Protein AF-0000000084743727 (afdb_homodimer)

Structure (mmCIF, N/CA/C/O backbone):
data_AF-0000000084743727-model_v1
#
loop_
_entity.id
_entity.type
_entity.pdbx_description
1 polymer 'Peroxisomal biogenesis factor 11'
#
loop_
_atom_site.group_PDB
_atom_site.id
_atom_site.type_symbol
_atom_site.label_atom_id
_atom_site.label_alt_id
_atom_site.label_comp_id
_atom_site.label_asym_id
_atom_site.label_entity_id
_atom_site.label_seq_id
_atom_site.pdbx_PDB_ins_code
_atom_site.Cartn_x
_atom_site.Cartn_y
_atom_site.Cartn_z
_atom_site.occupancy
_atom_site.B_iso_or_equiv
_atom_site.auth_seq_id
_atom_site.auth_comp_id
_atom_site.auth_asym_id
_atom_site.auth_atom_id
_atom_site.pdbx_PDB_model_num
ATOM 1 N N . MET A 1 1 ? 1.565 17.578 -23.922 1 36.12 1 MET A N 1
ATOM 2 C CA . MET A 1 1 ? 1.865 18.016 -22.562 1 36.12 1 MET A CA 1
ATOM 3 C C . MET A 1 1 ? 2.854 17.062 -21.891 1 36.12 1 MET A C 1
ATOM 5 O O . MET A 1 1 ? 2.584 15.867 -21.766 1 36.12 1 MET A O 1
ATOM 9 N N . VAL A 1 2 ? 4.098 17.234 -22.062 1 47.84 2 VAL A N 1
ATOM 10 C CA . VAL A 1 2 ? 5.281 16.438 -21.734 1 47.84 2 VAL A CA 1
ATOM 11 C C . VAL A 1 2 ? 5.293 16.125 -20.234 1 47.84 2 VAL A C 1
ATOM 13 O O . VAL A 1 2 ? 5.152 17.016 -19.406 1 47.84 2 VAL A O 1
ATOM 16 N N . LEU A 1 3 ? 4.781 14.945 -19.859 1 62.72 3 LEU A N 1
ATOM 17 C CA . LEU A 1 3 ? 4.879 14.492 -18.469 1 62.72 3 LEU A CA 1
ATOM 18 C C . LEU A 1 3 ? 6.215 14.898 -17.859 1 62.72 3 LEU A C 1
ATOM 20 O O . LEU A 1 3 ? 7.273 14.469 -18.328 1 62.72 3 LEU A O 1
ATOM 24 N N . THR A 1 4 ? 6.289 16.125 -17.266 1 79.19 4 THR A N 1
ATOM 25 C CA . THR A 1 4 ? 7.496 16.625 -16.609 1 79.19 4 THR A CA 1
ATOM 26 C C . THR A 1 4 ? 7.914 15.68 -15.477 1 79.19 4 THR A C 1
ATOM 28 O O . THR A 1 4 ? 7.09 14.93 -14.953 1 79.19 4 THR A O 1
ATOM 31 N N . HIS A 1 5 ? 9.133 15.492 -15.297 1 86.75 5 HIS A N 1
ATOM 32 C CA . HIS A 1 5 ? 9.727 14.688 -14.234 1 86.75 5 HIS A CA 1
ATOM 33 C C . HIS A 1 5 ? 9.062 14.984 -12.891 1 86.75 5 HIS A C 1
ATOM 35 O O . HIS A 1 5 ? 8.875 14.07 -12.078 1 86.75 5 HIS A O 1
ATOM 41 N N . GLU A 1 6 ? 8.555 16.109 -12.734 1 89.81 6 GLU A N 1
ATOM 42 C CA . GLU A 1 6 ? 7.949 16.5 -11.469 1 89.81 6 GLU A CA 1
ATOM 43 C C . GLU A 1 6 ? 6.582 15.852 -11.281 1 89.81 6 GLU A C 1
ATOM 45 O O . GLU A 1 6 ? 6.242 15.414 -10.18 1 89.81 6 GLU A O 1
ATOM 50 N N . LYS A 1 7 ? 5.824 15.812 -12.297 1 92.75 7 LYS A N 1
ATOM 51 C CA . LYS A 1 7 ? 4.5 15.195 -12.227 1 92.75 7 LYS A CA 1
ATOM 52 C C . LYS A 1 7 ? 4.602 13.695 -11.977 1 92.75 7 LYS A C 1
ATOM 54 O O . LYS A 1 7 ? 3.799 13.133 -11.234 1 92.75 7 LYS A O 1
ATOM 59 N N . VAL A 1 8 ? 5.633 13.07 -12.578 1 94.44 8 VAL A N 1
ATOM 60 C CA . VAL A 1 8 ? 5.844 11.641 -12.391 1 94.44 8 VAL A CA 1
ATOM 61 C C . VAL A 1 8 ? 6.301 11.367 -10.953 1 94.44 8 VAL A C 1
ATOM 63 O O . VAL A 1 8 ? 5.887 10.383 -10.344 1 94.44 8 VAL A O 1
ATOM 66 N N . ASP A 1 9 ? 7.066 12.305 -10.453 1 95.12 9 ASP A N 1
ATOM 67 C CA . ASP A 1 9 ? 7.508 12.172 -9.07 1 95.12 9 ASP A CA 1
ATOM 68 C C . ASP A 1 9 ? 6.324 12.266 -8.109 1 95.12 9 ASP A C 1
ATOM 70 O O . ASP A 1 9 ? 6.234 11.492 -7.148 1 95.12 9 ASP A O 1
ATOM 74 N N . ALA A 1 10 ? 5.453 13.219 -8.352 1 95.81 10 ALA A N 1
ATOM 75 C CA . ALA A 1 10 ? 4.266 13.383 -7.516 1 95.81 10 ALA A CA 1
ATOM 76 C C . ALA A 1 10 ? 3.377 12.148 -7.57 1 95.81 10 ALA A C 1
ATOM 78 O O . ALA A 1 10 ? 2.846 11.711 -6.547 1 95.81 10 ALA A O 1
ATOM 79 N N . PHE A 1 11 ? 3.232 11.617 -8.766 1 96.69 11 PHE A N 1
ATOM 80 C CA . PHE A 1 11 ? 2.426 10.422 -8.977 1 96.69 11 PHE A CA 1
ATOM 81 C C . PHE A 1 11 ? 3.012 9.234 -8.227 1 96.69 11 PHE A C 1
ATOM 83 O O . PHE A 1 11 ? 2.285 8.5 -7.551 1 96.69 11 PHE A O 1
ATOM 90 N N . ASN A 1 12 ? 4.312 9.062 -8.258 1 96.06 12 ASN A N 1
ATOM 91 C CA . ASN A 1 12 ? 4.984 7.957 -7.59 1 96.06 12 ASN A CA 1
ATOM 92 C C . ASN A 1 12 ? 4.945 8.117 -6.07 1 96.06 12 ASN A C 1
ATOM 94 O O . ASN A 1 12 ? 4.84 7.133 -5.34 1 96.06 12 ASN A O 1
ATOM 98 N N . ARG A 1 13 ? 5.02 9.336 -5.633 1 96.69 13 ARG A N 1
ATOM 99 C CA . ARG A 1 13 ? 4.895 9.609 -4.203 1 96.69 13 ARG A CA 1
ATOM 100 C C . ARG A 1 13 ? 3.52 9.188 -3.686 1 96.69 13 ARG A C 1
ATOM 102 O O . ARG A 1 13 ? 3.406 8.617 -2.602 1 96.69 13 ARG A O 1
ATOM 109 N N . TYR A 1 14 ? 2.549 9.523 -4.492 1 97.5 14 TYR A N 1
ATOM 110 C CA . TYR A 1 14 ? 1.18 9.156 -4.145 1 97.5 14 TYR A CA 1
ATOM 111 C C . TYR A 1 14 ? 1.018 7.645 -4.074 1 97.5 14 TYR A C 1
ATOM 113 O O . TYR A 1 14 ? 0.51 7.113 -3.084 1 97.5 14 TYR A O 1
ATOM 121 N N . LEU A 1 15 ? 1.547 6.922 -5.008 1 96.44 15 LEU A N 1
ATOM 122 C CA . LEU A 1 15 ? 1.394 5.473 -5.098 1 96.44 15 LEU A CA 1
ATOM 123 C C . LEU A 1 15 ? 2.295 4.766 -4.09 1 96.44 15 LEU A C 1
ATOM 125 O O . LEU A 1 15 ? 2.107 3.58 -3.809 1 96.44 15 LEU A O 1
ATOM 129 N N . GLY A 1 16 ? 3.252 5.512 -3.559 1 96.56 16 GLY A N 1
ATOM 130 C CA . GLY A 1 16 ? 4.168 4.949 -2.58 1 96.56 16 GLY A CA 1
ATOM 131 C C . GLY A 1 16 ? 3.553 4.809 -1.2 1 96.56 16 GLY A C 1
ATOM 132 O O . GLY A 1 16 ? 4.117 4.148 -0.327 1 96.56 16 GLY A O 1
ATOM 133 N N . THR A 1 17 ? 2.383 5.352 -1.071 1 97 17 THR A N 1
ATOM 134 C CA . THR A 1 17 ? 1.687 5.254 0.207 1 97 17 THR A CA 1
ATOM 135 C C . THR A 1 17 ? 0.587 4.195 0.145 1 97 17 THR A C 1
ATOM 137 O O . THR A 1 17 ? -0.051 4.016 -0.894 1 97 17 THR A O 1
ATOM 140 N N . THR A 1 18 ? 0.33 3.537 1.236 1 96.75 18 THR A N 1
ATOM 141 C CA . THR A 1 18 ? -0.74 2.551 1.319 1 96.75 18 THR A CA 1
ATOM 142 C C . THR A 1 18 ? -2.1 3.205 1.089 1 96.75 18 THR A C 1
ATOM 144 O O . THR A 1 18 ? -2.928 2.68 0.343 1 96.75 18 THR A O 1
ATOM 147 N N . VAL A 1 19 ? -2.266 4.391 1.677 1 96.56 19 VAL A N 1
ATOM 148 C CA . VAL A 1 19 ? -3.537 5.098 1.562 1 96.56 19 VAL A CA 1
ATOM 149 C C . VAL A 1 19 ? -3.797 5.461 0.102 1 96.56 19 VAL A C 1
ATOM 151 O O . VAL A 1 19 ? -4.898 5.246 -0.41 1 96.56 19 VAL A O 1
ATOM 154 N N . GLY A 1 20 ? -2.805 5.969 -0.548 1 96.94 20 GLY A N 1
ATOM 155 C CA . GLY A 1 20 ? -2.977 6.363 -1.938 1 96.94 20 GLY A CA 1
ATOM 156 C C . GLY A 1 20 ? -3.383 5.211 -2.838 1 96.94 20 GLY A C 1
ATOM 157 O O . GLY A 1 20 ? -4.352 5.32 -3.596 1 96.94 20 GLY A O 1
ATOM 158 N N . ARG A 1 21 ? -2.713 4.125 -2.713 1 96.56 21 ARG A N 1
ATOM 159 C CA . ARG A 1 21 ? -3.004 2.971 -3.555 1 96.56 21 ARG A CA 1
ATOM 160 C C . ARG A 1 21 ? -4.352 2.355 -3.197 1 96.56 21 ARG A C 1
ATOM 162 O O . ARG A 1 21 ? -5.113 1.96 -4.082 1 96.56 21 ARG A O 1
ATOM 169 N N . GLU A 1 22 ? -4.582 2.271 -1.954 1 97.38 22 GLU A N 1
ATOM 170 C CA . GLU A 1 22 ? -5.836 1.676 -1.498 1 97.38 22 GLU A CA 1
ATOM 171 C C . GLU A 1 22 ? -7.039 2.469 -2 1 97.38 22 GLU A C 1
ATOM 173 O O . GLU A 1 22 ? -8.039 1.889 -2.418 1 97.38 22 GLU A O 1
ATOM 178 N N . LYS A 1 23 ? -6.957 3.797 -2.014 1 98 23 LYS A N 1
ATOM 179 C CA . LYS A 1 23 ? -8.086 4.613 -2.451 1 98 23 LYS A CA 1
ATOM 180 C C . LYS A 1 23 ? -8.266 4.535 -3.965 1 98 23 LYS A C 1
ATOM 182 O O . LYS A 1 23 ? -9.391 4.613 -4.465 1 98 23 LYS A O 1
ATOM 187 N N . LEU A 1 24 ? -7.184 4.352 -4.633 1 97.56 24 LEU A N 1
ATOM 188 C CA . LEU A 1 24 ? -7.293 4.133 -6.07 1 97.56 24 LEU A CA 1
ATOM 189 C C . LEU A 1 24 ? -8 2.812 -6.367 1 97.56 24 LEU A C 1
ATOM 191 O O . LEU A 1 24 ? -8.883 2.758 -7.223 1 97.56 24 LEU A O 1
ATOM 195 N N . CYS A 1 25 ? -7.59 1.809 -5.648 1 97.88 25 CYS A N 1
ATOM 196 C CA . CYS A 1 25 ? -8.25 0.518 -5.797 1 97.88 25 CYS A CA 1
ATOM 197 C C . CYS A 1 25 ? -9.727 0.619 -5.438 1 97.88 25 CYS A C 1
ATOM 199 O O . CYS A 1 25 ? -10.578 0.011 -6.094 1 97.88 25 CYS A O 1
ATOM 201 N N . ARG A 1 26 ? -9.953 1.421 -4.43 1 98.56 26 ARG A N 1
ATOM 202 C CA . ARG A 1 26 ? -11.336 1.615 -3.996 1 98.56 26 ARG A CA 1
ATOM 203 C C . ARG A 1 26 ? -12.172 2.273 -5.09 1 98.56 26 ARG A C 1
ATOM 205 O O . ARG A 1 26 ? -13.312 1.886 -5.324 1 98.56 26 ARG A O 1
ATOM 212 N N . LEU A 1 27 ? -11.641 3.203 -5.715 1 98.62 27 LEU A N 1
ATOM 213 C CA . LEU A 1 27 ? -12.352 3.875 -6.797 1 98.62 27 LEU A CA 1
ATOM 214 C C . LEU A 1 27 ? -12.727 2.887 -7.898 1 98.62 27 LEU A C 1
ATOM 216 O O . LEU A 1 27 ? -13.867 2.863 -8.359 1 98.62 27 LEU A O 1
ATOM 220 N N . VAL A 1 28 ? -11.766 2.07 -8.289 1 98.44 28 VAL A N 1
ATOM 221 C CA . VAL A 1 28 ? -12.008 1.105 -9.359 1 98.44 28 VAL A CA 1
ATOM 222 C C . VAL A 1 28 ? -13.023 0.064 -8.898 1 98.44 28 VAL A C 1
ATOM 224 O O . VAL A 1 28 ? -13.891 -0.355 -9.672 1 98.44 28 VAL A O 1
ATOM 227 N N . GLN A 1 29 ? -12.93 -0.348 -7.699 1 98.5 29 GLN A N 1
ATOM 228 C CA . GLN A 1 29 ? -13.867 -1.321 -7.145 1 98.5 29 GLN A CA 1
ATOM 229 C C . GLN A 1 29 ? -15.305 -0.818 -7.238 1 98.5 29 GLN A C 1
ATOM 231 O O . GLN A 1 29 ? -16.188 -1.535 -7.711 1 98.5 29 GLN A O 1
ATOM 236 N N . TYR A 1 30 ? -15.516 0.386 -6.797 1 98.69 30 TYR A N 1
ATOM 237 C CA . TYR A 1 30 ? -16.875 0.903 -6.734 1 98.69 30 TYR A CA 1
ATOM 238 C C . TYR A 1 30 ? -17.375 1.296 -8.125 1 98.69 30 TYR A C 1
ATOM 240 O O . TYR A 1 30 ? -18.578 1.243 -8.398 1 98.69 30 TYR A O 1
ATOM 248 N N . PHE A 1 31 ? -16.453 1.699 -8.953 1 98.75 31 PHE A N 1
ATOM 249 C CA . PHE A 1 31 ? -16.844 1.85 -10.352 1 98.75 31 PHE A CA 1
ATOM 250 C C . PHE A 1 31 ? -17.328 0.522 -10.922 1 98.75 31 PHE A C 1
ATOM 252 O O . PHE A 1 31 ? -18.344 0.471 -11.609 1 98.75 31 PHE A O 1
ATOM 259 N N . ALA A 1 32 ? -16.547 -0.52 -10.68 1 98.56 32 ALA A N 1
ATOM 260 C CA . ALA A 1 32 ? -16.938 -1.846 -11.156 1 98.56 32 ALA A CA 1
ATOM 261 C C . ALA A 1 32 ? -18.297 -2.246 -10.609 1 98.56 32 ALA A C 1
ATOM 263 O O . ALA A 1 32 ? -19.109 -2.854 -11.32 1 98.56 32 ALA A O 1
ATOM 264 N N . ARG A 1 33 ? -18.5 -1.911 -9.398 1 98.31 33 ARG A N 1
ATOM 265 C CA . ARG A 1 33 ? -19.781 -2.207 -8.773 1 98.31 33 ARG A CA 1
ATOM 266 C C . ARG A 1 33 ? -20.906 -1.472 -9.477 1 98.31 33 ARG A C 1
ATOM 268 O O . ARG A 1 33 ? -21.938 -2.074 -9.82 1 98.31 33 ARG A O 1
ATOM 275 N N . PHE A 1 34 ? -20.75 -0.206 -9.68 1 98.62 34 PHE A N 1
ATOM 276 C CA . PHE A 1 34 ? -21.75 0.598 -10.383 1 98.62 34 PHE A CA 1
ATOM 277 C C . PHE A 1 34 ? -21.969 0.083 -11.797 1 98.62 34 PHE A C 1
ATOM 279 O O . PHE A 1 34 ? -23.109 -0.067 -12.25 1 98.62 34 PHE A O 1
ATOM 286 N N . TYR A 1 35 ? -20.859 -0.173 -12.477 1 98.5 35 TYR A N 1
ATOM 287 C CA . TYR A 1 35 ? -20.938 -0.542 -13.883 1 98.5 35 TYR A CA 1
ATOM 288 C C . TYR A 1 35 ? -21.578 -1.913 -14.047 1 98.5 35 TYR A C 1
ATOM 290 O O . TYR A 1 35 ? -22.312 -2.146 -15.016 1 98.5 35 TYR A O 1
ATOM 298 N N . ALA A 1 36 ? -21.312 -2.836 -13.172 1 98.12 36 ALA A N 1
ATOM 299 C CA . ALA A 1 36 ? -21.984 -4.129 -13.195 1 98.12 36 ALA A CA 1
ATOM 300 C C . ALA A 1 36 ? -23.5 -3.959 -13.086 1 98.12 36 ALA A C 1
ATOM 302 O O . ALA A 1 36 ? -24.266 -4.617 -13.797 1 98.12 36 ALA A O 1
ATOM 303 N N . TYR A 1 37 ? -23.891 -3.07 -12.211 1 97.75 37 TYR A N 1
ATOM 304 C CA . TYR A 1 37 ? -25.312 -2.764 -12.047 1 97.75 37 TYR A CA 1
ATOM 305 C C . TYR A 1 37 ? -25.891 -2.17 -13.328 1 97.75 37 TYR A C 1
ATOM 307 O O . TYR A 1 37 ? -26.969 -2.564 -13.766 1 97.75 37 TYR A O 1
ATOM 315 N N . TYR A 1 38 ? -25.172 -1.248 -13.875 1 97.69 38 TYR A N 1
ATOM 316 C CA . TYR A 1 38 ? -25.594 -0.591 -15.102 1 97.69 38 TYR A CA 1
ATOM 317 C C . TYR A 1 38 ? -25.75 -1.602 -16.234 1 97.69 38 TYR A C 1
ATOM 319 O O . TYR A 1 38 ? -26.75 -1.572 -16.969 1 97.69 38 TYR A O 1
ATOM 327 N N . LEU A 1 39 ? -24.812 -2.488 -16.391 1 97.81 39 LEU A N 1
ATOM 328 C CA . LEU A 1 39 ? -24.859 -3.51 -17.438 1 97.81 39 LEU A CA 1
ATOM 329 C C . LEU A 1 39 ? -26.031 -4.465 -17.219 1 97.81 39 LEU A C 1
ATOM 331 O O . LEU A 1 39 ? -26.703 -4.848 -18.172 1 97.81 39 LEU A O 1
ATOM 335 N N . PHE A 1 40 ? -26.188 -4.809 -15.992 1 96.44 40 PHE A N 1
ATOM 336 C CA . PHE A 1 40 ? -27.297 -5.684 -15.664 1 96.44 40 PHE A CA 1
ATOM 337 C C . PHE A 1 40 ? -28.625 -5.031 -16.031 1 96.44 40 PHE A C 1
ATOM 339 O O . PHE A 1 40 ? -29.484 -5.656 -16.656 1 96.44 40 PHE A O 1
ATOM 346 N N . ARG A 1 41 ? -28.75 -3.791 -15.742 1 96.75 41 ARG A N 1
ATOM 347 C CA . ARG A 1 41 ? -30 -3.061 -15.977 1 96.75 41 ARG A CA 1
ATOM 348 C C . ARG A 1 41 ? -30.234 -2.846 -17.469 1 96.75 41 ARG A C 1
ATOM 350 O O . ARG A 1 41 ? -31.391 -2.756 -17.906 1 96.75 41 ARG A O 1
ATOM 357 N N . THR A 1 42 ? -29.234 -2.75 -18.156 1 97.31 42 THR A N 1
ATOM 358 C CA . THR A 1 42 ? -29.359 -2.465 -19.578 1 97.31 42 THR A CA 1
ATOM 359 C C . THR A 1 42 ? -29.453 -3.758 -20.391 1 97.31 42 THR A C 1
ATOM 361 O O . THR A 1 42 ? -29.453 -3.729 -21.609 1 97.31 42 THR A O 1
ATOM 364 N N . GLY A 1 43 ? -29.328 -4.926 -19.781 1 96.69 43 GLY A N 1
ATOM 365 C CA . GLY A 1 43 ? -29.578 -6.203 -20.438 1 96.69 43 GLY A CA 1
ATOM 366 C C . GLY A 1 43 ? -28.328 -6.812 -21.047 1 96.69 43 GLY A C 1
ATOM 367 O O . GLY A 1 43 ? -28.422 -7.539 -22.047 1 96.69 43 GLY A O 1
ATOM 368 N N . ALA A 1 44 ? -27.25 -6.488 -20.5 1 97.12 44 ALA A N 1
ATOM 369 C CA . ALA A 1 44 ? -26.016 -7.102 -20.984 1 97.12 44 ALA A CA 1
ATOM 370 C C . ALA A 1 44 ? -25.969 -8.594 -20.656 1 97.12 44 ALA A C 1
ATOM 372 O O . ALA A 1 44 ? -26.75 -9.07 -19.844 1 97.12 44 ALA A O 1
ATOM 373 N N . SER A 1 45 ? -25.125 -9.273 -21.375 1 97.38 45 SER A N 1
ATOM 374 C CA . SER A 1 45 ? -25.016 -10.711 -21.141 1 97.38 45 SER A CA 1
ATOM 375 C C . SER A 1 45 ? -24.531 -11.016 -19.734 1 97.38 45 SER A C 1
ATOM 377 O O . SER A 1 45 ? -23.844 -10.195 -19.125 1 97.38 45 SER A O 1
ATOM 379 N N . LYS A 1 46 ? -24.859 -12.148 -19.203 1 96.62 46 LYS A N 1
ATOM 380 C CA . LYS A 1 46 ? -24.453 -12.586 -17.875 1 96.62 46 LYS A CA 1
ATOM 381 C C . LYS A 1 46 ? -22.938 -12.617 -17.734 1 96.62 46 LYS A C 1
ATOM 383 O O . LYS A 1 46 ? -22.406 -12.25 -16.688 1 96.62 46 LYS A O 1
ATOM 388 N N . ASP A 1 47 ? -22.312 -13.047 -18.75 1 95.56 47 ASP A N 1
ATOM 389 C CA . ASP A 1 47 ? -20.859 -13.141 -18.734 1 95.56 47 ASP A CA 1
ATOM 390 C C . ASP A 1 47 ? -20.219 -11.766 -18.609 1 95.56 47 ASP A C 1
ATOM 392 O O . ASP A 1 47 ? -19.25 -11.594 -17.859 1 95.56 47 ASP A O 1
ATOM 396 N N . THR A 1 48 ? -20.766 -10.852 -19.312 1 96.25 48 THR A N 1
ATOM 397 C CA . THR A 1 48 ? -20.25 -9.484 -19.266 1 96.25 48 THR A CA 1
ATOM 398 C C . THR A 1 48 ? -20.453 -8.875 -17.875 1 96.25 48 THR A C 1
ATOM 400 O O . THR A 1 48 ? -19.562 -8.203 -17.344 1 96.25 48 THR A O 1
ATOM 403 N N . VAL A 1 49 ? -21.562 -9.102 -17.328 1 97.81 49 VAL A N 1
ATOM 404 C CA . VAL A 1 49 ? -21.859 -8.586 -15.992 1 97.81 49 VAL A CA 1
ATOM 405 C C . VAL A 1 49 ? -20.938 -9.266 -14.969 1 97.81 49 VAL A C 1
ATOM 407 O O . VAL A 1 49 ? -20.375 -8.594 -14.094 1 97.81 49 VAL A O 1
ATOM 410 N N . GLN A 1 50 ? -20.75 -10.562 -15.125 1 97.5 50 GLN A N 1
ATOM 411 C CA . GLN A 1 50 ? -19.969 -11.336 -14.164 1 97.5 50 GLN A CA 1
ATOM 412 C C . GLN A 1 50 ? -18.5 -10.875 -14.141 1 97.5 50 GLN A C 1
ATOM 414 O O . GLN A 1 50 ? -17.859 -10.883 -13.094 1 97.5 50 GLN A O 1
ATOM 419 N N . ARG A 1 51 ? -18.031 -10.461 -15.281 1 96.75 51 ARG A N 1
ATOM 420 C CA . ARG A 1 51 ? -16.672 -9.945 -15.391 1 96.75 51 ARG A CA 1
ATOM 421 C C . ARG A 1 51 ? -16.453 -8.781 -14.43 1 96.75 51 ARG A C 1
ATOM 423 O O . ARG A 1 51 ? -15.445 -8.742 -13.711 1 96.75 51 ARG A O 1
ATOM 430 N N . TRP A 1 52 ? -17.375 -7.918 -14.414 1 98.12 52 TRP A N 1
ATOM 431 C CA . TRP A 1 52 ? -17.25 -6.723 -13.586 1 98.12 52 TRP A CA 1
ATOM 432 C C . TRP A 1 52 ? -17.562 -7.039 -12.125 1 98.12 52 TRP A C 1
ATOM 434 O O . TRP A 1 52 ? -17 -6.422 -11.219 1 98.12 52 TRP A O 1
ATOM 444 N N . VAL A 1 53 ? -18.422 -8.016 -11.891 1 98 53 VAL A N 1
ATOM 445 C CA . VAL A 1 53 ? -18.672 -8.492 -10.531 1 98 53 VAL A CA 1
ATOM 446 C C . VAL A 1 53 ? -17.406 -9.125 -9.961 1 98 53 VAL A C 1
ATOM 448 O O . VAL A 1 53 ? -17.062 -8.883 -8.797 1 98 53 VAL A O 1
ATOM 451 N N . ASP A 1 54 ? -16.719 -9.859 -10.773 1 97.56 54 ASP A N 1
ATOM 452 C CA . ASP A 1 54 ? -15.469 -10.477 -10.344 1 97.56 54 ASP A CA 1
ATOM 453 C C . ASP A 1 54 ? -14.414 -9.422 -10.016 1 97.56 54 ASP A C 1
ATOM 455 O O . ASP A 1 54 ? -13.711 -9.531 -9.008 1 97.56 54 ASP A O 1
ATOM 459 N N . LEU A 1 55 ? -14.352 -8.461 -10.891 1 97.62 55 LEU A N 1
ATOM 460 C CA . LEU A 1 55 ? -13.398 -7.379 -10.633 1 97.62 55 LEU A CA 1
ATOM 461 C C . LEU A 1 55 ? -13.695 -6.699 -9.305 1 97.62 55 LEU A C 1
ATOM 463 O O . LEU A 1 55 ? -12.789 -6.5 -8.492 1 97.62 55 LEU A O 1
ATOM 467 N N . LYS A 1 56 ? -14.938 -6.367 -9.094 1 97.69 56 LYS A N 1
ATOM 468 C CA . LYS A 1 56 ? -15.352 -5.742 -7.84 1 97.69 56 LYS A CA 1
ATOM 469 C C . LYS A 1 56 ? -14.984 -6.609 -6.641 1 97.69 56 LYS A C 1
ATOM 471 O O . LYS A 1 56 ? -14.445 -6.113 -5.648 1 97.69 56 LYS A O 1
ATOM 476 N N . THR A 1 57 ? -15.234 -7.848 -6.738 1 96.88 57 THR A N 1
ATOM 477 C CA . THR A 1 57 ? -15.039 -8.773 -5.633 1 96.88 57 THR A CA 1
ATOM 478 C C . THR A 1 57 ? -13.555 -8.93 -5.316 1 96.88 57 THR A C 1
ATOM 480 O O . THR A 1 57 ? -13.148 -8.852 -4.156 1 96.88 57 THR A O 1
ATOM 483 N N . HIS A 1 58 ? -12.781 -9.094 -6.332 1 96.62 58 HIS A N 1
ATOM 484 C CA . HIS A 1 58 ? -11.352 -9.305 -6.121 1 96.62 58 HIS A CA 1
ATOM 485 C C . HIS A 1 58 ? -10.68 -8.031 -5.633 1 96.62 58 HIS A C 1
ATOM 487 O O . HIS A 1 58 ? -9.727 -8.086 -4.844 1 96.62 58 HIS A O 1
ATOM 493 N N . LEU A 1 59 ? -11.148 -6.934 -6.117 1 97.31 59 LEU A N 1
ATOM 494 C CA . LEU A 1 59 ? -10.641 -5.668 -5.605 1 97.31 59 LEU A CA 1
ATOM 495 C C . LEU A 1 59 ? -11.016 -5.484 -4.137 1 97.31 59 LEU A C 1
ATOM 497 O O . LEU A 1 59 ? -10.211 -5.004 -3.34 1 97.31 59 LEU A O 1
ATOM 501 N N . GLY A 1 60 ? -12.242 -5.848 -3.799 1 97 60 GLY A N 1
ATOM 502 C CA . GLY A 1 60 ? -12.664 -5.793 -2.408 1 97 60 GLY A CA 1
ATOM 503 C C . GLY A 1 60 ? -11.789 -6.633 -1.49 1 97 60 GLY A C 1
ATOM 504 O O . GLY A 1 60 ? -11.383 -6.172 -0.422 1 97 60 GLY A O 1
ATOM 505 N N . ASN A 1 61 ? -11.516 -7.785 -1.921 1 96 61 ASN A N 1
ATOM 506 C CA . ASN A 1 61 ? -10.633 -8.656 -1.152 1 96 61 ASN A CA 1
ATOM 507 C C . ASN A 1 61 ? -9.195 -8.141 -1.137 1 96 61 ASN A C 1
ATOM 509 O O . ASN A 1 61 ? -8.531 -8.18 -0.104 1 96 61 ASN A O 1
ATOM 513 N N . GLY A 1 62 ? -8.773 -7.688 -2.295 1 96.12 62 GLY A N 1
ATOM 514 C CA . GLY A 1 62 ? -7.445 -7.105 -2.377 1 96.12 62 GLY A CA 1
ATOM 515 C C . GLY A 1 62 ? -7.238 -5.945 -1.425 1 96.12 62 GLY A C 1
ATOM 516 O O . GLY A 1 62 ? -6.184 -5.824 -0.799 1 96.12 62 GLY A O 1
ATOM 517 N N . ARG A 1 63 ? -8.219 -5.16 -1.332 1 96.75 63 ARG A N 1
ATOM 518 C CA . ARG A 1 63 ? -8.125 -3.994 -0.459 1 96.75 63 ARG A CA 1
ATOM 519 C C . ARG A 1 63 ? -8.016 -4.414 1.003 1 96.75 63 ARG A C 1
ATOM 521 O O . ARG A 1 63 ? -7.434 -3.695 1.817 1 96.75 63 ARG A O 1
ATOM 528 N N . LYS A 1 64 ? -8.562 -5.48 1.325 1 96.38 64 LYS A N 1
ATOM 529 C CA . LYS A 1 64 ? -8.477 -5.941 2.709 1 96.38 64 LYS A CA 1
ATOM 530 C C . LYS A 1 64 ? -7.039 -6.277 3.092 1 96.38 64 LYS A C 1
ATOM 532 O O . LYS A 1 64 ? -6.664 -6.176 4.262 1 96.38 64 LYS A O 1
ATOM 537 N N . PHE A 1 65 ? -6.23 -6.629 2.105 1 95.25 65 PHE A N 1
ATOM 538 C CA . PHE A 1 65 ? -4.816 -6.855 2.377 1 95.25 65 PHE A CA 1
ATOM 539 C C . PHE A 1 65 ? -4.117 -5.547 2.719 1 95.25 65 PHE A C 1
ATOM 541 O O . PHE A 1 65 ? -3.221 -5.52 3.564 1 95.25 65 PHE A O 1
ATOM 548 N N . PHE A 1 66 ? -4.609 -4.473 2.121 1 93.75 66 PHE A N 1
ATOM 549 C CA . PHE A 1 66 ? -4.066 -3.146 2.393 1 93.75 66 PHE A CA 1
ATOM 550 C C . PHE A 1 66 ? -4.387 -2.713 3.818 1 93.75 66 PHE A C 1
ATOM 552 O O . PHE A 1 66 ? -3.74 -1.812 4.359 1 93.75 66 PHE A O 1
ATOM 559 N N . ARG A 1 67 ? -5.32 -3.395 4.355 1 95.19 67 ARG A N 1
ATOM 560 C CA . ARG A 1 67 ? -5.879 -2.854 5.594 1 95.19 67 ARG A CA 1
ATOM 561 C C . ARG A 1 67 ? -5.578 -3.768 6.773 1 95.19 67 ARG A C 1
ATOM 563 O O . ARG A 1 67 ? -5.941 -3.461 7.91 1 95.19 67 ARG A O 1
ATOM 570 N N . LEU A 1 68 ? -4.852 -4.809 6.449 1 95.06 68 LEU A N 1
ATOM 571 C CA . LEU A 1 68 ? -4.461 -5.684 7.551 1 95.06 68 LEU A CA 1
ATOM 572 C C . LEU A 1 68 ? -3.58 -4.941 8.547 1 95.06 68 LEU A C 1
ATOM 574 O O . LEU A 1 68 ? -2.705 -4.168 8.156 1 95.06 68 LEU A O 1
ATOM 578 N N . LEU A 1 69 ? -3.797 -5.059 9.805 1 94.94 69 LEU A N 1
ATOM 579 C CA . LEU A 1 69 ? -3.031 -4.516 10.922 1 94.94 69 LEU A CA 1
ATOM 580 C C . LEU A 1 69 ? -3.291 -3.023 11.086 1 94.94 69 LEU A C 1
ATOM 582 O O . LEU A 1 69 ? -2.68 -2.369 11.93 1 94.94 69 LEU A O 1
ATOM 586 N N . LYS A 1 70 ? -4.219 -2.465 10.32 1 95.94 70 LYS A N 1
ATOM 587 C CA . LYS A 1 70 ? -4.609 -1.064 10.461 1 95.94 70 LYS A CA 1
ATOM 588 C C . LYS A 1 70 ? -5.199 -0.796 11.844 1 95.94 70 LYS A C 1
ATOM 590 O O . LYS A 1 70 ? -5.199 0.343 12.312 1 95.94 70 LYS A O 1
ATOM 595 N N . PRO A 1 71 ? -5.84 -1.816 12.469 1 97.06 71 PRO A N 1
ATOM 596 C CA . PRO A 1 71 ? -6.387 -1.574 13.805 1 97.06 71 PRO A CA 1
ATOM 597 C C . PRO A 1 71 ? -5.359 -0.99 14.766 1 97.06 71 PRO A C 1
ATOM 599 O O . PRO A 1 71 ? -5.715 -0.228 15.672 1 97.06 71 PRO A O 1
ATOM 602 N N . VAL A 1 72 ? -4.113 -1.287 14.562 1 96.25 72 VAL A N 1
ATOM 603 C CA . VAL A 1 72 ? -3.061 -0.788 15.438 1 96.25 72 VAL A CA 1
ATOM 604 C C . VAL A 1 72 ? -3.018 0.738 15.375 1 96.25 72 VAL A C 1
ATOM 606 O O . VAL A 1 72 ? -2.857 1.402 16.406 1 96.25 72 VAL A O 1
ATOM 609 N N . GLU A 1 73 ? -3.182 1.244 14.25 1 96.06 73 GLU A N 1
ATOM 610 C CA . GLU A 1 73 ? -3.189 2.693 14.07 1 96.06 73 GLU A CA 1
ATOM 611 C C . GLU A 1 73 ? -4.379 3.33 14.789 1 96.06 73 GLU A C 1
ATOM 613 O O . GLU A 1 73 ? -4.23 4.348 15.469 1 96.06 73 GLU A O 1
ATOM 618 N N . PHE A 1 74 ? -5.48 2.742 14.688 1 97.06 74 PHE A N 1
ATOM 619 C CA . PHE A 1 74 ? -6.684 3.299 15.289 1 97.06 74 PHE A CA 1
ATOM 620 C C . PHE A 1 74 ? -6.637 3.174 16.812 1 97.06 74 PHE A C 1
ATOM 622 O O . PHE A 1 74 ? -7.125 4.047 17.531 1 97.06 74 PHE A O 1
ATOM 629 N N . ALA A 1 75 ? -6.086 2.059 17.234 1 96.88 75 ALA A N 1
ATOM 630 C CA . ALA A 1 75 ? -5.895 1.918 18.672 1 96.88 75 ALA A CA 1
ATOM 631 C C . ALA A 1 75 ? -4.992 3.021 19.219 1 96.88 75 ALA A C 1
ATOM 633 O O . ALA A 1 75 ? -5.289 3.623 20.25 1 96.88 75 ALA A O 1
ATOM 634 N N . GLN A 1 76 ? -3.971 3.338 18.516 1 96.44 76 GLN A N 1
ATOM 635 C CA . GLN A 1 76 ? -3.031 4.363 18.953 1 96.44 76 GLN A CA 1
ATOM 636 C C . GLN A 1 76 ? -3.695 5.738 18.984 1 96.44 76 GLN A C 1
ATOM 638 O O . GLN A 1 76 ? -3.578 6.465 19.969 1 96.44 76 GLN A O 1
ATOM 643 N N . VAL A 1 77 ? -4.359 6.055 17.938 1 96 77 VAL A N 1
ATOM 644 C CA . VAL A 1 77 ? -5.02 7.355 17.859 1 96 77 VAL A CA 1
ATOM 645 C C . VAL A 1 77 ? -6.121 7.438 18.922 1 96 77 VAL A C 1
ATOM 647 O O . VAL A 1 77 ? -6.352 8.5 19.5 1 96 77 VAL A O 1
ATOM 650 N N . GLY A 1 78 ? -6.793 6.293 19.141 1 96.44 78 GLY A N 1
ATOM 651 C CA . GLY A 1 78 ? -7.797 6.254 20.188 1 96.44 78 GLY A CA 1
ATOM 652 C C . GLY A 1 78 ? -7.234 6.566 21.562 1 96.44 78 GLY A C 1
ATOM 653 O O . GLY A 1 78 ? -7.812 7.359 22.312 1 96.44 78 GLY A O 1
ATOM 654 N N . VAL A 1 79 ? -6.145 5.98 21.859 1 95.94 79 VAL A N 1
ATOM 655 C CA . VAL A 1 79 ? -5.492 6.211 23.141 1 95.94 79 VAL A CA 1
ATOM 656 C C . VAL A 1 79 ? -5.062 7.672 23.25 1 95.94 79 VAL A C 1
ATOM 658 O O . VAL A 1 79 ? -5.258 8.312 24.297 1 95.94 79 VAL A O 1
ATOM 661 N N . LYS A 1 80 ? -4.523 8.211 22.219 1 95.25 80 LYS A N 1
ATOM 662 C CA . LYS A 1 80 ? -4.109 9.609 22.219 1 95.25 80 LYS A CA 1
ATOM 663 C C . LYS A 1 80 ? -5.305 10.539 22.391 1 95.25 80 LYS A C 1
ATOM 665 O O . LYS A 1 80 ? -5.184 11.602 23 1 95.25 80 LYS A O 1
ATOM 670 N N . SER A 1 81 ? -6.414 10.117 21.891 1 96 81 SER A N 1
ATOM 671 C CA . SER A 1 81 ? -7.617 10.938 21.938 1 96 81 SER A CA 1
ATOM 672 C C . SER A 1 81 ? -8.156 11.047 23.359 1 96 81 SER A C 1
ATOM 674 O O . SER A 1 81 ? -8.914 11.961 23.672 1 96 81 SER A O 1
ATOM 676 N N . LEU A 1 82 ? -7.793 10.117 24.203 1 96.44 82 LEU A N 1
ATOM 677 C CA . LEU A 1 82 ? -8.258 10.117 25.594 1 96.44 82 LEU A CA 1
ATOM 678 C C . LEU A 1 82 ? -7.719 11.336 26.344 1 96.44 82 LEU A C 1
ATOM 680 O O . LEU A 1 82 ? -8.258 11.719 27.391 1 96.44 82 LEU A O 1
ATOM 684 N N . SER A 1 83 ? -6.699 12.023 25.828 1 96.06 83 SER A N 1
ATOM 685 C CA . SER A 1 83 ? -6.062 13.148 26.5 1 96.06 83 SER A CA 1
ATOM 686 C C . SER A 1 83 ? -6.625 14.477 26.016 1 96.06 83 SER A C 1
ATOM 688 O O . SER A 1 83 ? -6.195 15.539 26.469 1 96.06 83 SER A O 1
ATOM 690 N N . MET A 1 84 ? -7.609 14.359 25.156 1 96.06 84 MET A N 1
ATOM 691 C CA . MET A 1 84 ? -8.195 15.594 24.641 1 96.06 84 MET A CA 1
ATOM 692 C C . MET A 1 84 ? -8.945 16.344 25.734 1 96.06 84 MET A C 1
ATOM 694 O O . MET A 1 84 ? -9.641 15.719 26.547 1 96.06 84 MET A O 1
ATOM 698 N N . LYS A 1 85 ? -8.859 17.625 25.766 1 96.19 85 LYS A N 1
ATOM 699 C CA . LYS A 1 85 ? -9.453 18.453 26.797 1 96.19 85 LYS A CA 1
ATOM 700 C C . LYS A 1 85 ? -10.961 18.578 26.609 1 96.19 85 LYS A C 1
ATOM 702 O O . LYS A 1 85 ? -11.727 18.438 27.562 1 96.19 85 LYS A O 1
ATOM 707 N N . ASP A 1 86 ? -11.375 18.797 25.344 1 96.94 86 ASP A N 1
ATOM 708 C CA . ASP A 1 86 ? -12.805 18.922 25.062 1 96.94 86 ASP A CA 1
ATOM 709 C C . ASP A 1 86 ? -13.508 17.578 25.188 1 96.94 86 ASP A C 1
ATOM 711 O O . ASP A 1 86 ? -13.18 16.641 24.469 1 96.94 86 ASP A O 1
ATOM 715 N N . GLN A 1 87 ? -14.492 17.531 25.969 1 97.19 87 GLN A N 1
ATOM 716 C CA . GLN A 1 87 ? -15.141 16.266 26.297 1 97.19 87 GLN A CA 1
ATOM 717 C C . GLN A 1 87 ? -15.891 15.703 25.109 1 97.19 87 GLN A C 1
ATOM 719 O O . GLN A 1 87 ? -15.844 14.5 24.844 1 97.19 87 GLN A O 1
ATOM 724 N N . VAL A 1 88 ? -16.594 16.516 24.453 1 97.19 88 VAL A N 1
ATOM 725 C CA . VAL A 1 88 ? -17.391 16.062 23.328 1 97.19 88 VAL A CA 1
ATOM 726 C C . VAL A 1 88 ? -16.469 15.523 22.234 1 97.19 88 VAL A C 1
ATOM 728 O O . VAL A 1 88 ? -16.703 14.438 21.703 1 97.19 88 VAL A O 1
ATOM 731 N N . LEU A 1 89 ? -15.414 16.234 21.969 1 97.25 89 LEU A N 1
ATOM 732 C CA . LEU A 1 89 ? -14.453 15.789 20.969 1 97.25 89 LEU A CA 1
ATOM 733 C C . LEU A 1 89 ? -13.727 14.531 21.406 1 97.25 89 LEU A C 1
ATOM 735 O O . LEU A 1 89 ? -13.438 13.648 20.594 1 97.25 89 LEU A O 1
ATOM 739 N N . ARG A 1 90 ? -13.461 14.461 22.672 1 98 90 ARG A N 1
ATOM 740 C CA . ARG A 1 90 ? -12.797 13.289 23.219 1 98 90 ARG A CA 1
ATOM 741 C C . ARG A 1 90 ? -13.648 12.039 23.031 1 98 90 ARG A C 1
ATOM 743 O O . ARG A 1 90 ? -13.172 11.031 22.5 1 98 90 ARG A O 1
ATOM 750 N N . TYR A 1 91 ? -14.898 12.125 23.391 1 98.12 91 TYR A N 1
ATOM 751 C CA . TYR A 1 91 ? -15.766 10.961 23.328 1 98.12 91 TYR A CA 1
ATOM 752 C C . TYR A 1 91 ? -16.031 10.555 21.891 1 98.12 91 TYR A C 1
ATOM 754 O O . TYR A 1 91 ? -16.047 9.367 21.562 1 98.12 91 TYR A O 1
ATOM 762 N N . THR A 1 92 ? -16.234 11.508 21.062 1 98.19 92 THR A N 1
ATOM 763 C CA . THR A 1 92 ? -16.516 11.188 19.656 1 98.19 92 THR A CA 1
ATOM 764 C C . THR A 1 92 ? -15.273 10.633 18.969 1 98.19 92 THR A C 1
ATOM 766 O O . THR A 1 92 ? -15.375 9.727 18.141 1 98.19 92 THR A O 1
ATOM 769 N N . ALA A 1 93 ? -14.148 11.156 19.391 1 98.06 93 ALA A N 1
ATOM 770 C CA . ALA A 1 93 ? -12.906 10.648 18.812 1 98.06 93 ALA A CA 1
ATOM 771 C C . ALA A 1 93 ? -12.656 9.203 19.234 1 98.06 93 ALA A C 1
ATOM 773 O O . ALA A 1 93 ? -12.312 8.352 18.406 1 98.06 93 ALA A O 1
ATOM 774 N N . VAL A 1 94 ? -12.836 8.953 20.469 1 98.44 94 VAL A N 1
ATOM 775 C CA . VAL A 1 94 ? -12.625 7.605 20.984 1 98.44 94 VAL A CA 1
ATOM 776 C C . VAL A 1 94 ? -13.617 6.645 20.344 1 98.44 94 VAL A C 1
ATOM 778 O O . VAL A 1 94 ? -13.25 5.543 19.922 1 98.44 94 VAL A O 1
ATOM 781 N N . ALA A 1 95 ? -14.789 7.059 20.234 1 98.5 95 ALA A N 1
ATOM 782 C CA . ALA A 1 95 ? -15.812 6.223 19.609 1 98.5 95 ALA A CA 1
ATOM 783 C C . ALA A 1 95 ? -15.492 5.938 18.156 1 98.5 95 ALA A C 1
ATOM 785 O O . ALA A 1 95 ? -15.656 4.812 17.672 1 98.5 95 ALA A O 1
ATOM 786 N N . LYS A 1 96 ? -15.086 6.922 17.469 1 98.62 96 LYS A N 1
ATOM 787 C CA . LYS A 1 96 ? -14.727 6.758 16.062 1 98.62 96 LYS A CA 1
ATOM 788 C C . LYS A 1 96 ? -13.578 5.766 15.898 1 98.62 96 LYS A C 1
ATOM 790 O O . LYS A 1 96 ? -13.664 4.836 15.094 1 98.62 96 LYS A O 1
ATOM 795 N N . GLN A 1 97 ? -12.57 5.926 16.719 1 98.62 97 GLN A N 1
ATOM 796 C CA . GLN A 1 97 ? -11.391 5.074 16.594 1 98.62 97 GLN A CA 1
ATOM 797 C C . GLN A 1 97 ? -11.703 3.643 17.031 1 98.62 97 GLN A C 1
ATOM 799 O O . GLN A 1 97 ? -11.219 2.688 16.422 1 98.62 97 GLN A O 1
ATOM 804 N N . ALA A 1 98 ? -12.508 3.537 18.031 1 98.44 98 ALA A N 1
ATOM 805 C CA . ALA A 1 98 ? -12.922 2.203 18.453 1 98.44 98 ALA A CA 1
ATOM 806 C C . ALA A 1 98 ? -13.742 1.509 17.375 1 98.44 98 ALA A C 1
ATOM 808 O O . ALA A 1 98 ? -13.547 0.323 17.094 1 98.44 98 ALA A O 1
ATOM 809 N N . GLY A 1 99 ? -14.641 2.256 16.844 1 98.62 99 GLY A N 1
ATOM 810 C CA . GLY A 1 99 ? -15.422 1.712 15.75 1 98.62 99 GLY A CA 1
ATOM 811 C C . GLY A 1 99 ? -14.57 1.242 14.586 1 98.62 99 GLY A C 1
ATOM 812 O O . GLY A 1 99 ? -14.766 0.141 14.07 1 98.62 99 GLY A O 1
ATOM 813 N N . MET A 1 100 ? -13.641 2.039 14.297 1 98.44 100 MET A N 1
ATOM 814 C CA . MET A 1 100 ? -12.766 1.681 13.188 1 98.44 100 MET A CA 1
ATOM 815 C C . MET A 1 100 ? -11.875 0.498 13.555 1 98.44 100 MET A C 1
ATOM 817 O O . MET A 1 100 ? -11.594 -0.361 12.719 1 98.44 100 MET A O 1
ATOM 821 N N . PHE A 1 101 ? -11.438 0.471 14.773 1 98.5 101 PHE A N 1
ATOM 822 C CA . PHE A 1 101 ? -10.617 -0.633 15.258 1 98.5 101 PHE A CA 1
ATOM 823 C C . PHE A 1 101 ? -11.344 -1.963 15.078 1 98.5 101 PHE A C 1
ATOM 825 O O . PHE A 1 101 ? -10.797 -2.895 14.477 1 98.5 101 PHE A O 1
ATOM 832 N N . PHE A 1 102 ? -12.508 -2.021 15.422 1 98.5 102 PHE A N 1
ATOM 833 C CA . PHE A 1 102 ? -13.266 -3.268 15.367 1 98.5 102 PHE A CA 1
ATOM 834 C C . PHE A 1 102 ? -13.719 -3.562 13.945 1 98.5 102 PHE A C 1
ATOM 836 O O . PHE A 1 102 ? -13.828 -4.723 13.547 1 98.5 102 PHE A O 1
ATOM 843 N N . TYR A 1 103 ? -14.023 -2.551 13.266 1 98.25 103 TYR A N 1
ATOM 844 C CA . TYR A 1 103 ? -14.359 -2.732 11.859 1 98.25 103 TYR A CA 1
ATOM 845 C C . TYR A 1 103 ? -13.25 -3.461 11.117 1 98.25 103 TYR A C 1
ATOM 847 O O . TYR A 1 103 ? -13.484 -4.504 10.5 1 98.25 103 TYR A O 1
ATOM 855 N N . TYR A 1 104 ? -12.031 -2.955 11.258 1 97.81 104 TYR A N 1
ATOM 856 C CA . TYR A 1 104 ? -10.914 -3.533 10.516 1 97.81 104 TYR A CA 1
ATOM 857 C C . TYR A 1 104 ? -10.531 -4.898 11.086 1 97.81 104 TYR A C 1
ATOM 859 O O . TYR A 1 104 ? -10.102 -5.781 10.344 1 97.81 104 TYR A O 1
ATOM 867 N N . LEU A 1 105 ? -10.711 -5.113 12.312 1 97.25 105 LEU A N 1
ATOM 868 C CA . LEU A 1 105 ? -10.461 -6.418 12.906 1 97.25 105 LEU A CA 1
ATOM 869 C C . LEU A 1 105 ? -11.414 -7.465 12.344 1 97.25 105 LEU A C 1
ATOM 871 O O . LEU A 1 105 ? -10.992 -8.562 11.977 1 97.25 105 LEU A O 1
ATOM 875 N N . SER A 1 106 ? -12.633 -7.062 12.266 1 97.12 106 SER A N 1
ATOM 876 C CA . SER A 1 106 ? -13.641 -7.98 11.742 1 97.12 106 SER A CA 1
ATOM 877 C C . SER A 1 106 ? -13.414 -8.258 10.258 1 97.12 106 SER A C 1
ATOM 879 O O . SER A 1 106 ? -13.68 -9.359 9.781 1 97.12 106 SER A O 1
ATOM 881 N N . GLU A 1 107 ? -12.945 -7.242 9.602 1 95.75 107 GLU A N 1
ATOM 882 C CA . GLU A 1 107 ? -12.68 -7.402 8.172 1 95.75 107 GLU A CA 1
ATOM 883 C C . GLU A 1 107 ? -11.609 -8.461 7.93 1 95.75 107 GLU A C 1
ATOM 885 O O . GLU A 1 107 ? -11.609 -9.125 6.891 1 95.75 107 GLU A O 1
ATOM 890 N N . ALA A 1 108 ? -10.719 -8.633 8.852 1 95.44 108 ALA A N 1
ATOM 891 C CA . ALA A 1 108 ? -9.695 -9.672 8.727 1 95.44 108 ALA A CA 1
ATOM 892 C C . ALA A 1 108 ? -10.328 -11.062 8.703 1 95.44 108 ALA A C 1
ATOM 894 O O . ALA A 1 108 ? -9.891 -11.938 7.949 1 95.44 108 ALA A O 1
ATOM 895 N N . PHE A 1 109 ? -11.398 -11.227 9.422 1 95.88 109 PHE A N 1
ATOM 896 C CA . PHE A 1 109 ? -12.094 -12.508 9.453 1 95.88 109 PHE A CA 1
ATOM 897 C C . PHE A 1 109 ? -12.914 -12.703 8.18 1 95.88 109 PHE A C 1
ATOM 899 O O . PHE A 1 109 ? -13.016 -13.828 7.672 1 95.88 109 PHE A O 1
ATOM 906 N N . VAL A 1 110 ? -13.445 -11.625 7.77 1 96.62 110 VAL A N 1
ATOM 907 C CA . VAL A 1 110 ? -14.188 -11.695 6.52 1 96.62 110 VAL A CA 1
ATOM 908 C C . VAL A 1 110 ? -13.258 -12.102 5.379 1 96.62 110 VAL A C 1
ATOM 910 O O . VAL A 1 110 ? -13.602 -12.938 4.551 1 96.62 110 VAL A O 1
ATOM 913 N N . LEU A 1 111 ? -12.086 -11.531 5.41 1 96.56 111 LEU A N 1
ATOM 914 C CA . LEU A 1 111 ? -11.086 -11.867 4.398 1 96.56 111 LEU A CA 1
ATOM 915 C C . LEU A 1 111 ? -10.688 -13.336 4.5 1 96.56 111 LEU A C 1
ATOM 917 O O . LEU A 1 111 ? -10.602 -14.031 3.482 1 96.56 111 LEU A O 1
ATOM 921 N N . SER A 1 112 ? -10.445 -13.781 5.699 1 96.38 112 SER A N 1
ATOM 922 C CA . SER A 1 112 ? -10.055 -15.172 5.895 1 96.38 112 SER A CA 1
ATOM 923 C C . SER A 1 112 ? -11.086 -16.125 5.316 1 96.38 112 SER A C 1
ATOM 925 O O . SER A 1 112 ? -10.734 -17.156 4.742 1 96.38 112 SER A O 1
ATOM 927 N N . ASN A 1 113 ? -12.344 -15.789 5.457 1 96.5 113 ASN A N 1
ATOM 928 C CA . ASN A 1 113 ? -13.422 -16.594 4.887 1 96.5 113 ASN A CA 1
ATOM 929 C C . ASN A 1 113 ? -13.414 -16.531 3.361 1 96.5 113 ASN A C 1
ATOM 931 O O . ASN A 1 113 ? -13.547 -17.562 2.693 1 96.5 113 ASN A O 1
ATOM 935 N N . ALA A 1 114 ? -13.211 -15.367 2.867 1 95.31 114 ALA A N 1
ATOM 936 C CA . ALA A 1 114 ? -13.281 -15.141 1.426 1 95.31 114 ALA A CA 1
ATOM 937 C C . ALA A 1 114 ? -12.172 -15.883 0.695 1 95.31 114 ALA A C 1
ATOM 939 O O . ALA A 1 114 ? -12.352 -16.312 -0.449 1 95.31 114 ALA A O 1
ATOM 940 N N . ILE A 1 115 ? -11.062 -16.125 1.368 1 95.5 115 ILE A N 1
ATOM 941 C CA . ILE A 1 115 ? -9.938 -16.75 0.687 1 95.5 115 ILE A CA 1
ATOM 942 C C . ILE A 1 115 ? -9.836 -18.219 1.103 1 95.5 115 ILE A C 1
ATOM 944 O O . ILE A 1 115 ? -8.828 -18.875 0.838 1 95.5 115 ILE A O 1
ATOM 948 N N . ASN A 1 116 ? -10.781 -18.719 1.913 1 95.25 116 ASN A N 1
ATOM 949 C CA . ASN A 1 116 ? -10.922 -20.125 2.307 1 95.25 116 ASN A CA 1
ATOM 950 C C . ASN A 1 116 ? -9.797 -20.562 3.242 1 95.25 116 ASN A C 1
ATOM 952 O O . ASN A 1 116 ? -9.328 -21.688 3.172 1 95.25 116 ASN A O 1
ATOM 956 N N . PHE A 1 117 ? -9.289 -19.688 3.98 1 95.12 117 PHE A N 1
ATOM 957 C CA . PHE A 1 117 ? -8.242 -20.016 4.938 1 95.12 117 PHE A CA 1
ATOM 958 C C . PHE A 1 117 ? -8.836 -20.438 6.27 1 95.12 117 PHE A C 1
ATOM 960 O O . PHE A 1 117 ? -8.5 -21.5 6.797 1 95.12 117 PHE A O 1
ATOM 967 N N . TYR A 1 118 ? -9.68 -19.625 6.785 1 92.12 118 TYR A N 1
ATOM 968 C CA . TYR A 1 118 ? -10.492 -19.922 7.965 1 92.12 118 TYR A CA 1
ATOM 969 C C . TYR A 1 118 ? -11.945 -19.5 7.742 1 92.12 118 TYR A C 1
ATOM 971 O O . TYR A 1 118 ? -12.227 -18.328 7.477 1 92.12 118 TYR A O 1
ATOM 979 N N . LYS A 1 119 ? -12.82 -20.469 7.906 1 92.94 119 LYS A N 1
ATOM 980 C CA . LYS A 1 119 ? -14.234 -20.234 7.648 1 92.94 119 LYS A CA 1
ATOM 981 C C . LYS A 1 119 ? -15.047 -20.297 8.938 1 92.94 119 LYS A C 1
ATOM 983 O O . LYS A 1 119 ? -15.484 -21.359 9.359 1 92.94 119 LYS A O 1
ATOM 988 N N . PRO A 1 120 ? -15.258 -19.141 9.438 1 91.75 120 PRO A N 1
ATOM 989 C CA . PRO A 1 120 ? -16.094 -19.156 10.641 1 91.75 120 PRO A CA 1
ATOM 990 C C . PRO A 1 120 ? -17.531 -19.562 10.352 1 91.75 120 PRO A C 1
ATOM 992 O O . PRO A 1 120 ? -18.062 -19.281 9.273 1 91.75 120 PRO A O 1
ATOM 995 N N . SER A 1 121 ? -18.203 -20.203 11.297 1 92.62 121 SER A N 1
ATOM 996 C CA . SER A 1 121 ? -19.562 -20.672 11.133 1 92.62 121 SER A CA 1
ATOM 997 C C . SER A 1 121 ? -20.547 -19.516 11.086 1 92.62 121 SER A C 1
ATOM 999 O O . SER A 1 121 ? -21.609 -19.609 10.461 1 92.62 121 SER A O 1
ATOM 1001 N N . ASN A 1 122 ? -20.172 -18.391 11.633 1 95.56 122 ASN A N 1
ATOM 1002 C CA . ASN A 1 122 ? -21.094 -17.25 11.711 1 95.56 122 ASN A CA 1
ATOM 1003 C C . ASN A 1 122 ? -20.578 -16.078 10.883 1 95.56 122 ASN A C 1
ATOM 1005 O O . ASN A 1 122 ? -20.531 -14.945 11.367 1 95.56 122 ASN A O 1
ATOM 1009 N N . ILE A 1 123 ? -20.219 -16.312 9.648 1 95.56 123 ILE A N 1
ATOM 1010 C CA . ILE A 1 123 ? -19.625 -15.297 8.797 1 95.56 123 ILE A CA 1
ATOM 1011 C C . ILE A 1 123 ? -20.625 -14.172 8.57 1 95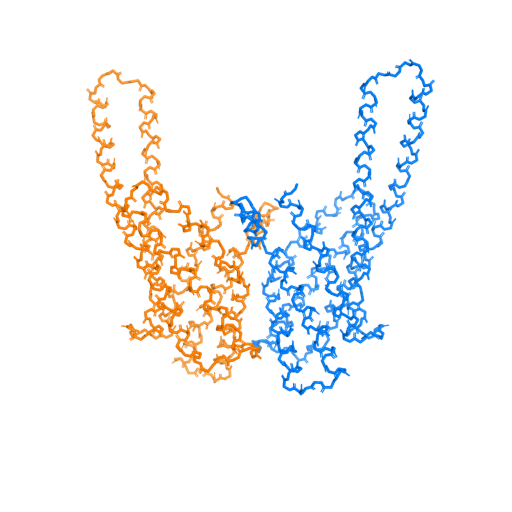.56 123 ILE A C 1
ATOM 1013 O O . ILE A 1 123 ? -20.25 -13 8.484 1 95.56 123 ILE A O 1
ATOM 1017 N N . LYS A 1 124 ? -21.891 -14.414 8.5 1 95.69 124 LYS A N 1
ATOM 1018 C CA . LYS A 1 124 ? -22.922 -13.398 8.305 1 95.69 124 LYS A CA 1
ATOM 1019 C C . LYS A 1 124 ? -22.953 -12.422 9.477 1 95.69 124 LYS A C 1
ATOM 1021 O O . LYS A 1 124 ? -23.016 -11.203 9.273 1 95.69 124 LYS A O 1
ATOM 1026 N N . LYS A 1 125 ? -22.891 -12.945 10.664 1 97.25 125 LYS A N 1
ATOM 1027 C CA . LYS A 1 125 ? -22.906 -12.109 11.859 1 97.25 125 LYS A CA 1
ATOM 1028 C C . LYS A 1 125 ? -21.641 -11.25 11.945 1 97.25 125 LYS A C 1
ATOM 1030 O O . LYS A 1 125 ? -21.703 -10.094 12.375 1 97.25 125 LYS A O 1
ATOM 1035 N N . ILE A 1 126 ? -20.594 -11.859 11.562 1 97.38 126 ILE A N 1
ATOM 1036 C CA . ILE A 1 126 ? -19.312 -11.141 11.594 1 97.38 126 ILE A CA 1
ATOM 1037 C C . ILE A 1 126 ? -19.359 -9.984 10.602 1 97.38 126 ILE A C 1
ATOM 1039 O O . ILE A 1 126 ? -18.922 -8.875 10.914 1 97.38 126 ILE A O 1
ATOM 1043 N N . THR A 1 127 ? -19.859 -10.227 9.461 1 96.75 127 THR A N 1
ATOM 1044 C CA . THR A 1 127 ? -19.953 -9.203 8.438 1 96.75 127 THR A CA 1
ATOM 1045 C C . THR A 1 127 ? -20.891 -8.078 8.891 1 96.75 127 THR A C 1
ATOM 1047 O O . THR A 1 127 ? -20.578 -6.898 8.695 1 96.75 127 THR A O 1
ATOM 1050 N N . GLU A 1 128 ? -21.984 -8.406 9.508 1 97.88 128 GLU A N 1
ATOM 1051 C CA . GLU A 1 128 ? -22.922 -7.414 10.023 1 97.88 128 GLU A CA 1
ATOM 1052 C C . GLU A 1 128 ? -22.266 -6.57 11.117 1 97.88 128 GLU A C 1
ATOM 1054 O O . GLU A 1 128 ? -22.453 -5.352 11.156 1 97.88 128 GLU A O 1
ATOM 1059 N N . PHE A 1 129 ? -21.609 -7.297 11.969 1 98 129 PHE A N 1
ATOM 1060 C CA . PHE A 1 129 ? -20.906 -6.602 13.039 1 98 129 PHE A CA 1
ATOM 1061 C C . PHE A 1 129 ? -19.906 -5.598 12.461 1 98 129 PHE A C 1
ATOM 1063 O O . PHE A 1 129 ? -19.812 -4.465 12.945 1 98 129 PHE A O 1
ATOM 1070 N N . SER A 1 130 ? -19.234 -6.008 11.445 1 97.88 130 SER A N 1
ATOM 1071 C CA . SER A 1 130 ? -18.281 -5.129 10.773 1 97.88 130 SER A CA 1
ATOM 1072 C C . SER A 1 130 ? -18.953 -3.859 10.273 1 97.88 130 SER A C 1
ATOM 1074 O O . SER A 1 130 ? -18.484 -2.752 10.531 1 97.88 130 SER A O 1
ATOM 1076 N N . GLN A 1 131 ? -20.062 -3.98 9.672 1 98.12 131 GLN A N 1
ATOM 1077 C CA . GLN A 1 131 ? -20.781 -2.844 9.102 1 98.12 131 GLN A CA 1
ATOM 1078 C C . GLN A 1 131 ? -21.312 -1.928 10.203 1 98.12 131 GLN A C 1
ATOM 1080 O O . GLN A 1 131 ? -21.312 -0.705 10.047 1 98.12 131 GLN A O 1
ATOM 1085 N N . LYS A 1 132 ? -21.734 -2.516 11.242 1 98.69 132 LYS A N 1
ATOM 1086 C CA . LYS A 1 132 ? -22.219 -1.721 12.367 1 98.69 132 LYS A CA 1
ATOM 1087 C C . LYS A 1 132 ? -21.094 -0.893 12.984 1 98.69 132 LYS A C 1
ATOM 1089 O O . LYS A 1 132 ? -21.297 0.261 13.367 1 98.69 132 LYS A O 1
ATOM 1094 N N . CYS A 1 133 ? -20 -1.506 13.102 1 98.75 133 CYS A N 1
ATOM 1095 C CA . CYS A 1 133 ? -18.859 -0.794 13.648 1 98.75 133 CYS A CA 1
ATOM 1096 C C . CYS A 1 133 ? -18.453 0.36 12.734 1 98.75 133 CYS A C 1
ATOM 1098 O O . CYS A 1 133 ? -18.141 1.455 13.219 1 98.75 133 CYS A O 1
ATOM 1100 N N . TRP A 1 134 ? -18.453 0.075 11.484 1 98.56 134 TRP A N 1
ATOM 1101 C CA . TRP A 1 134 ? -18.156 1.136 10.531 1 98.56 134 TRP A CA 1
ATOM 1102 C C . TRP A 1 134 ? -19.156 2.273 10.641 1 98.56 134 TRP A C 1
ATOM 1104 O O . TRP A 1 134 ? -18.781 3.445 10.695 1 98.56 134 TRP A O 1
ATOM 1114 N N . LEU A 1 135 ? -20.391 1.937 10.719 1 98.62 135 LEU A N 1
ATOM 1115 C CA . LEU A 1 135 ? -21.453 2.938 10.836 1 98.62 135 LEU A CA 1
ATOM 1116 C C . LEU A 1 135 ? -21.297 3.754 12.109 1 98.62 135 LEU A C 1
ATOM 1118 O O . LEU A 1 135 ? -21.453 4.977 12.102 1 98.62 135 LEU A O 1
ATOM 1122 N N . THR A 1 136 ? -20.984 3.086 13.156 1 98.62 136 THR A N 1
ATOM 1123 C CA . THR A 1 136 ? -20.781 3.771 14.43 1 98.62 136 THR A CA 1
ATOM 1124 C C . THR A 1 136 ? -19.656 4.793 14.312 1 98.62 136 THR A C 1
ATOM 1126 O O . THR A 1 136 ? -19.766 5.914 14.805 1 98.62 136 THR A O 1
ATOM 1129 N N . ALA A 1 137 ? -18.609 4.418 13.688 1 98.75 137 ALA A N 1
ATOM 1130 C CA . ALA A 1 137 ? -17.484 5.324 13.492 1 98.75 137 ALA A CA 1
ATOM 1131 C C . ALA A 1 137 ? -17.891 6.539 12.664 1 98.75 137 ALA A C 1
ATOM 1133 O O . ALA A 1 137 ? -17.531 7.672 12.992 1 98.75 137 ALA A O 1
ATOM 1134 N N . LEU A 1 138 ? -18.656 6.281 11.656 1 98.69 138 LEU A N 1
ATOM 1135 C CA . LEU A 1 138 ? -19.094 7.363 10.781 1 98.69 138 LEU A CA 1
ATOM 1136 C C . LEU A 1 138 ? -20.016 8.32 11.523 1 98.69 138 LEU A C 1
ATOM 1138 O O . LEU A 1 138 ? -19.906 9.539 11.375 1 98.69 138 LEU A O 1
ATOM 1142 N N . VAL A 1 139 ? -20.859 7.77 12.281 1 98.62 139 VAL A N 1
ATOM 1143 C CA . VAL A 1 139 ? -21.797 8.594 13.055 1 98.62 139 VAL A CA 1
ATOM 1144 C C . VAL A 1 139 ? -21.016 9.43 14.07 1 98.62 139 VAL A C 1
ATOM 1146 O O . VAL A 1 139 ? -21.281 10.625 14.227 1 98.62 139 VAL A O 1
ATOM 1149 N N . ALA A 1 140 ? -20.125 8.828 14.734 1 98.69 140 ALA A N 1
ATOM 1150 C CA . ALA A 1 140 ? -19.297 9.562 15.68 1 98.69 140 ALA A CA 1
ATOM 1151 C C . ALA A 1 140 ? -18.531 10.695 14.984 1 98.69 140 ALA A C 1
ATOM 1153 O O . ALA A 1 140 ? -18.422 11.797 15.516 1 98.69 140 ALA A O 1
ATOM 1154 N N . SER A 1 141 ? -18.078 10.414 13.836 1 98.44 141 SER A N 1
ATOM 1155 C CA . SER A 1 141 ? -17.359 11.414 13.055 1 98.44 141 SER A CA 1
ATOM 1156 C C . SER A 1 141 ? -18.266 12.57 12.672 1 98.44 141 SER A C 1
ATOM 1158 O O . SER A 1 141 ? -17.875 13.734 12.742 1 98.44 141 SER A O 1
ATOM 1160 N N . LEU A 1 142 ? -19.422 12.25 12.305 1 98.5 142 LEU A N 1
ATOM 1161 C CA . LEU A 1 142 ? -20.391 13.281 11.922 1 98.5 142 LEU A CA 1
ATOM 1162 C C . LEU A 1 142 ? -20.766 14.141 13.117 1 98.5 142 LEU A C 1
ATOM 1164 O O . LEU A 1 142 ? -20.859 15.367 13 1 98.5 142 LEU A O 1
ATOM 1168 N N . LEU A 1 143 ? -20.922 13.523 14.211 1 98.5 143 LEU A N 1
ATOM 1169 C CA . LEU A 1 143 ? -21.25 14.266 15.43 1 98.5 143 LEU A CA 1
ATOM 1170 C C . LEU A 1 143 ? -20.125 15.203 15.812 1 98.5 143 LEU A C 1
ATOM 1172 O O . LEU A 1 143 ? -20.359 16.359 16.188 1 98.5 143 LEU A O 1
ATOM 1176 N N . SER A 1 144 ? -18.938 14.711 15.758 1 97.94 144 SER A N 1
ATOM 1177 C CA . SER A 1 144 ? -17.766 15.547 16.031 1 97.94 144 SER A CA 1
ATOM 1178 C C . SER A 1 144 ? -17.688 16.719 15.07 1 97.94 144 SER A C 1
ATOM 1180 O O . SER A 1 144 ? -17.375 17.844 15.477 1 97.94 144 SER A O 1
ATOM 1182 N N . GLY A 1 145 ? -18 16.406 13.836 1 97.75 145 GLY A N 1
ATOM 1183 C CA . GLY A 1 145 ? -17.969 17.469 12.828 1 97.75 145 GLY A CA 1
ATOM 1184 C C . GLY A 1 145 ? -19 18.547 13.078 1 97.75 145 GLY A C 1
ATOM 1185 O O . GLY A 1 145 ? -18.719 19.734 12.914 1 97.75 145 GLY A O 1
ATOM 1186 N N . LEU A 1 146 ? -20.156 18.141 13.461 1 98 146 LEU A N 1
ATOM 1187 C CA . LEU A 1 146 ? -21.203 19.094 13.781 1 98 146 LEU A CA 1
ATOM 1188 C C . LEU A 1 146 ? -20.812 19.969 14.969 1 98 146 LEU A C 1
ATOM 1190 O O . LEU A 1 146 ? -21 21.188 14.938 1 98 146 LEU A O 1
ATOM 1194 N N . TYR A 1 147 ? -20.25 19.312 15.922 1 98 147 TYR A N 1
ATOM 1195 C CA . TYR A 1 147 ? -19.797 20.031 17.109 1 98 147 TYR A CA 1
ATOM 1196 C C . TYR A 1 147 ? -18.688 21.016 16.75 1 98 147 TYR A C 1
ATOM 1198 O O . TYR A 1 147 ? -18.75 22.188 17.141 1 98 147 TYR A O 1
ATOM 1206 N N . LYS A 1 148 ? -17.75 20.594 16.016 1 96.94 148 LYS A N 1
ATOM 1207 C CA . LYS A 1 148 ? -16.656 21.438 15.586 1 96.94 148 LYS A CA 1
ATOM 1208 C C . LYS A 1 148 ? -17.156 22.594 14.719 1 96.94 148 LYS A C 1
ATOM 1210 O O . LYS A 1 148 ? -16.641 23.703 14.805 1 96.94 148 LYS A O 1
ATOM 1215 N N . SER A 1 149 ? -18.109 22.297 13.898 1 97.25 149 SER A N 1
ATOM 1216 C CA . SER A 1 149 ? -18.672 23.328 13.047 1 97.25 149 SER A CA 1
ATOM 1217 C C . SER A 1 149 ? -19.281 24.469 13.867 1 97.25 149 SER A C 1
ATOM 1219 O O . SER A 1 149 ? -19.094 25.641 13.547 1 97.25 149 SER A O 1
ATOM 1221 N N . LYS A 1 150 ? -19.906 24.125 14.898 1 97.06 150 LYS A N 1
ATOM 1222 C CA . LYS A 1 150 ? -20.469 25.141 15.781 1 97.06 150 LYS A CA 1
ATOM 1223 C C . LYS A 1 150 ? -19.391 25.969 16.453 1 97.06 150 LYS A C 1
ATOM 1225 O O . LYS A 1 150 ? -19.516 27.203 16.562 1 97.06 150 LYS A O 1
ATOM 1230 N N . GLN A 1 151 ? -18.375 25.297 16.859 1 96.38 151 GLN A N 1
ATOM 1231 C CA . GLN A 1 151 ? -17.25 25.984 17.484 1 96.38 151 GLN A CA 1
ATOM 1232 C C . GLN A 1 151 ? -16.594 26.953 16.5 1 96.38 151 GLN A C 1
ATOM 1234 O O . GLN A 1 151 ? -16.188 28.047 16.875 1 96.38 151 GLN A O 1
ATOM 1239 N N . LEU A 1 152 ? -16.531 26.516 15.281 1 96.88 152 LEU A N 1
ATOM 1240 C CA . LEU A 1 152 ? -15.875 27.328 14.258 1 96.88 152 LEU A CA 1
ATOM 1241 C C . LEU A 1 152 ? -16.719 28.547 13.906 1 96.88 152 LEU A C 1
ATOM 1243 O O . LEU A 1 152 ? -16.172 29.625 13.633 1 96.88 152 LEU A O 1
ATOM 1247 N N . VAL A 1 153 ? -17.969 28.406 13.93 1 96.19 153 VAL A N 1
ATOM 1248 C CA . VAL A 1 153 ? -18.875 29.531 13.68 1 96.19 153 VAL A CA 1
ATOM 1249 C C . VAL A 1 153 ? -18.734 30.562 14.797 1 96.19 153 VAL A C 1
ATOM 1251 O O . VAL A 1 153 ? -18.703 31.766 14.547 1 96.19 153 VAL A O 1
ATOM 1254 N N . ALA A 1 154 ? -18.656 30.078 15.992 1 95.56 154 ALA A N 1
ATOM 1255 C CA . ALA A 1 154 ? -18.469 30.969 17.141 1 95.56 154 ALA A CA 1
ATOM 1256 C C . ALA A 1 154 ? -17.141 31.719 17.031 1 95.56 154 ALA A C 1
ATOM 1258 O O . ALA A 1 154 ? -17.062 32.906 17.328 1 95.56 154 ALA A O 1
ATOM 1259 N N . ARG A 1 155 ? -16.172 30.969 16.688 1 95.56 155 ARG A N 1
ATOM 1260 C CA . ARG A 1 155 ? -14.859 31.594 16.516 1 95.56 155 ARG A CA 1
ATOM 1261 C C . ARG A 1 155 ? -14.883 32.625 15.398 1 95.56 155 ARG A C 1
ATOM 1263 O O . ARG A 1 155 ? -14.195 33.656 15.484 1 95.56 155 ARG A O 1
ATOM 1270 N N . GLU A 1 156 ? -15.594 32.344 14.3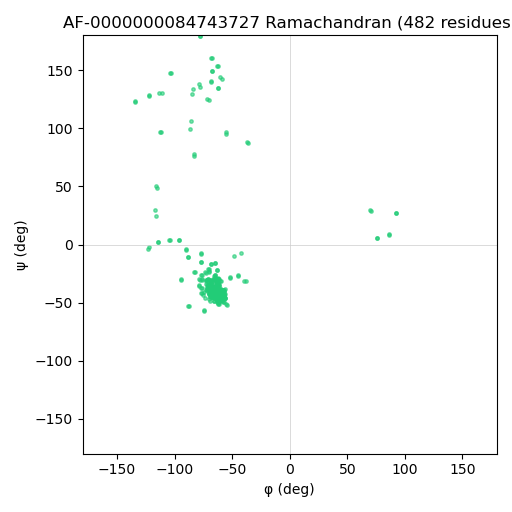59 1 95.62 156 GLU A N 1
ATOM 1271 C CA . GLU A 1 156 ? -15.742 33.281 13.25 1 95.62 156 GLU A CA 1
ATOM 1272 C C . GLU A 1 156 ? -16.375 34.594 13.711 1 95.62 156 GLU A C 1
ATOM 1274 O O . GLU A 1 156 ? -15.914 35.688 13.328 1 95.62 156 GLU A O 1
ATOM 1279 N N . LYS A 1 157 ? -17.344 34.562 14.531 1 95.69 157 LYS A N 1
ATOM 1280 C CA . LYS A 1 157 ? -18.016 35.719 15.062 1 95.69 157 LYS A CA 1
ATOM 1281 C C . LYS A 1 157 ? -17.078 36.531 15.953 1 95.69 157 LYS A C 1
ATOM 1283 O O . LYS A 1 157 ? -17.094 37.781 15.93 1 95.69 157 LYS A O 1
ATOM 1288 N N . MET A 1 158 ? -16.359 35.812 16.688 1 94.88 158 MET A N 1
ATOM 1289 C CA . MET A 1 158 ? -15.398 36.5 17.578 1 94.88 158 MET A CA 1
ATOM 1290 C C . MET A 1 158 ? -14.352 37.25 16.766 1 94.88 158 MET A C 1
ATOM 1292 O O . MET A 1 158 ? -13.984 38.375 17.125 1 94.88 158 MET A O 1
ATOM 1296 N N . LEU A 1 159 ? -13.891 36.625 15.719 1 94.12 159 LEU A N 1
ATOM 1297 C CA . LEU A 1 159 ? -12.883 37.281 14.883 1 94.12 159 LEU A CA 1
ATOM 1298 C C . LEU A 1 159 ? -13.461 38.469 14.148 1 94.12 159 LEU A C 1
ATOM 1300 O O . LEU A 1 159 ? -12.766 39.469 13.922 1 94.12 159 LEU A O 1
ATOM 1304 N N . GLU A 1 160 ? -14.68 38.406 13.773 1 93.12 160 GLU A N 1
ATOM 1305 C CA . GLU A 1 160 ? -15.359 39.5 13.117 1 93.12 160 GLU A CA 1
ATOM 1306 C C . GLU A 1 160 ? -15.477 40.719 14.055 1 93.12 160 GLU A C 1
ATOM 1308 O O . GLU A 1 160 ? -15.305 41.844 13.641 1 93.12 160 GLU A O 1
ATOM 1313 N N . LYS A 1 161 ? -15.781 40.438 15.25 1 92.38 161 LYS A N 1
ATOM 1314 C CA . LYS A 1 161 ? -15.859 41.469 16.25 1 92.38 161 LYS A CA 1
ATOM 1315 C C . LYS A 1 161 ? -14.5 42.125 16.469 1 92.38 161 LYS A C 1
ATOM 1317 O O . LYS A 1 161 ? -14.406 43.375 16.578 1 92.38 161 LYS A O 1
ATOM 1322 N N . THR A 1 162 ? -13.586 41.25 16.5 1 90 162 THR A N 1
ATOM 1323 C CA . THR A 1 162 ? -12.227 41.75 16.656 1 90 162 THR A CA 1
ATOM 1324 C C . THR A 1 162 ? -11.828 42.625 15.477 1 90 162 THR A C 1
ATOM 1326 O O . THR A 1 162 ? -11.195 43.688 15.656 1 90 162 THR A O 1
ATOM 1329 N N . ARG A 1 163 ? -12.172 42.219 14.312 1 89.69 163 ARG A N 1
ATOM 1330 C CA . ARG A 1 163 ? -11.875 43 13.102 1 89.69 163 ARG A CA 1
ATOM 1331 C C . ARG A 1 163 ? -12.547 44.344 13.148 1 89.69 163 ARG A C 1
ATOM 1333 O O . ARG A 1 163 ? -11.922 45.375 12.82 1 89.69 163 ARG A O 1
ATOM 1340 N N . LYS A 1 164 ? -13.75 44.438 13.617 1 88.88 164 LYS A N 1
ATOM 1341 C CA . LYS A 1 164 ? -14.5 45.688 13.719 1 88.88 164 LYS A CA 1
ATOM 1342 C C . LYS A 1 164 ? -13.867 46.625 14.75 1 88.88 164 LYS A C 1
ATOM 1344 O O . LYS A 1 164 ? -13.805 47.844 14.539 1 88.88 164 LYS A O 1
ATOM 1349 N N . MET A 1 165 ? -13.422 46.031 15.75 1 87.75 165 MET A N 1
ATOM 1350 C CA . MET A 1 165 ? -12.789 46.812 16.797 1 87.75 165 MET A CA 1
ATOM 1351 C C . MET A 1 165 ? -11.477 47.406 16.297 1 87.75 165 MET A C 1
ATOM 1353 O O . MET A 1 165 ? -11.164 48.562 16.625 1 87.75 165 MET A O 1
ATOM 1357 N N . ILE A 1 166 ? -10.773 46.594 15.516 1 84.12 166 ILE A N 1
ATOM 1358 C CA . ILE A 1 166 ? -9.484 47.031 15 1 84.12 166 ILE A CA 1
ATOM 1359 C C . ILE A 1 166 ? -9.711 48.125 13.961 1 84.12 166 ILE A C 1
ATOM 1361 O O . ILE A 1 166 ? -9.016 49.156 13.969 1 84.12 166 ILE A O 1
ATOM 1365 N N . VAL A 1 167 ? -10.594 47.969 13.062 1 81.5 167 VAL A N 1
ATOM 1366 C CA . VAL A 1 167 ? -10.883 48.938 12.008 1 81.5 167 VAL A CA 1
ATOM 1367 C C . VAL A 1 167 ? -11.367 50.25 12.617 1 81.5 167 VAL A C 1
ATOM 1369 O O . VAL A 1 167 ? -11.023 51.312 12.133 1 81.5 167 VAL A O 1
ATOM 1372 N N . ASN A 1 168 ? -12.07 50.062 13.688 1 82.81 168 ASN A N 1
ATOM 1373 C CA . ASN A 1 168 ? -12.641 51.25 14.32 1 82.81 168 ASN A CA 1
ATOM 1374 C C . ASN A 1 168 ? -11.633 51.938 15.227 1 82.81 168 ASN A C 1
ATOM 1376 O O . ASN A 1 168 ? -11.828 53.094 15.625 1 82.81 168 ASN A O 1
ATOM 1380 N N . SER A 1 169 ? -10.68 51 15.609 1 76.31 169 SER A N 1
ATOM 1381 C CA . SER A 1 169 ? -9.688 51.594 16.5 1 76.31 169 SER A CA 1
ATOM 1382 C C . SER A 1 169 ? -8.562 52.25 15.711 1 76.31 169 SER A C 1
ATOM 1384 O O . SER A 1 169 ? -8.227 51.812 14.617 1 76.31 169 SER A O 1
ATOM 1386 N N . GLU A 1 170 ? -8.383 53.656 15.398 1 63.91 170 GLU A N 1
ATOM 1387 C CA . GLU A 1 170 ? -7.402 54.469 14.703 1 63.91 170 GLU A CA 1
ATOM 1388 C C . GLU A 1 170 ? -5.977 54.062 15.031 1 63.91 170 GLU A C 1
ATOM 1390 O O . GLU A 1 170 ? -5.02 54.531 14.43 1 63.91 170 GLU A O 1
ATOM 1395 N N . LYS A 1 171 ? -5.648 53.188 15.953 1 62.47 171 LYS A N 1
ATOM 1396 C CA . LYS A 1 171 ? -4.277 52.938 16.391 1 62.47 171 LYS A CA 1
ATOM 1397 C C . LYS A 1 171 ? -3.859 51.5 16.078 1 62.47 171 LYS A C 1
ATOM 1399 O O . LYS A 1 171 ? -2.898 51 16.672 1 62.47 171 LYS A O 1
ATOM 1404 N N . ASP A 1 172 ? -4.363 50.938 15.109 1 64.19 172 ASP A N 1
ATOM 1405 C CA . ASP A 1 172 ? -4.074 49.531 15.008 1 64.19 172 ASP A CA 1
ATOM 1406 C C . ASP A 1 172 ? -2.74 49.281 14.297 1 64.19 172 ASP A C 1
ATOM 1408 O O . ASP A 1 172 ? -2.432 49.938 13.305 1 64.19 172 ASP A O 1
ATOM 1412 N N . SER A 1 173 ? -1.943 48.438 15.008 1 77.25 173 SER A N 1
ATOM 1413 C CA . SER A 1 173 ? -0.61 48.125 14.508 1 77.25 173 SER A CA 1
ATOM 1414 C C . SER A 1 173 ? -0.675 47.094 13.367 1 77.25 173 SER A C 1
ATOM 1416 O O . SER A 1 173 ? -1.623 46.312 13.281 1 77.25 173 SER A O 1
ATOM 1418 N N . GLU A 1 174 ? 0.014 47.281 12.375 1 82.69 174 GLU A N 1
ATOM 1419 C CA . GLU A 1 174 ? 0.234 46.375 11.258 1 82.69 174 GLU A CA 1
ATOM 1420 C C . GLU A 1 174 ? 0.343 44.938 11.734 1 82.69 174 GLU A C 1
ATOM 1422 O O . GLU A 1 174 ? -0.159 44.031 11.078 1 82.69 174 GLU A O 1
ATOM 1427 N N . ALA A 1 175 ? 0.833 44.75 12.898 1 85.75 175 ALA A N 1
ATOM 1428 C CA . ALA A 1 175 ? 1.022 43.406 13.461 1 85.75 175 ALA A CA 1
ATOM 1429 C C . ALA A 1 175 ? -0.315 42.781 13.836 1 85.75 175 ALA A C 1
ATOM 1431 O O . ALA A 1 175 ? -0.53 41.562 13.617 1 85.75 175 ALA A O 1
ATOM 1432 N N . GLN A 1 176 ? -1.163 43.594 14.352 1 86 176 GLN A N 1
ATOM 1433 C CA . GLN A 1 176 ? -2.469 43.094 14.766 1 86 176 GLN A CA 1
ATOM 1434 C C . GLN A 1 176 ? -3.311 42.688 13.555 1 86 176 GLN A C 1
ATOM 1436 O O . GLN A 1 176 ? -4.023 41.688 13.594 1 86 176 GLN A O 1
ATOM 1441 N N . ILE A 1 177 ? -3.129 43.375 12.531 1 87.12 177 ILE A N 1
ATOM 1442 C CA . ILE A 1 177 ? -3.871 43.094 11.305 1 87.12 177 ILE A CA 1
ATOM 1443 C C . ILE A 1 177 ? -3.355 41.812 10.656 1 87.12 177 ILE A C 1
ATOM 1445 O O . ILE A 1 177 ? -4.141 41 10.18 1 87.12 177 ILE A O 1
ATOM 1449 N N . LEU A 1 178 ? -2.102 41.625 10.688 1 90.81 178 LEU A N 1
ATOM 1450 C CA . LEU A 1 178 ? -1.493 40.438 10.125 1 90.81 178 LEU A CA 1
ATOM 1451 C C . LEU A 1 178 ? -1.901 39.188 10.914 1 90.81 178 LEU A C 1
ATOM 1453 O O . LEU A 1 178 ? -2.162 38.156 10.336 1 90.81 178 LEU A O 1
ATOM 1457 N N . GLU A 1 179 ? -1.934 39.375 12.156 1 91.31 179 GLU A N 1
ATOM 1458 C CA . GLU A 1 179 ? -2.35 38.25 13.016 1 91.31 179 GLU A CA 1
ATOM 1459 C C . GLU A 1 179 ? -3.811 37.906 12.766 1 91.31 179 GLU A C 1
ATOM 1461 O O . GLU A 1 179 ? -4.16 36.719 12.742 1 91.31 179 GLU A O 1
ATOM 1466 N N . LEU A 1 180 ? -4.57 38.906 12.633 1 91.69 180 LEU A N 1
ATOM 1467 C CA . LEU A 1 180 ? -5.988 38.688 12.367 1 91.69 180 LEU A CA 1
ATOM 1468 C C . LEU A 1 180 ? -6.184 37.969 11.031 1 91.69 180 LEU A C 1
ATOM 1470 O O . LEU A 1 180 ? -6.984 37.062 10.938 1 91.69 180 LEU A O 1
ATOM 1474 N N . LYS A 1 181 ? -5.441 38.344 10.094 1 92.38 181 LYS A N 1
ATOM 1475 C CA . LYS A 1 181 ? -5.527 37.719 8.773 1 92.38 181 LYS A CA 1
ATOM 1476 C C . LYS A 1 181 ? -5.102 36.25 8.836 1 92.38 181 LYS A C 1
ATOM 1478 O O . LYS A 1 181 ? -5.703 35.406 8.18 1 92.38 181 LYS A O 1
ATOM 1483 N N . ALA A 1 182 ? -4.125 36 9.586 1 95.06 182 ALA A N 1
ATOM 1484 C CA . ALA A 1 182 ? -3.648 34.625 9.758 1 95.06 182 ALA A CA 1
ATOM 1485 C C . ALA A 1 182 ? -4.707 33.75 10.43 1 95.06 182 ALA A C 1
ATOM 1487 O O . ALA A 1 182 ? -4.918 32.625 10.039 1 95.06 182 ALA A O 1
ATOM 1488 N N . GLN A 1 183 ? -5.297 34.344 11.359 1 95.25 183 GLN A N 1
ATOM 1489 C CA . GLN A 1 183 ? -6.34 33.625 12.062 1 95.25 183 GLN A CA 1
ATOM 1490 C C . GLN A 1 183 ? -7.535 33.344 11.156 1 95.25 183 GLN A C 1
ATOM 1492 O O . GLN A 1 183 ? -8.141 32.281 11.219 1 95.25 183 GLN A O 1
ATOM 1497 N N . GLU A 1 184 ? -7.809 34.25 10.391 1 95 184 GLU A N 1
ATOM 1498 C CA . GLU A 1 184 ? -8.922 34.094 9.469 1 95 184 GLU A CA 1
ATOM 1499 C C . GLU A 1 184 ? -8.625 33.031 8.414 1 95 184 GLU A C 1
ATOM 1501 O O . GLU A 1 184 ? -9.516 32.281 8.023 1 95 184 GLU A O 1
ATOM 1506 N N . LYS A 1 185 ? -7.457 33.062 7.992 1 96.06 185 LYS A N 1
ATOM 1507 C CA . LYS A 1 185 ? -7.043 32.031 7.031 1 96.06 185 LYS A CA 1
ATOM 1508 C C . LYS A 1 185 ? -7.129 30.641 7.641 1 96.06 185 LYS A C 1
ATOM 1510 O O . LYS A 1 185 ? -7.625 29.719 7.004 1 96.06 185 LYS A O 1
ATOM 1515 N N . THR A 1 186 ? -6.668 30.531 8.781 1 96.25 186 THR A N 1
ATOM 1516 C CA . THR A 1 186 ? -6.727 29.25 9.484 1 96.25 186 THR A CA 1
ATOM 1517 C C . THR A 1 186 ? -8.18 28.812 9.695 1 96.25 186 THR A C 1
ATOM 1519 O O . THR A 1 186 ? -8.508 27.641 9.523 1 96.25 186 THR A O 1
ATOM 1522 N N . LEU A 1 187 ? -8.922 29.75 10.078 1 96.56 187 LEU A N 1
ATOM 1523 C CA . LEU A 1 187 ? -10.336 29.469 10.297 1 96.56 187 LEU A CA 1
ATOM 1524 C C . LEU A 1 187 ? -10.992 28.969 9.008 1 96.56 187 LEU A C 1
ATOM 1526 O O . LEU A 1 187 ? -11.781 28.031 9.031 1 96.56 187 LEU A O 1
ATOM 1530 N N . ALA A 1 188 ? -10.727 29.609 7.957 1 96.12 188 ALA A N 1
ATOM 1531 C CA . ALA A 1 188 ? -11.289 29.219 6.668 1 96.12 188 ALA A CA 1
ATOM 1532 C C . ALA A 1 188 ? -10.883 27.797 6.293 1 96.12 188 ALA A C 1
ATOM 1534 O O . ALA A 1 188 ? -11.703 27.031 5.805 1 96.12 188 ALA A O 1
ATOM 1535 N N . LYS A 1 189 ? -9.688 27.516 6.52 1 96.19 189 LYS A N 1
ATOM 1536 C CA . LYS A 1 189 ? -9.188 26.172 6.242 1 96.19 189 LYS A CA 1
ATOM 1537 C C . LYS A 1 189 ? -9.875 25.141 7.133 1 96.19 189 LYS A C 1
ATOM 1539 O O . LYS A 1 189 ? -10.266 24.062 6.66 1 96.19 189 LYS A O 1
ATOM 1544 N N . ASP A 1 190 ? -10.008 25.453 8.305 1 96.31 190 ASP A N 1
ATOM 1545 C CA . ASP A 1 190 ? -10.656 24.547 9.25 1 96.31 190 ASP A CA 1
ATOM 1546 C C . ASP A 1 190 ? -12.109 24.297 8.859 1 96.31 190 ASP A C 1
ATOM 1548 O O . ASP A 1 190 ? -12.594 23.156 8.93 1 96.31 190 ASP A O 1
ATOM 1552 N N . LYS A 1 191 ? -12.758 25.328 8.531 1 97.19 191 LYS A N 1
ATOM 1553 C CA . LYS A 1 191 ? -14.148 25.203 8.109 1 97.19 191 LYS A CA 1
ATOM 1554 C C . LYS A 1 191 ? -14.266 24.328 6.871 1 97.19 191 LYS A C 1
ATOM 1556 O O . LYS A 1 191 ? -15.141 23.453 6.805 1 97.19 191 LYS A O 1
ATOM 1561 N N . TYR A 1 192 ? -13.398 24.578 5.984 1 96.94 192 TYR A N 1
ATOM 1562 C CA . TYR A 1 192 ? -13.406 23.781 4.754 1 96.94 192 TYR A CA 1
ATOM 1563 C C . TYR A 1 192 ? -13.148 22.312 5.047 1 96.94 192 TYR A C 1
ATOM 1565 O O . TYR A 1 192 ? -13.891 21.438 4.586 1 96.94 192 TYR A O 1
ATOM 1573 N N . ASN A 1 193 ? -12.164 22.016 5.797 1 96.5 193 ASN A N 1
ATOM 1574 C CA . ASN A 1 193 ? -11.797 20.641 6.117 1 96.5 193 ASN A CA 1
ATOM 1575 C C . ASN A 1 193 ? -12.922 19.922 6.867 1 96.5 193 ASN A C 1
ATOM 1577 O O . ASN A 1 193 ? -13.188 18.75 6.613 1 96.5 193 ASN A O 1
ATOM 1581 N N . THR A 1 194 ? -13.453 20.609 7.77 1 97.38 194 THR A N 1
ATOM 1582 C CA . THR A 1 194 ? -14.531 20.016 8.555 1 97.38 194 THR A CA 1
ATOM 1583 C C . THR A 1 194 ? -15.727 19.688 7.664 1 97.38 194 THR A C 1
ATOM 1585 O O . THR A 1 194 ? -16.281 18.578 7.738 1 97.38 194 THR A O 1
ATOM 1588 N N . ARG A 1 195 ? -16.125 20.625 6.84 1 97.5 195 ARG A N 1
ATOM 1589 C CA . ARG A 1 195 ? -17.234 20.391 5.922 1 97.5 195 ARG A CA 1
ATOM 1590 C C . ARG A 1 195 ? -16.922 19.266 4.953 1 97.5 195 ARG A C 1
ATOM 1592 O O . ARG A 1 195 ? -17.781 18.422 4.684 1 97.5 195 ARG A O 1
ATOM 1599 N N . TYR A 1 196 ? -15.758 19.297 4.461 1 97.56 196 TYR A N 1
ATOM 1600 C CA . TYR A 1 196 ? -15.297 18.266 3.527 1 97.56 196 TYR A CA 1
ATOM 1601 C C . TYR A 1 196 ? -15.406 16.875 4.148 1 97.56 196 TYR A C 1
ATOM 1603 O O . TYR A 1 196 ? -15.945 15.961 3.529 1 97.56 196 TYR A O 1
ATOM 1611 N N . GLN A 1 197 ? -15.023 16.766 5.348 1 97.44 197 GLN A N 1
ATOM 1612 C CA . GLN A 1 197 ? -15.055 15.492 6.051 1 97.44 197 GLN A CA 1
ATOM 1613 C C . GLN A 1 197 ? -16.5 15.062 6.34 1 97.44 197 GLN A C 1
ATOM 1615 O O . GLN A 1 197 ? -16.828 13.883 6.227 1 97.44 197 GLN A O 1
ATOM 1620 N N . MET A 1 198 ? -17.266 15.961 6.715 1 98.19 198 MET A N 1
ATOM 1621 C CA . MET A 1 198 ? -18.656 15.641 7.023 1 98.19 198 MET A CA 1
ATOM 1622 C C . MET A 1 198 ? -19.391 15.148 5.785 1 98.19 198 MET A C 1
ATOM 1624 O O . MET A 1 198 ? -20.172 14.203 5.863 1 98.19 198 MET A O 1
ATOM 1628 N N . ILE A 1 199 ? -19.109 15.766 4.691 1 98.38 199 ILE A N 1
ATOM 1629 C CA . ILE A 1 199 ? -19.719 15.344 3.438 1 98.38 199 ILE A CA 1
ATOM 1630 C C . ILE A 1 199 ? -19.266 13.93 3.092 1 98.38 199 ILE A C 1
ATOM 1632 O O . ILE A 1 199 ? -20.078 13.07 2.75 1 98.38 199 ILE A O 1
ATOM 1636 N N . GLN A 1 200 ? -18.047 13.711 3.238 1 98.38 200 GLN A N 1
ATOM 1637 C CA . GLN A 1 200 ? -17.5 12.383 2.961 1 98.38 200 GLN A CA 1
ATOM 1638 C C . GLN A 1 200 ? -18.125 11.328 3.869 1 98.38 200 GLN A C 1
ATOM 1640 O O . GLN A 1 200 ? -18.531 10.266 3.4 1 98.38 200 GLN A O 1
ATOM 1645 N N . ASP A 1 201 ? -18.188 11.625 5.109 1 98.5 201 ASP A N 1
ATOM 1646 C CA . ASP A 1 201 ? -18.75 10.688 6.082 1 98.5 201 ASP A CA 1
ATOM 1647 C C . ASP A 1 201 ? -20.219 10.406 5.797 1 98.5 201 ASP A C 1
ATOM 1649 O O . ASP A 1 201 ? -20.656 9.258 5.879 1 98.5 201 ASP A O 1
ATOM 1653 N N . ALA A 1 202 ? -20.938 11.43 5.461 1 98.44 202 ALA A N 1
ATOM 1654 C CA . ALA A 1 202 ? -22.359 11.281 5.188 1 98.44 202 ALA A CA 1
ATOM 1655 C C . ALA A 1 202 ? -22.594 10.398 3.969 1 98.44 202 ALA A C 1
ATOM 1657 O O . ALA A 1 202 ? -23.469 9.516 3.99 1 98.44 202 ALA A O 1
ATOM 1658 N N . VAL A 1 203 ? -21.844 10.625 2.977 1 98.5 203 VAL A N 1
ATOM 1659 C CA . VAL A 1 203 ? -21.984 9.836 1.76 1 98.5 203 VAL A CA 1
ATOM 1660 C C . VAL A 1 203 ? -21.516 8.398 2.023 1 98.5 203 VAL A C 1
ATOM 1662 O O . VAL A 1 203 ? -22.156 7.445 1.586 1 98.5 203 VAL A O 1
ATOM 1665 N N . ASP A 1 204 ? -20.484 8.234 2.768 1 98.44 204 ASP A N 1
ATOM 1666 C CA . ASP A 1 204 ? -19.984 6.902 3.094 1 98.44 204 ASP A CA 1
ATOM 1667 C C . ASP A 1 204 ? -21.016 6.113 3.902 1 98.44 204 ASP A C 1
ATOM 1669 O O . ASP A 1 204 ? -21.078 4.887 3.812 1 98.44 204 ASP A O 1
ATOM 1673 N N . ALA A 1 205 ? -21.812 6.812 4.656 1 98.44 205 ALA A N 1
ATOM 1674 C CA . ALA A 1 205 ? -22.781 6.148 5.52 1 98.44 205 ALA A CA 1
ATOM 1675 C C . ALA A 1 205 ? -23.797 5.371 4.695 1 98.44 205 ALA A C 1
ATOM 1677 O O . ALA A 1 205 ? -24.422 4.43 5.191 1 98.44 205 ALA A O 1
ATOM 1678 N N . ILE A 1 206 ? -23.969 5.73 3.441 1 98.44 206 ILE A N 1
ATOM 1679 C CA . ILE A 1 206 ? -24.891 5.051 2.551 1 98.44 206 ILE A CA 1
ATOM 1680 C C . ILE A 1 206 ? -24.5 3.584 2.41 1 98.44 206 ILE A C 1
ATOM 1682 O O . ILE A 1 206 ? -25.359 2.705 2.338 1 98.44 206 ILE A O 1
ATOM 1686 N N . ILE A 1 207 ? -23.297 3.271 2.486 1 98.19 207 ILE A N 1
ATOM 1687 C CA . ILE A 1 207 ? -22.766 1.95 2.178 1 98.19 207 ILE A CA 1
ATOM 1688 C C . ILE A 1 207 ? -23.109 0.981 3.309 1 98.19 207 ILE A C 1
ATOM 1690 O O . ILE A 1 207 ? -23.797 -0.012 3.094 1 98.19 207 ILE A O 1
ATOM 1694 N N . PRO A 1 208 ? -22.688 1.329 4.531 1 98.06 208 PRO A N 1
ATOM 1695 C CA . PRO A 1 208 ? -23.062 0.385 5.59 1 98.06 208 PRO A CA 1
ATOM 1696 C C . PRO A 1 208 ? -24.562 0.375 5.875 1 98.06 208 PRO A C 1
ATOM 1698 O O . PRO A 1 208 ? -25.109 -0.657 6.266 1 98.06 208 PRO A O 1
ATOM 1701 N N . LEU A 1 209 ? -25.25 1.472 5.699 1 98.31 209 LEU A N 1
ATOM 1702 C CA . LEU A 1 209 ? -26.703 1.498 5.883 1 98.31 209 LEU A CA 1
ATOM 1703 C C . LEU A 1 209 ? -27.391 0.559 4.898 1 98.31 209 LEU A C 1
ATOM 1705 O O . LEU A 1 209 ? -28.344 -0.134 5.258 1 98.31 209 LEU A O 1
ATOM 1709 N N . ALA A 1 210 ? -26.906 0.586 3.67 1 97.56 210 ALA A N 1
ATOM 1710 C CA . ALA A 1 210 ? -27.453 -0.327 2.664 1 97.56 210 ALA A CA 1
ATOM 1711 C C . ALA A 1 210 ? -27.094 -1.774 2.992 1 97.56 210 ALA A C 1
ATOM 1713 O O . ALA A 1 210 ? -27.938 -2.67 2.879 1 97.56 210 ALA A O 1
ATOM 1714 N N . GLY A 1 211 ? -25.891 -2.012 3.422 1 95.75 211 GLY A N 1
ATOM 1715 C CA . GLY A 1 211 ? -25.438 -3.352 3.752 1 95.75 211 GLY A CA 1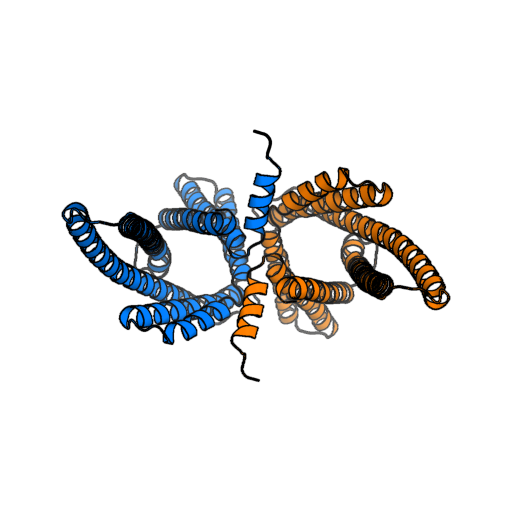
ATOM 1716 C C . GLY A 1 211 ? -26.188 -3.973 4.91 1 95.75 211 GLY A C 1
ATOM 1717 O O . GLY A 1 211 ? -26.391 -5.188 4.949 1 95.75 211 GLY A O 1
ATOM 1718 N N . LEU A 1 212 ? -26.625 -3.154 5.828 1 97.12 212 LEU A N 1
ATOM 1719 C CA . LEU A 1 212 ? -27.344 -3.621 7.008 1 97.12 212 LEU A CA 1
ATOM 1720 C C . LEU A 1 212 ? -28.844 -3.711 6.734 1 97.12 212 LEU A C 1
ATOM 1722 O O . LEU A 1 212 ? -29.594 -4.215 7.566 1 97.12 212 LEU A O 1
ATOM 1726 N N . GLY A 1 213 ? -29.234 -3.162 5.598 1 96.06 213 GLY A N 1
ATOM 1727 C CA . GLY A 1 213 ? -30.641 -3.205 5.223 1 96.06 213 GLY A CA 1
ATOM 1728 C C . GLY A 1 213 ? -31.438 -2.062 5.809 1 96.06 213 GLY A C 1
ATOM 1729 O O . GLY A 1 213 ? -32.688 -2.08 5.766 1 96.06 213 GLY A O 1
ATOM 1730 N N . TYR A 1 214 ? -30.75 -1.114 6.395 1 97 214 TYR A N 1
ATOM 1731 C CA . TYR A 1 214 ? -31.453 0.028 6.98 1 97 214 TYR A CA 1
ATOM 1732 C C . TYR A 1 214 ? -31.891 1.011 5.902 1 97 214 TYR A C 1
ATOM 1734 O O . TYR A 1 214 ? -32.812 1.786 6.105 1 97 214 TYR A O 1
ATOM 1742 N N . LEU A 1 215 ? -31.172 1.021 4.805 1 96.12 215 LEU A N 1
ATOM 1743 C CA . LEU A 1 215 ? -31.453 1.873 3.656 1 96.12 215 LEU A CA 1
ATOM 1744 C C . LEU A 1 215 ? -31.656 1.038 2.396 1 96.12 215 LEU A C 1
ATOM 1746 O O . LEU A 1 215 ? -30.828 0.186 2.068 1 96.12 215 LEU A O 1
ATOM 1750 N N . LYS A 1 216 ? -32.75 1.26 1.697 1 95.5 216 LYS A N 1
ATOM 1751 C CA . LYS A 1 216 ? -33.031 0.542 0.454 1 95.5 216 LYS A CA 1
ATOM 1752 C C . LYS A 1 216 ? -32.312 1.19 -0.723 1 95.5 216 LYS A C 1
ATOM 1754 O O . LYS A 1 216 ? -32.906 1.951 -1.484 1 95.5 216 LYS A O 1
ATOM 1759 N N . ALA A 1 217 ? -31.109 0.937 -0.825 1 94.44 217 ALA A N 1
ATOM 1760 C CA . ALA A 1 217 ? -30.281 1.435 -1.927 1 94.44 217 ALA A CA 1
ATOM 1761 C C . ALA A 1 217 ? -29.797 0.289 -2.812 1 94.44 217 ALA A C 1
ATOM 1763 O O . ALA A 1 217 ? -29.344 -0.737 -2.311 1 94.44 217 ALA A O 1
ATOM 1764 N N . ASP A 1 218 ? -30 0.476 -4.07 1 95.06 218 ASP A N 1
ATOM 1765 C CA . ASP A 1 218 ? -29.531 -0.575 -4.973 1 95.06 218 ASP A CA 1
ATOM 1766 C C . ASP A 1 218 ? -28.031 -0.499 -5.18 1 95.06 218 ASP A C 1
ATOM 1768 O O . ASP A 1 218 ? -27.359 0.389 -4.641 1 95.06 218 ASP A O 1
ATOM 1772 N N . GLU A 1 219 ? -27.516 -1.394 -5.949 1 96.12 219 GLU A N 1
ATOM 1773 C CA . GLU A 1 219 ? -26.078 -1.514 -6.152 1 96.12 219 GLU A CA 1
ATOM 1774 C C . GLU A 1 219 ? -25.516 -0.303 -6.895 1 96.12 219 GLU A C 1
ATOM 1776 O O . GLU A 1 219 ? -24.375 0.086 -6.688 1 96.12 219 GLU A O 1
ATOM 1781 N N . GLY A 1 220 ? -26.297 0.296 -7.703 1 97.25 220 GLY A N 1
ATOM 1782 C CA . GLY A 1 220 ? -25.859 1.481 -8.43 1 97.25 220 GLY A CA 1
ATOM 1783 C C . GLY A 1 220 ? -25.609 2.676 -7.527 1 97.25 220 GLY A C 1
ATOM 1784 O O . GLY A 1 220 ? -24.594 3.35 -7.652 1 97.25 220 GLY A O 1
ATOM 1785 N N . ILE A 1 221 ? -26.531 2.873 -6.613 1 97.94 221 ILE A N 1
ATOM 1786 C CA . ILE A 1 221 ? -26.406 3.986 -5.676 1 97.94 221 ILE A CA 1
ATOM 1787 C C . ILE A 1 221 ? -25.203 3.768 -4.766 1 97.94 221 ILE A C 1
ATOM 1789 O O . ILE A 1 221 ? -24.422 4.695 -4.523 1 97.94 221 ILE A O 1
ATOM 1793 N N . VAL A 1 222 ? -25.031 2.574 -4.305 1 98.12 222 VAL A N 1
ATOM 1794 C CA . VAL A 1 222 ? -23.906 2.24 -3.441 1 98.12 222 VAL A CA 1
ATOM 1795 C C . VAL A 1 222 ? -22.594 2.434 -4.203 1 98.12 222 VAL A C 1
ATOM 1797 O O . VAL A 1 222 ? -21.641 2.992 -3.67 1 98.12 222 VAL A O 1
ATOM 1800 N N . GLY A 1 223 ? -22.562 1.975 -5.469 1 98.5 223 GLY A N 1
ATOM 1801 C CA . GLY A 1 223 ? -21.391 2.172 -6.309 1 98.5 223 GLY A CA 1
ATOM 1802 C C . GLY A 1 223 ? -21.031 3.633 -6.508 1 98.5 223 GLY A C 1
ATOM 1803 O O . GLY A 1 223 ? -19.875 4.016 -6.41 1 98.5 223 GLY A O 1
ATOM 1804 N N . LEU A 1 224 ? -22.031 4.445 -6.703 1 98.5 224 LEU A N 1
ATOM 1805 C CA . LEU A 1 224 ? -21.812 5.871 -6.934 1 98.5 224 LEU A CA 1
ATOM 1806 C C . LEU A 1 224 ? -21.328 6.559 -5.66 1 98.5 224 LEU A C 1
ATOM 1808 O O . LEU A 1 224 ? -20.469 7.434 -5.715 1 98.5 224 LEU A O 1
ATOM 1812 N N . ALA A 1 225 ? -21.969 6.172 -4.566 1 98.5 225 ALA A N 1
ATOM 1813 C CA . ALA A 1 225 ? -21.531 6.719 -3.283 1 98.5 225 ALA A CA 1
ATOM 1814 C C . ALA A 1 225 ? -20.062 6.391 -3.02 1 98.5 225 ALA A C 1
ATOM 1816 O O . ALA A 1 225 ? -19.281 7.277 -2.668 1 98.5 225 ALA A O 1
ATOM 1817 N N . GLY A 1 226 ? -19.703 5.145 -3.283 1 98.5 226 GLY A N 1
ATOM 1818 C CA . GLY A 1 226 ? -18.328 4.73 -3.092 1 98.5 226 GLY A CA 1
ATOM 1819 C C . GLY A 1 226 ? -17.359 5.438 -4.023 1 98.5 226 GLY A C 1
ATOM 1820 O O . GLY A 1 226 ? -16.25 5.816 -3.611 1 98.5 226 GLY A O 1
ATOM 1821 N N . MET A 1 227 ? -17.734 5.625 -5.25 1 98.69 227 MET A N 1
ATOM 1822 C CA . MET A 1 227 ? -16.891 6.332 -6.207 1 98.69 227 MET A CA 1
ATOM 1823 C C . MET A 1 227 ? -16.672 7.777 -5.77 1 98.69 227 MET A C 1
ATOM 1825 O O . MET A 1 227 ? -15.539 8.266 -5.801 1 98.69 227 MET A O 1
ATOM 1829 N N . THR A 1 228 ? -17.719 8.359 -5.34 1 98.62 228 THR A N 1
ATOM 1830 C CA . THR A 1 228 ? -17.656 9.758 -4.945 1 98.62 228 THR A CA 1
ATOM 1831 C C . THR A 1 228 ? -16.688 9.953 -3.777 1 98.62 228 THR A C 1
ATOM 1833 O O . THR A 1 228 ? -15.789 10.789 -3.842 1 98.62 228 THR A O 1
ATOM 1836 N N . THR A 1 229 ? -16.875 9.172 -2.766 1 98.44 229 THR A N 1
ATOM 1837 C CA . THR A 1 229 ? -16.047 9.367 -1.583 1 98.44 229 THR A CA 1
ATOM 1838 C C . THR A 1 229 ? -14.617 8.891 -1.834 1 98.44 229 THR A C 1
ATOM 1840 O O . THR A 1 229 ? -13.672 9.352 -1.188 1 98.44 229 THR A O 1
ATOM 1843 N N . SER A 1 230 ? -14.422 7.961 -2.795 1 98.62 230 SER A N 1
ATOM 1844 C CA . SER A 1 230 ? -13.07 7.57 -3.178 1 98.62 230 SER A CA 1
ATOM 1845 C C . SER A 1 230 ? -12.32 8.734 -3.822 1 98.62 230 SER A C 1
ATOM 1847 O O . SER A 1 230 ? -11.148 8.977 -3.51 1 98.62 230 SER A O 1
ATOM 1849 N N . ILE A 1 231 ? -13 9.445 -4.645 1 98.5 231 ILE A N 1
ATOM 1850 C CA . ILE A 1 231 ? -12.398 10.594 -5.316 1 98.5 231 ILE A CA 1
ATOM 1851 C C . ILE A 1 231 ? -12.055 11.664 -4.285 1 98.5 231 ILE A C 1
ATOM 1853 O O . ILE A 1 231 ? -10.969 12.258 -4.332 1 98.5 231 ILE A O 1
ATOM 1857 N N . LEU A 1 232 ? -12.961 11.859 -3.354 1 97.88 232 LEU A N 1
ATOM 1858 C CA . LEU A 1 232 ? -12.711 12.844 -2.303 1 97.88 232 LEU A CA 1
ATOM 1859 C C . LEU A 1 232 ? -11.508 12.438 -1.455 1 97.88 232 LEU A C 1
ATOM 1861 O O . LEU A 1 232 ? -10.648 13.266 -1.154 1 97.88 232 LEU A O 1
ATOM 1865 N N . ALA A 1 233 ? -11.469 11.211 -1.131 1 97.56 233 ALA A N 1
ATOM 1866 C CA . ALA A 1 233 ? -10.367 10.711 -0.315 1 97.56 233 ALA A CA 1
ATOM 1867 C C . ALA A 1 233 ? -9.047 10.781 -1.075 1 97.56 233 ALA A C 1
ATOM 1869 O O . ALA A 1 233 ? -8 11.086 -0.493 1 97.56 233 ALA A O 1
ATOM 1870 N N . MET A 1 234 ? -9.109 10.461 -2.318 1 98.12 234 MET A N 1
ATOM 1871 C CA . MET A 1 234 ? -7.918 10.555 -3.154 1 98.12 234 MET A CA 1
ATOM 1872 C C . MET A 1 234 ? -7.398 11.984 -3.207 1 98.12 234 MET A C 1
ATOM 1874 O O . MET A 1 234 ? -6.188 12.211 -3.139 1 98.12 234 MET A O 1
ATOM 1878 N N . ASN A 1 235 ? -8.305 12.891 -3.318 1 97.5 235 ASN A N 1
ATOM 1879 C CA . ASN A 1 235 ? -7.926 14.297 -3.35 1 97.5 235 ASN A CA 1
ATOM 1880 C C . ASN A 1 235 ? -7.258 14.727 -2.047 1 97.5 235 ASN A C 1
ATOM 1882 O O . ASN A 1 235 ? -6.25 15.438 -2.066 1 97.5 235 ASN A O 1
ATOM 1886 N N . THR A 1 236 ? -7.793 14.328 -1.003 1 96.88 236 THR A N 1
ATOM 1887 C CA . THR A 1 236 ? -7.215 14.648 0.298 1 96.88 236 THR A CA 1
ATOM 1888 C C . THR A 1 236 ? -5.793 14.102 0.407 1 96.88 236 THR A C 1
ATOM 1890 O O . THR A 1 236 ? -4.883 14.812 0.833 1 96.88 236 THR A O 1
ATOM 1893 N N . GLN A 1 237 ? -5.602 12.914 -0.027 1 97.31 237 GLN A N 1
ATOM 1894 C CA . GLN A 1 237 ? -4.289 12.281 0.05 1 97.31 237 GLN A CA 1
ATOM 1895 C C . GLN A 1 237 ? -3.301 12.953 -0.898 1 97.31 237 GLN A C 1
ATOM 1897 O O . GLN A 1 237 ? -2.135 13.156 -0.549 1 97.31 237 GLN A O 1
ATOM 1902 N N . TRP A 1 238 ? -3.785 13.281 -2.072 1 97.38 238 TRP A N 1
ATOM 1903 C CA . TRP A 1 238 ? -2.922 13.938 -3.049 1 97.38 238 TRP A CA 1
ATOM 1904 C C . TRP A 1 238 ? -2.42 15.281 -2.52 1 97.38 238 TRP A C 1
ATOM 1906 O O . TRP A 1 238 ? -1.229 15.586 -2.611 1 97.38 238 TRP A O 1
ATOM 1916 N N . LYS A 1 239 ? -3.293 16.016 -1.916 1 95.94 239 LYS A N 1
ATOM 1917 C CA . LYS A 1 239 ? -2.938 17.328 -1.38 1 95.94 239 LYS A CA 1
ATOM 1918 C C . LYS A 1 239 ? -1.968 17.203 -0.208 1 95.94 239 LYS A C 1
ATOM 1920 O O . LYS A 1 239 ? -1.054 18.016 -0.059 1 95.94 239 LYS A O 1
ATOM 1925 N N . LYS A 1 240 ? -2.158 16.281 0.537 1 95.31 240 LYS A N 1
ATOM 1926 C CA . LYS A 1 240 ? -1.292 16.047 1.688 1 95.31 240 LYS A CA 1
ATOM 1927 C C . LYS A 1 240 ? 0.143 15.766 1.25 1 95.31 240 LYS A C 1
ATOM 1929 O O . LYS A 1 240 ? 1.093 16.188 1.915 1 95.31 240 LYS A O 1
ATOM 1934 N N . LEU A 1 241 ? 0.319 15.117 0.122 1 96.06 241 LEU A N 1
ATOM 1935 C CA . LEU A 1 241 ? 1.634 14.648 -0.303 1 96.06 241 LEU A CA 1
ATOM 1936 C C . LEU A 1 241 ? 2.299 15.656 -1.229 1 96.06 241 LEU A C 1
ATOM 1938 O O . LEU A 1 241 ? 3.527 15.734 -1.292 1 96.06 241 LEU A O 1
ATOM 1942 N N . ASN A 1 242 ? 1.481 16.422 -1.99 1 93.44 242 ASN A N 1
ATOM 1943 C CA . ASN A 1 242 ? 2.057 17.188 -3.086 1 93.44 242 ASN A CA 1
ATOM 1944 C C . ASN A 1 242 ? 1.754 18.672 -2.945 1 93.44 242 ASN A C 1
ATOM 1946 O O . ASN A 1 242 ? 2.186 19.484 -3.771 1 93.44 242 ASN A O 1
ATOM 1950 N N . CYS A 1 243 ? 0.973 19.156 -1.941 1 86.31 243 CYS A N 1
ATOM 1951 C CA . CYS A 1 243 ? 0.661 20.562 -1.727 1 86.31 243 CYS A CA 1
ATOM 1952 C C . CYS A 1 243 ? 1.008 20.984 -0.305 1 86.31 243 CYS A C 1
ATOM 1954 O O . CYS A 1 243 ? 0.964 20.172 0.619 1 86.31 243 CYS A O 1
ATOM 1956 N N . MET B 1 1 ? 7.438 -5.695 28.375 1 35.69 1 MET B N 1
ATOM 1957 C CA . MET B 1 1 ? 8.07 -4.66 27.547 1 35.69 1 MET B CA 1
ATOM 1958 C C . MET B 1 1 ? 7.016 -3.764 26.906 1 35.69 1 MET B C 1
ATOM 1960 O O . MET B 1 1 ? 6.156 -4.242 26.172 1 35.69 1 MET B O 1
ATOM 1964 N N . VAL B 1 2 ? 6.578 -2.754 27.531 1 48.16 2 VAL B N 1
ATOM 1965 C CA . VAL B 1 2 ? 5.484 -1.812 27.297 1 48.16 2 VAL B CA 1
ATOM 1966 C C . VAL B 1 2 ? 5.637 -1.179 25.922 1 48.16 2 VAL B C 1
ATOM 1968 O O . VAL B 1 2 ? 6.707 -0.676 25.578 1 48.16 2 VAL B O 1
ATOM 1971 N N . LEU B 1 3 ? 4.93 -1.724 24.906 1 62.59 3 LEU B N 1
ATOM 1972 C CA . LEU B 1 3 ? 4.879 -1.106 23.594 1 62.59 3 LEU B CA 1
ATOM 1973 C C . LEU B 1 3 ? 4.852 0.415 23.703 1 62.59 3 LEU B C 1
ATOM 1975 O O . LEU B 1 3 ? 3.904 0.986 24.234 1 62.59 3 LEU B O 1
ATOM 1979 N N . THR B 1 4 ? 6.062 1.072 23.766 1 79.31 4 THR B N 1
ATOM 1980 C CA . THR B 1 4 ? 6.168 2.525 23.828 1 79.31 4 THR B CA 1
ATOM 1981 C C . THR B 1 4 ? 5.539 3.17 22.594 1 79.31 4 THR B C 1
ATOM 1983 O O . THR B 1 4 ? 5.414 2.527 21.547 1 79.31 4 THR B O 1
ATOM 1986 N N . HIS B 1 5 ? 4.934 4.254 22.75 1 87.5 5 HIS B N 1
ATOM 1987 C CA . HIS B 1 5 ? 4.336 5.051 21.688 1 87.5 5 HIS B CA 1
ATOM 1988 C C . HIS B 1 5 ? 5.281 5.18 20.5 1 87.5 5 HIS B C 1
ATOM 1990 O O . HIS B 1 5 ? 4.844 5.172 19.344 1 87.5 5 HIS B O 1
ATOM 1996 N N . GLU B 1 6 ? 6.492 5.078 20.734 1 90.12 6 GLU B N 1
ATOM 1997 C CA . GLU B 1 6 ? 7.48 5.246 19.672 1 90.12 6 GLU B CA 1
ATOM 1998 C C . GLU B 1 6 ? 7.555 4.008 18.781 1 90.12 6 GLU B C 1
ATOM 2000 O O . GLU B 1 6 ? 7.668 4.117 17.562 1 90.12 6 GLU B O 1
ATOM 2005 N N . LYS B 1 7 ? 7.52 2.893 19.375 1 92.56 7 LYS B N 1
ATOM 2006 C CA . LYS B 1 7 ? 7.574 1.647 18.609 1 92.56 7 LYS B CA 1
ATOM 2007 C C . LYS B 1 7 ? 6.332 1.48 17.734 1 92.56 7 LYS B C 1
ATOM 2009 O O . LYS B 1 7 ? 6.422 1 16.609 1 92.56 7 LYS B O 1
ATOM 2014 N N . VAL B 1 8 ? 5.188 1.917 18.281 1 94.5 8 VAL B N 1
ATOM 2015 C CA . VAL B 1 8 ? 3.938 1.828 17.531 1 94.5 8 VAL B CA 1
ATOM 2016 C C . VAL B 1 8 ? 3.965 2.811 16.359 1 94.5 8 VAL B C 1
ATOM 2018 O O . VAL B 1 8 ? 3.492 2.494 15.273 1 94.5 8 VAL B O 1
ATOM 2021 N N . ASP B 1 9 ? 4.594 3.93 16.625 1 95.06 9 ASP B N 1
ATOM 2022 C CA . ASP B 1 9 ? 4.734 4.914 15.555 1 95.06 9 ASP B CA 1
ATOM 2023 C C . ASP B 1 9 ? 5.609 4.375 14.43 1 95.06 9 ASP B C 1
ATOM 2025 O O . ASP B 1 9 ? 5.293 4.555 13.25 1 95.06 9 ASP B O 1
ATOM 2029 N N . ALA B 1 10 ? 6.695 3.76 14.805 1 95.81 10 ALA B N 1
ATOM 2030 C CA . ALA B 1 10 ? 7.598 3.18 13.812 1 95.81 10 ALA B CA 1
ATOM 2031 C C . ALA B 1 10 ? 6.898 2.09 13.008 1 95.81 10 ALA B C 1
ATOM 2033 O O . ALA B 1 10 ? 7.07 2.006 11.789 1 95.81 10 ALA B O 1
ATOM 2034 N N . PHE B 1 11 ? 6.137 1.279 13.703 1 96.62 11 PHE B N 1
ATOM 2035 C CA . PHE B 1 11 ? 5.387 0.2 13.078 1 96.62 11 PHE B CA 1
ATOM 2036 C C . PHE B 1 11 ? 4.367 0.753 12.086 1 96.62 11 PHE B C 1
ATOM 2038 O O . PHE B 1 11 ? 4.258 0.267 10.961 1 96.62 11 PHE B O 1
ATOM 2045 N N . ASN B 1 12 ? 3.682 1.807 12.445 1 96.06 12 ASN B N 1
ATOM 2046 C CA . ASN B 1 12 ? 2.672 2.416 11.594 1 96.06 12 ASN B CA 1
ATOM 2047 C C . ASN B 1 12 ? 3.303 3.125 10.398 1 96.06 12 ASN B C 1
ATOM 2049 O O . ASN B 1 12 ? 2.738 3.129 9.297 1 96.06 12 ASN B O 1
ATOM 2053 N N . ARG B 1 13 ? 4.445 3.693 10.625 1 96.69 13 ARG B N 1
ATOM 2054 C CA . ARG B 1 13 ? 5.176 4.312 9.523 1 96.69 13 ARG B CA 1
ATOM 2055 C C . ARG B 1 13 ? 5.559 3.281 8.469 1 96.69 13 ARG B C 1
ATOM 2057 O O . ARG B 1 13 ? 5.461 3.545 7.27 1 96.69 13 ARG B O 1
ATOM 2064 N N . TYR B 1 14 ? 6 2.16 8.977 1 97.5 14 TYR B N 1
ATOM 2065 C CA . TYR B 1 14 ? 6.371 1.066 8.086 1 97.5 14 TYR B CA 1
ATOM 2066 C C . TYR B 1 14 ? 5.172 0.59 7.277 1 97.5 14 TYR B C 1
ATOM 2068 O O . TYR B 1 14 ? 5.246 0.484 6.051 1 97.5 14 TYR B O 1
ATOM 2076 N N . LEU B 1 15 ? 4.031 0.432 7.883 1 96.44 15 LEU B N 1
ATOM 2077 C CA . LEU B 1 15 ? 2.834 -0.095 7.238 1 96.44 15 LEU B CA 1
ATOM 2078 C C . LEU B 1 15 ? 2.174 0.969 6.367 1 96.44 15 LEU B C 1
ATOM 2080 O O . LEU B 1 15 ? 1.326 0.652 5.531 1 96.44 15 LEU B O 1
ATOM 2084 N N . GLY B 1 16 ? 2.578 2.211 6.57 1 96.56 16 GLY B N 1
ATOM 2085 C CA . GLY B 1 16 ? 2.025 3.307 5.793 1 96.56 16 GLY B CA 1
ATOM 2086 C C . GLY B 1 16 ? 2.6 3.391 4.391 1 96.56 16 GLY B C 1
ATOM 2087 O O . GLY B 1 16 ? 2.084 4.125 3.545 1 96.56 16 GLY B O 1
ATOM 2088 N N . THR B 1 17 ? 3.58 2.578 4.156 1 97 17 THR B N 1
ATOM 2089 C CA . THR B 1 17 ? 4.188 2.553 2.828 1 97 17 THR B CA 1
ATOM 2090 C C . THR B 1 17 ? 3.729 1.325 2.047 1 97 17 THR B C 1
ATOM 2092 O O . THR B 1 17 ? 3.518 0.257 2.625 1 97 17 THR B O 1
ATOM 2095 N N . THR B 1 18 ? 3.621 1.454 0.758 1 96.75 18 THR B N 1
ATOM 2096 C CA . THR B 1 18 ? 3.25 0.337 -0.104 1 96.75 18 THR B CA 1
ATOM 2097 C C . THR B 1 18 ? 4.301 -0.767 -0.043 1 96.75 18 THR B C 1
ATOM 2099 O O . THR B 1 18 ? 3.963 -1.947 0.071 1 96.75 18 THR B O 1
ATOM 2102 N N . VAL B 1 19 ? 5.566 -0.345 -0.039 1 96.62 19 VAL B N 1
ATOM 2103 C CA . VAL B 1 19 ? 6.664 -1.309 -0.022 1 96.62 19 VAL B CA 1
ATOM 2104 C C . VAL B 1 19 ? 6.625 -2.113 1.275 1 96.62 19 VAL B C 1
ATOM 2106 O O . VAL B 1 19 ? 6.738 -3.342 1.255 1 96.62 19 VAL B O 1
ATOM 2109 N N . GLY B 1 20 ? 6.441 -1.441 2.369 1 96.94 20 GLY B N 1
ATOM 2110 C CA . GLY B 1 20 ? 6.414 -2.131 3.648 1 96.94 20 GLY B CA 1
ATOM 2111 C C . GLY B 1 20 ? 5.316 -3.176 3.74 1 96.94 20 GLY B C 1
ATOM 2112 O O . GLY B 1 20 ? 5.574 -4.32 4.113 1 96.94 20 GLY B O 1
ATOM 2113 N N . ARG B 1 21 ? 4.152 -2.811 3.338 1 96.5 21 ARG B N 1
ATOM 2114 C CA . ARG B 1 21 ? 3.023 -3.73 3.416 1 96.5 21 ARG B CA 1
ATOM 2115 C C . ARG B 1 21 ? 3.176 -4.867 2.41 1 96.5 21 ARG B C 1
ATOM 2117 O O . ARG B 1 21 ? 2.879 -6.023 2.723 1 96.5 21 ARG B O 1
ATOM 2124 N N . GLU B 1 22 ? 3.592 -4.52 1.268 1 97.38 22 GLU B N 1
ATOM 2125 C CA . GLU B 1 22 ? 3.748 -5.523 0.221 1 97.38 22 GLU B CA 1
ATOM 2126 C C . GLU B 1 22 ? 4.77 -6.586 0.624 1 97.38 22 GLU B C 1
ATOM 2128 O O . GLU B 1 22 ? 4.562 -7.777 0.387 1 97.38 22 GLU B O 1
ATOM 2133 N N . LYS B 1 23 ? 5.867 -6.195 1.266 1 98.06 23 LYS B N 1
ATOM 2134 C CA . LYS B 1 23 ? 6.895 -7.156 1.649 1 98.06 23 LYS B CA 1
ATOM 2135 C C . LYS B 1 23 ? 6.422 -8.031 2.807 1 98.06 23 LYS B C 1
ATOM 2137 O O . LYS B 1 23 ? 6.801 -9.203 2.902 1 98.06 23 LYS B O 1
ATOM 2142 N N . LEU B 1 24 ? 5.609 -7.461 3.619 1 97.56 24 LEU B N 1
ATOM 2143 C CA . LEU B 1 24 ? 5.012 -8.273 4.672 1 97.56 24 LEU B CA 1
ATOM 2144 C C . LEU B 1 24 ? 4.09 -9.336 4.086 1 97.56 24 LEU B C 1
ATOM 2146 O O . LEU B 1 24 ? 4.141 -10.5 4.488 1 97.56 24 LEU B O 1
ATOM 2150 N N . CYS B 1 25 ? 3.289 -8.906 3.164 1 97.88 25 CYS B N 1
ATOM 2151 C CA . CYS B 1 25 ? 2.418 -9.852 2.48 1 97.88 25 CYS B CA 1
ATOM 2152 C C . CYS B 1 25 ? 3.234 -10.922 1.764 1 97.88 25 CYS B C 1
ATOM 2154 O O . CYS B 1 25 ? 2.859 -12.102 1.76 1 97.88 25 CYS B O 1
ATOM 2156 N N . ARG B 1 26 ? 4.32 -10.453 1.223 1 98.56 26 ARG B N 1
ATOM 2157 C CA . ARG B 1 26 ? 5.199 -11.383 0.515 1 98.56 26 ARG B CA 1
ATOM 2158 C C . ARG B 1 26 ? 5.762 -12.438 1.463 1 98.56 26 ARG B C 1
ATOM 2160 O O . ARG B 1 26 ? 5.836 -13.617 1.115 1 98.56 26 ARG B O 1
ATOM 2167 N N . LEU B 1 27 ? 6.145 -12.047 2.586 1 98.69 27 LEU B N 1
ATOM 2168 C CA . LEU B 1 27 ? 6.672 -12.984 3.568 1 98.69 27 LEU B CA 1
ATOM 2169 C C . LEU B 1 27 ? 5.637 -14.055 3.908 1 98.69 27 LEU B C 1
ATOM 2171 O O . LEU B 1 27 ? 5.953 -15.242 3.92 1 98.69 27 LEU B O 1
ATOM 2175 N N . VAL B 1 28 ? 4.426 -13.625 4.156 1 98.44 28 VAL B N 1
ATOM 2176 C CA . VAL B 1 28 ? 3.367 -14.562 4.523 1 98.44 28 VAL B CA 1
ATOM 2177 C C . VAL B 1 28 ? 3.049 -15.469 3.34 1 98.44 28 VAL B C 1
ATOM 2179 O O . VAL B 1 28 ? 2.809 -16.672 3.514 1 98.44 28 VAL B O 1
ATOM 2182 N N . GLN B 1 29 ? 3.031 -14.93 2.189 1 98.5 29 GLN B N 1
ATOM 2183 C CA . GLN B 1 29 ? 2.768 -15.711 0.983 1 98.5 29 GLN B CA 1
ATOM 2184 C C . GLN B 1 29 ? 3.764 -16.859 0.837 1 98.5 29 GLN B C 1
ATOM 2186 O O . GLN B 1 29 ? 3.371 -18 0.621 1 98.5 29 GLN B O 1
ATOM 2191 N N . TYR B 1 30 ? 5.023 -16.531 0.963 1 98.69 30 TYR B N 1
ATOM 2192 C CA . TYR B 1 30 ? 6.051 -17.547 0.719 1 98.69 30 TYR B CA 1
ATOM 2193 C C . TYR B 1 30 ? 6.156 -18.516 1.892 1 98.69 30 TYR B C 1
ATOM 2195 O O . TYR B 1 30 ? 6.527 -19.672 1.714 1 98.69 30 TYR B O 1
ATOM 2203 N N . PHE B 1 31 ? 5.852 -18.016 3.059 1 98.75 31 PHE B N 1
ATOM 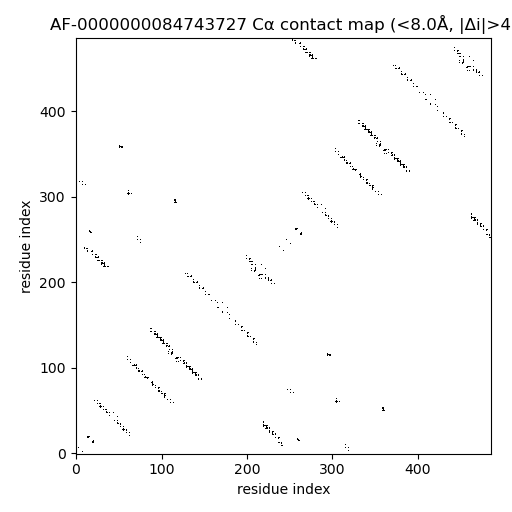2204 C CA . PHE B 1 31 ? 5.703 -18.953 4.16 1 98.75 31 PHE B CA 1
ATOM 2205 C C . PHE B 1 31 ? 4.594 -19.953 3.869 1 98.75 31 PHE B C 1
ATOM 2207 O O . PHE B 1 31 ? 4.758 -21.156 4.09 1 98.75 31 PHE B O 1
ATOM 2214 N N . ALA B 1 32 ? 3.455 -19.438 3.434 1 98.62 32 ALA B N 1
ATOM 2215 C CA . ALA B 1 32 ? 2.336 -20.312 3.092 1 98.62 32 ALA B CA 1
ATOM 2216 C C . ALA B 1 32 ? 2.736 -21.312 2.02 1 98.62 32 ALA B C 1
ATOM 2218 O O . ALA B 1 32 ? 2.328 -22.484 2.072 1 98.62 32 ALA B O 1
ATOM 2219 N N . ARG B 1 33 ? 3.484 -20.844 1.108 1 98.38 33 ARG B N 1
ATOM 2220 C CA . ARG B 1 33 ? 3.967 -21.719 0.048 1 98.38 33 ARG B CA 1
ATOM 2221 C C . ARG B 1 33 ? 4.84 -22.828 0.615 1 98.38 33 ARG B C 1
ATOM 2223 O O . ARG B 1 33 ? 4.645 -24 0.295 1 98.38 33 ARG B O 1
ATOM 2230 N N . PHE B 1 34 ? 5.785 -22.484 1.416 1 98.62 34 PHE B N 1
ATOM 2231 C CA . PHE B 1 34 ? 6.664 -23.453 2.049 1 98.62 34 PHE B CA 1
ATOM 2232 C C . PHE B 1 34 ? 5.867 -24.422 2.92 1 98.62 34 PHE B C 1
ATOM 2234 O O . PHE B 1 34 ? 6.07 -25.641 2.859 1 98.62 34 PHE B O 1
ATOM 2241 N N . TYR B 1 35 ? 4.98 -23.844 3.715 1 98.5 35 TYR B N 1
ATOM 2242 C CA . TYR B 1 35 ? 4.258 -24.656 4.684 1 98.5 35 TYR B CA 1
ATOM 2243 C C . TYR B 1 35 ? 3.303 -25.625 3.986 1 98.5 35 TYR B C 1
ATOM 2245 O O . TYR B 1 35 ? 3.107 -26.75 4.441 1 98.5 35 TYR B O 1
ATOM 2253 N N . ALA B 1 36 ? 2.676 -25.219 2.92 1 98.19 36 ALA B N 1
ATOM 2254 C CA . ALA B 1 36 ? 1.847 -26.125 2.129 1 98.19 36 ALA B CA 1
ATOM 2255 C C . ALA B 1 36 ? 2.658 -27.312 1.634 1 98.19 36 ALA B C 1
ATOM 2257 O O . ALA B 1 36 ? 2.188 -28.453 1.674 1 98.19 36 ALA B O 1
ATOM 2258 N N . TYR B 1 37 ? 3.857 -27.016 1.189 1 97.75 37 TYR B N 1
ATOM 2259 C CA . TYR B 1 37 ? 4.762 -28.078 0.746 1 97.75 37 TYR B CA 1
ATOM 2260 C C . TYR B 1 37 ? 5.105 -29.016 1.895 1 97.75 37 TYR B C 1
ATOM 2262 O O . TYR B 1 37 ? 5.082 -30.234 1.731 1 97.75 37 TYR B O 1
ATOM 2270 N N . TYR B 1 38 ? 5.418 -28.438 3.01 1 97.75 38 TYR B N 1
ATOM 2271 C CA . TYR B 1 38 ? 5.766 -29.203 4.195 1 97.75 38 TYR B CA 1
ATOM 2272 C C . TYR B 1 38 ? 4.613 -30.125 4.613 1 97.75 38 TYR B C 1
ATOM 2274 O O . TYR B 1 38 ? 4.82 -31.297 4.914 1 97.75 38 TYR B O 1
ATOM 2282 N N . LEU B 1 39 ? 3.412 -29.609 4.637 1 97.81 39 LEU B N 1
ATOM 2283 C CA . LEU B 1 39 ? 2.227 -30.375 5.012 1 97.81 39 LEU B CA 1
ATOM 2284 C C . LEU B 1 39 ? 1.968 -31.5 4.016 1 97.81 39 LEU B C 1
ATOM 2286 O O . LEU B 1 39 ? 1.624 -32.625 4.41 1 97.81 39 LEU B O 1
ATOM 2290 N N . PHE B 1 40 ? 2.125 -31.141 2.785 1 96.44 40 PHE B N 1
ATOM 2291 C CA . PHE B 1 40 ? 1.948 -32.156 1.751 1 96.44 40 PHE B CA 1
ATOM 2292 C C . PHE B 1 40 ? 2.941 -33.312 1.935 1 96.44 40 PHE B C 1
ATOM 2294 O O . PHE B 1 40 ? 2.564 -34.469 1.891 1 96.44 40 PHE B O 1
ATOM 2301 N N . ARG B 1 41 ? 4.148 -32.969 2.232 1 96.75 41 ARG B N 1
ATOM 2302 C CA . ARG B 1 41 ? 5.215 -33.969 2.365 1 96.75 41 ARG B CA 1
ATOM 2303 C C . ARG B 1 41 ? 5.031 -34.812 3.623 1 96.75 41 ARG B C 1
ATOM 2305 O O . ARG B 1 41 ? 5.445 -35.969 3.666 1 96.75 41 ARG B O 1
ATOM 2312 N N . THR B 1 42 ? 4.473 -34.25 4.555 1 97.38 42 THR B N 1
ATOM 2313 C CA . THR B 1 42 ? 4.324 -34.938 5.824 1 97.38 42 THR B CA 1
ATOM 2314 C C . THR B 1 42 ? 3.002 -35.719 5.871 1 97.38 42 THR B C 1
ATOM 2316 O O . THR B 1 42 ? 2.643 -36.281 6.902 1 97.38 42 THR B O 1
ATOM 2319 N N . GLY B 1 43 ? 2.152 -35.625 4.863 1 96.75 43 GLY B N 1
ATOM 2320 C CA . GLY B 1 43 ? 0.962 -36.469 4.73 1 96.75 43 GLY B CA 1
ATOM 2321 C C . GLY B 1 43 ? -0.271 -35.844 5.352 1 96.75 43 GLY B C 1
ATOM 2322 O O . GLY B 1 43 ? -1.168 -36.531 5.816 1 96.75 43 GLY B O 1
ATOM 2323 N N . ALA B 1 44 ? -0.282 -34.562 5.402 1 97.19 44 ALA B N 1
ATOM 2324 C CA . ALA B 1 44 ? -1.472 -33.875 5.914 1 97.19 44 ALA B CA 1
ATOM 2325 C C . ALA B 1 44 ? -2.656 -34.062 4.973 1 97.19 44 ALA B C 1
ATOM 2327 O O . ALA B 1 44 ? -2.486 -34.5 3.824 1 97.19 44 ALA B O 1
ATOM 2328 N N . SER B 1 45 ? -3.809 -33.844 5.512 1 97.38 45 SER B N 1
ATOM 2329 C CA . SER B 1 45 ? -5.012 -34 4.703 1 97.38 45 SER B CA 1
ATOM 2330 C C . SER B 1 45 ? -5.027 -33 3.547 1 97.38 45 SER B C 1
ATOM 2332 O O . SER B 1 45 ? -4.422 -31.922 3.633 1 97.38 45 SER B O 1
ATOM 2334 N N . LYS B 1 46 ? -5.691 -33.312 2.494 1 96.62 46 LYS B N 1
ATOM 2335 C CA . LYS B 1 46 ? -5.805 -32.469 1.312 1 96.62 46 LYS B CA 1
ATOM 2336 C C . LYS B 1 46 ? -6.422 -31.109 1.662 1 96.62 46 LYS B C 1
ATOM 2338 O O . LYS B 1 46 ? -6 -30.078 1.141 1 96.62 46 LYS B O 1
ATOM 2343 N N . ASP B 1 47 ? -7.371 -31.156 2.508 1 95.62 47 ASP B N 1
ATOM 2344 C CA . ASP B 1 47 ? -8.055 -29.922 2.912 1 95.62 47 ASP B CA 1
ATOM 2345 C C . ASP B 1 47 ? -7.102 -28.984 3.646 1 95.62 47 ASP B C 1
ATOM 2347 O O . ASP B 1 47 ? -7.121 -27.766 3.416 1 95.62 47 ASP B O 1
ATOM 2351 N N . THR B 1 48 ? -6.32 -29.562 4.477 1 96.31 48 THR B N 1
ATOM 2352 C CA . THR B 1 48 ? -5.359 -28.766 5.23 1 96.31 48 THR B CA 1
ATOM 2353 C C . THR B 1 48 ? -4.316 -28.141 4.301 1 96.31 48 THR B C 1
ATOM 2355 O O . THR B 1 48 ? -3.947 -26.984 4.461 1 96.31 48 THR B O 1
ATOM 2358 N N . VAL B 1 49 ? -3.865 -28.891 3.385 1 97.81 49 VAL B N 1
ATOM 2359 C CA . VAL B 1 49 ? -2.889 -28.391 2.42 1 97.81 49 VAL B CA 1
ATOM 2360 C C . VAL B 1 49 ? -3.523 -27.297 1.559 1 97.81 49 VAL B C 1
ATOM 2362 O O . VAL B 1 49 ? -2.91 -26.25 1.316 1 97.81 49 VAL B O 1
ATOM 2365 N N . GLN B 1 50 ? -4.766 -27.516 1.148 1 97.5 50 GLN B N 1
ATOM 2366 C CA . GLN B 1 50 ? -5.449 -26.594 0.249 1 97.5 50 GLN B CA 1
ATOM 2367 C C . GLN B 1 50 ? -5.652 -25.234 0.908 1 97.5 50 GLN B C 1
ATOM 2369 O O . GLN B 1 50 ? -5.602 -24.203 0.238 1 97.5 50 GLN B O 1
ATOM 2374 N N . ARG B 1 51 ? -5.855 -25.25 2.191 1 96.81 51 ARG B N 1
ATOM 2375 C CA . ARG B 1 51 ? -6.012 -24.016 2.953 1 96.81 51 ARG B CA 1
ATOM 2376 C C . ARG B 1 51 ? -4.809 -23.109 2.764 1 96.81 51 ARG B C 1
ATOM 2378 O O . ARG B 1 51 ? -4.969 -21.906 2.504 1 96.81 51 ARG B O 1
ATOM 2385 N N . TRP B 1 52 ? -3.688 -23.672 2.859 1 98.12 52 TRP B N 1
ATOM 2386 C CA . TRP B 1 52 ? -2.457 -22.906 2.762 1 98.12 52 TRP B CA 1
ATOM 2387 C C . TRP B 1 52 ? -2.139 -22.562 1.31 1 98.12 52 TRP B C 1
ATOM 2389 O O . TRP B 1 52 ? -1.564 -21.516 1.021 1 98.12 52 TRP B O 1
ATOM 2399 N N . VAL B 1 53 ? -2.537 -23.422 0.382 1 98.06 53 VAL B N 1
ATOM 2400 C CA . VAL B 1 53 ? -2.406 -23.141 -1.042 1 98.06 53 VAL B CA 1
ATOM 2401 C C . VAL B 1 53 ? -3.291 -21.938 -1.41 1 98.06 53 VAL B C 1
ATOM 2403 O O . VAL B 1 53 ? -2.865 -21.047 -2.146 1 98.06 53 VAL B O 1
ATOM 2406 N N . ASP B 1 54 ? -4.465 -21.906 -0.854 1 97.62 54 ASP B N 1
ATOM 2407 C CA . ASP B 1 54 ? -5.375 -20.797 -1.097 1 97.62 54 ASP B CA 1
ATOM 2408 C C . ASP B 1 54 ? -4.805 -19.484 -0.549 1 97.62 54 ASP B C 1
ATOM 2410 O O . ASP B 1 54 ? -4.879 -18.453 -1.207 1 97.62 54 ASP B O 1
ATOM 2414 N N . LEU B 1 55 ? -4.285 -19.609 0.635 1 97.62 55 LEU B N 1
ATOM 2415 C CA . LEU B 1 55 ? -3.684 -18.422 1.224 1 97.62 55 LEU B CA 1
ATOM 2416 C C . LEU B 1 55 ? -2.561 -17.875 0.342 1 97.62 55 LEU B C 1
ATOM 2418 O O . LEU B 1 55 ? -2.514 -16.688 0.043 1 97.62 55 LEU B O 1
ATOM 2422 N N . LYS B 1 56 ? -1.695 -18.75 -0.068 1 97.69 56 LYS B N 1
ATOM 2423 C CA . LYS B 1 56 ? -0.592 -18.375 -0.948 1 97.69 56 LYS B CA 1
ATOM 2424 C C . LYS B 1 56 ? -1.106 -17.734 -2.229 1 97.69 56 LYS B C 1
ATOM 2426 O O . LYS B 1 56 ? -0.594 -16.688 -2.652 1 97.69 56 LYS B O 1
ATOM 2431 N N . THR B 1 57 ? -2.084 -18.297 -2.803 1 96.94 57 THR B N 1
ATOM 2432 C CA . THR B 1 57 ? -2.607 -17.844 -4.09 1 96.94 57 THR B CA 1
ATOM 2433 C C . THR B 1 57 ? -3.264 -16.469 -3.957 1 96.94 57 THR B C 1
ATOM 2435 O O . THR B 1 57 ? -2.994 -15.57 -4.754 1 96.94 57 THR B O 1
ATOM 2438 N N . HIS B 1 58 ? -4.051 -16.312 -2.943 1 96.69 58 HIS B N 1
ATOM 2439 C CA . HIS B 1 58 ? -4.762 -15.055 -2.762 1 96.69 58 HIS B CA 1
ATOM 2440 C C . HIS B 1 58 ? -3.801 -13.938 -2.365 1 96.69 58 HIS B C 1
ATOM 2442 O O . HIS B 1 58 ? -3.996 -12.781 -2.748 1 96.69 58 HIS B O 1
ATOM 2448 N N . LEU B 1 59 ? -2.82 -14.305 -1.605 1 97.31 59 LEU B N 1
ATOM 2449 C CA . LEU B 1 59 ? -1.794 -13.312 -1.285 1 97.31 59 LEU B CA 1
ATOM 2450 C C . LEU B 1 59 ? -1.016 -12.914 -2.533 1 97.31 59 LEU B C 1
ATOM 2452 O O . LEU B 1 59 ? -0.693 -11.742 -2.717 1 97.31 59 LEU B O 1
ATOM 2456 N N . GLY B 1 60 ? -0.701 -13.898 -3.373 1 97.06 60 GLY B N 1
ATOM 2457 C CA . GLY B 1 60 ? -0.04 -13.594 -4.633 1 97.06 60 GLY B CA 1
ATOM 2458 C C . GLY B 1 60 ? -0.829 -12.641 -5.508 1 97.06 60 GLY B C 1
ATOM 2459 O O . GLY B 1 60 ? -0.27 -11.688 -6.055 1 97.06 60 GLY B O 1
ATOM 2460 N N . ASN B 1 61 ? -2.068 -12.891 -5.594 1 96.06 61 ASN B N 1
ATOM 2461 C CA . ASN B 1 61 ? -2.936 -12 -6.355 1 96.06 61 ASN B CA 1
ATOM 2462 C C . ASN B 1 61 ? -3.086 -10.641 -5.676 1 96.06 61 ASN B C 1
ATOM 2464 O O . ASN B 1 61 ? -3.082 -9.602 -6.34 1 96.06 61 ASN B O 1
ATOM 2468 N N . GLY B 1 62 ? -3.244 -10.695 -4.371 1 96.19 62 GLY B N 1
ATOM 2469 C CA . GLY B 1 62 ? -3.33 -9.453 -3.617 1 96.19 62 GLY B CA 1
ATOM 2470 C C . GLY B 1 62 ? -2.125 -8.555 -3.805 1 96.19 62 GLY B C 1
ATOM 2471 O O . GLY B 1 62 ? -2.266 -7.336 -3.932 1 96.19 62 GLY B O 1
ATOM 2472 N N . ARG B 1 63 ? -1.024 -9.156 -3.832 1 96.81 63 ARG B N 1
ATOM 2473 C CA . ARG B 1 63 ? 0.208 -8.391 -3.99 1 96.81 63 ARG B CA 1
ATOM 2474 C C . ARG B 1 63 ? 0.264 -7.719 -5.359 1 96.81 63 ARG B C 1
ATOM 2476 O O . ARG B 1 63 ? 0.887 -6.668 -5.52 1 96.81 63 ARG B O 1
ATOM 2483 N N . LYS B 1 64 ? -0.316 -8.305 -6.297 1 96.44 64 LYS B N 1
ATOM 2484 C CA . LYS B 1 64 ? -0.306 -7.707 -7.629 1 96.44 64 LYS B CA 1
ATOM 2485 C C . LYS B 1 64 ? -1.07 -6.387 -7.648 1 96.44 64 LYS B C 1
ATOM 2487 O O . LYS B 1 64 ? -0.772 -5.5 -8.453 1 96.44 64 LYS B O 1
ATOM 2492 N N . PHE B 1 65 ? -2.02 -6.234 -6.734 1 95.31 65 PHE B N 1
ATOM 2493 C CA . PHE B 1 65 ? -2.715 -4.961 -6.621 1 95.31 65 PHE B CA 1
ATOM 2494 C C . PHE B 1 65 ? -1.783 -3.883 -6.078 1 95.31 65 PHE B C 1
ATOM 2496 O O . PHE B 1 65 ? -1.859 -2.723 -6.488 1 95.31 65 PHE B O 1
ATOM 2503 N N . PHE B 1 66 ? -0.852 -4.312 -5.238 1 93.75 66 PHE B N 1
ATOM 2504 C CA . PHE B 1 66 ? 0.138 -3.396 -4.68 1 93.75 66 PHE B CA 1
ATOM 2505 C C . PHE B 1 66 ? 1.091 -2.904 -5.762 1 93.75 66 PHE B C 1
ATOM 2507 O O . PHE B 1 66 ? 1.761 -1.884 -5.59 1 93.75 66 PHE B O 1
ATOM 2514 N N . ARG B 1 67 ? 1.067 -3.617 -6.816 1 95.31 67 ARG B N 1
ATOM 2515 C CA . ARG B 1 67 ? 2.15 -3.389 -7.766 1 95.31 67 ARG B CA 1
ATOM 2516 C C . ARG B 1 67 ? 1.617 -2.807 -9.07 1 95.31 67 ARG B C 1
ATOM 2518 O O . ARG B 1 67 ? 2.389 -2.512 -9.984 1 95.31 67 ARG B O 1
ATOM 2525 N N . LEU B 1 68 ? 0.319 -2.59 -9.055 1 95.12 68 LEU B N 1
ATOM 2526 C CA . LEU B 1 68 ? -0.242 -1.963 -10.242 1 95.12 68 LEU B CA 1
ATOM 2527 C C . LEU B 1 68 ? 0.343 -0.57 -10.453 1 95.12 68 LEU B C 1
ATOM 2529 O O . LEU B 1 68 ? 0.513 0.185 -9.492 1 95.12 68 LEU B O 1
ATOM 2533 N N . LEU B 1 69 ? 0.73 -0.213 -11.625 1 94.94 69 LEU B N 1
ATOM 2534 C CA . LEU B 1 69 ? 1.229 1.088 -12.062 1 94.94 69 LEU B CA 1
ATOM 2535 C C . LEU B 1 69 ? 2.66 1.307 -11.586 1 94.94 69 LEU B C 1
ATOM 2537 O O . LEU B 1 69 ? 3.234 2.377 -11.797 1 94.94 69 LEU B O 1
ATOM 2541 N N . LYS B 1 70 ? 3.281 0.298 -10.977 1 95.94 70 LYS B N 1
ATOM 2542 C CA . LYS B 1 70 ? 4.684 0.372 -10.57 1 95.94 70 LYS B CA 1
ATOM 2543 C C . LYS B 1 70 ? 5.598 0.57 -11.773 1 95.94 70 LYS B C 1
ATOM 2545 O O . LYS B 1 70 ? 6.715 1.068 -11.641 1 95.94 70 LYS B O 1
ATOM 2550 N N . PRO B 1 71 ? 5.199 0.061 -12.969 1 97.12 71 PRO B N 1
ATOM 2551 C CA . PRO B 1 71 ? 6.059 0.267 -14.141 1 97.12 71 PRO B CA 1
ATOM 2552 C C . PRO B 1 71 ? 6.434 1.733 -14.344 1 97.12 71 PRO B C 1
ATOM 2554 O O . PRO B 1 71 ? 7.52 2.031 -14.852 1 97.12 71 PRO B O 1
ATOM 2557 N N . VAL B 1 72 ? 5.598 2.615 -13.906 1 96.31 72 VAL B N 1
ATOM 2558 C CA . VAL B 1 72 ? 5.863 4.043 -14.07 1 96.31 72 VAL B CA 1
ATOM 2559 C C . VAL B 1 72 ? 7.125 4.426 -13.305 1 96.31 72 VAL B C 1
ATOM 2561 O O . VAL B 1 72 ? 7.949 5.199 -13.797 1 96.31 72 VAL B O 1
ATOM 2564 N N . GLU B 1 73 ? 7.258 3.895 -12.188 1 96.12 73 GLU B N 1
ATOM 2565 C CA . GLU B 1 73 ? 8.438 4.164 -11.375 1 96.12 73 GLU B CA 1
ATOM 2566 C C . GLU B 1 73 ? 9.703 3.635 -12.047 1 96.12 73 GLU B C 1
ATOM 2568 O O . GLU B 1 73 ? 10.727 4.324 -12.094 1 96.12 73 GLU B O 1
ATOM 2573 N N . PHE B 1 74 ? 9.641 2.51 -12.586 1 97.12 74 PHE B N 1
ATOM 2574 C CA . PHE B 1 74 ? 10.805 1.897 -13.203 1 97.12 74 PHE B CA 1
ATOM 2575 C C . PHE B 1 74 ? 11.164 2.607 -14.508 1 97.12 74 PHE B C 1
ATOM 2577 O O . PHE B 1 74 ? 12.336 2.73 -14.852 1 97.12 74 PHE B O 1
ATOM 2584 N N . ALA B 1 75 ? 10.117 3 -15.203 1 96.94 75 ALA B N 1
ATOM 2585 C CA . ALA B 1 75 ? 10.375 3.793 -16.406 1 96.94 75 ALA B CA 1
ATOM 2586 C C . ALA B 1 75 ? 11.109 5.086 -16.062 1 96.94 75 ALA B C 1
ATOM 2588 O O . ALA B 1 75 ? 12.078 5.453 -16.734 1 96.94 75 ALA B O 1
ATOM 2589 N N . GLN B 1 76 ? 10.719 5.703 -15.008 1 96.5 76 GLN B N 1
ATOM 2590 C CA . GLN B 1 76 ? 11.344 6.961 -14.602 1 96.5 76 GLN B CA 1
ATOM 2591 C C . GLN B 1 76 ? 12.805 6.746 -14.203 1 96.5 76 GLN B C 1
ATOM 2593 O O . GLN B 1 76 ? 13.688 7.48 -14.648 1 96.5 76 GLN B O 1
ATOM 2598 N N . VAL B 1 77 ? 13.016 5.777 -13.398 1 96.06 77 VAL B N 1
ATOM 2599 C CA . VAL B 1 77 ? 14.375 5.5 -12.945 1 96.06 77 VAL B CA 1
ATOM 2600 C C . VAL B 1 77 ? 15.242 5.066 -14.133 1 96.06 77 VAL B C 1
ATOM 2602 O O . VAL B 1 77 ? 16.422 5.398 -14.195 1 96.06 77 VAL B O 1
ATOM 2605 N N . GLY B 1 78 ? 14.617 4.32 -15.055 1 96.5 78 GLY B N 1
ATOM 2606 C CA . GLY B 1 78 ? 15.336 3.941 -16.266 1 96.5 78 GLY B CA 1
ATOM 2607 C C . GLY B 1 78 ? 15.805 5.133 -17.078 1 96.5 78 GLY B C 1
ATOM 2608 O O . GLY B 1 78 ? 16.953 5.18 -17.516 1 96.5 78 GLY B O 1
ATOM 2609 N N . VAL B 1 79 ? 14.93 6.047 -17.25 1 96 79 VAL B N 1
ATOM 2610 C CA . VAL B 1 79 ? 15.258 7.254 -18 1 96 79 VAL B CA 1
ATOM 2611 C C . VAL B 1 79 ? 16.359 8.023 -17.281 1 96 79 VAL B C 1
ATOM 2613 O O . VAL B 1 79 ? 17.312 8.5 -17.906 1 96 79 VAL B O 1
ATOM 2616 N N . LYS B 1 80 ? 16.266 8.148 -16 1 95.31 80 LYS B N 1
ATOM 2617 C CA . LYS B 1 80 ? 17.297 8.844 -15.219 1 95.31 80 LYS B CA 1
ATOM 2618 C C . LYS B 1 80 ? 18.641 8.133 -15.32 1 95.31 80 LYS B C 1
ATOM 2620 O O . LYS B 1 80 ? 19.688 8.781 -15.297 1 95.31 80 LYS B O 1
ATOM 2625 N N . SER B 1 81 ? 18.578 6.84 -15.453 1 96.12 81 SER B N 1
ATOM 2626 C CA . SER B 1 81 ? 19.797 6.043 -15.492 1 96.12 81 SER B CA 1
ATOM 2627 C C . SER B 1 81 ? 20.562 6.27 -16.797 1 96.12 81 SER B C 1
ATOM 2629 O O . SER B 1 81 ? 21.766 5.992 -16.875 1 96.12 81 SER B O 1
ATOM 2631 N N . LEU B 1 82 ? 19.875 6.738 -17.812 1 96.5 82 LEU B N 1
ATOM 2632 C CA . LEU B 1 82 ? 20.516 6.98 -19.109 1 96.5 82 LEU B CA 1
ATOM 2633 C C . LEU B 1 82 ? 21.562 8.086 -19 1 96.5 82 LEU B C 1
ATOM 2635 O O . LEU B 1 82 ? 22.438 8.195 -19.859 1 96.5 82 LEU B O 1
ATOM 2639 N N . SER B 1 83 ? 21.547 8.883 -17.938 1 96.12 83 SER B N 1
ATOM 2640 C CA . SER B 1 83 ? 22.469 10.016 -17.781 1 96.12 83 SER B CA 1
ATOM 2641 C C . SER B 1 83 ? 23.672 9.641 -16.953 1 96.12 83 SER B C 1
ATOM 2643 O O . SER B 1 83 ? 24.547 10.477 -16.703 1 96.12 83 SER B O 1
ATOM 2645 N N . MET B 1 84 ? 23.719 8.375 -16.594 1 96.12 84 MET B N 1
ATOM 2646 C CA . MET B 1 84 ? 24.859 7.945 -15.781 1 96.12 84 MET B CA 1
ATOM 2647 C C . MET B 1 84 ? 26.156 7.98 -16.578 1 96.12 84 MET B C 1
ATOM 2649 O O . MET B 1 84 ? 26.172 7.613 -17.766 1 96.12 84 MET B O 1
ATOM 2653 N N . LYS B 1 85 ? 27.203 8.398 -15.984 1 96.31 85 LYS B N 1
ATOM 2654 C CA . LYS B 1 85 ? 28.5 8.57 -16.641 1 96.31 85 LYS B CA 1
ATOM 2655 C C . LYS B 1 85 ? 29.156 7.223 -16.906 1 96.31 85 LYS B C 1
ATOM 2657 O O . LYS B 1 85 ? 29.672 6.969 -18 1 96.31 85 LYS B O 1
ATOM 2662 N N . ASP B 1 86 ? 29.141 6.348 -15.883 1 97 86 ASP B N 1
ATOM 2663 C CA . ASP B 1 86 ? 29.75 5.031 -16.031 1 97 86 ASP B CA 1
ATOM 2664 C C . ASP B 1 86 ? 28.938 4.152 -16.969 1 97 86 ASP B C 1
ATOM 2666 O O . ASP B 1 86 ? 27.766 3.859 -16.719 1 97 86 ASP B O 1
ATOM 2670 N N . GLN B 1 87 ? 29.562 3.66 -17.969 1 97.25 87 GLN B N 1
ATOM 2671 C CA . GLN B 1 87 ? 28.859 2.945 -19.031 1 97.25 87 GLN B CA 1
ATOM 2672 C C . GLN B 1 87 ? 28.312 1.612 -18.531 1 97.25 87 GLN B C 1
ATOM 2674 O O . GLN B 1 87 ? 27.172 1.238 -18.844 1 97.25 87 GLN B O 1
ATOM 2679 N N . VAL B 1 88 ? 29.078 0.913 -17.828 1 97.25 88 VAL B N 1
ATOM 2680 C CA . VAL B 1 88 ? 28.672 -0.398 -17.344 1 97.25 88 VAL B CA 1
ATOM 2681 C C . VAL B 1 88 ? 27.469 -0.246 -16.406 1 97.25 88 VAL B C 1
ATOM 2683 O O . VAL B 1 88 ? 26.484 -0.961 -16.531 1 97.25 88 VAL B O 1
ATOM 2686 N N . LEU B 1 89 ? 27.562 0.713 -15.531 1 97.25 89 LEU B N 1
ATOM 2687 C CA . LEU B 1 89 ? 26.469 0.958 -14.594 1 97.25 89 LEU B CA 1
ATOM 2688 C C . LEU B 1 89 ? 25.234 1.479 -15.32 1 97.25 89 LEU B C 1
ATOM 2690 O O . LEU B 1 89 ? 24.109 1.132 -14.961 1 97.25 89 LEU B O 1
ATOM 2694 N N . ARG B 1 90 ? 25.469 2.27 -16.312 1 98.06 90 ARG B N 1
ATOM 2695 C CA . ARG B 1 90 ? 24.359 2.803 -17.109 1 98.06 90 ARG B CA 1
ATOM 2696 C C . ARG B 1 90 ? 23.594 1.683 -17.797 1 98.06 90 ARG B C 1
ATOM 2698 O O . ARG B 1 90 ? 22.375 1.592 -17.672 1 98.06 90 ARG B O 1
ATOM 2705 N N . TYR B 1 91 ? 24.312 0.806 -18.438 1 98.12 91 TYR B N 1
ATOM 2706 C CA . TYR B 1 91 ? 23.656 -0.253 -19.203 1 98.12 91 TYR B CA 1
ATOM 2707 C C . TYR B 1 91 ? 22.969 -1.246 -18.281 1 98.12 91 TYR B C 1
ATOM 2709 O O . TYR B 1 91 ? 21.859 -1.7 -18.562 1 98.12 91 TYR B O 1
ATOM 2717 N N . THR B 1 92 ? 23.594 -1.568 -17.219 1 98.19 92 THR B N 1
ATOM 2718 C CA . THR B 1 92 ? 23 -2.531 -16.297 1 98.19 92 THR B CA 1
ATOM 2719 C C . THR B 1 92 ? 21.781 -1.928 -15.594 1 98.19 92 THR B C 1
ATOM 2721 O O . THR B 1 92 ? 20.797 -2.619 -15.359 1 98.19 92 THR B O 1
ATOM 2724 N N . ALA B 1 93 ? 21.891 -0.642 -15.336 1 98.06 93 ALA B N 1
ATOM 2725 C CA . ALA B 1 93 ? 20.766 0.029 -14.703 1 98.06 93 ALA B CA 1
ATOM 2726 C C . ALA B 1 93 ? 19.562 0.085 -15.648 1 98.06 93 ALA B C 1
ATOM 2728 O O . ALA B 1 93 ? 18.438 -0.215 -15.25 1 98.06 93 ALA B O 1
ATOM 2729 N N . VAL B 1 94 ? 19.828 0.429 -16.844 1 98.44 94 VAL B N 1
ATOM 2730 C CA . VAL B 1 94 ? 18.75 0.515 -17.828 1 98.44 94 VAL B CA 1
ATOM 2731 C C . VAL B 1 94 ? 18.141 -0.866 -18.047 1 98.44 94 VAL B C 1
ATOM 2733 O O . VAL B 1 94 ? 16.906 -1.007 -18.094 1 98.44 94 VAL B O 1
ATOM 2736 N N . ALA B 1 95 ? 18.953 -1.812 -18.125 1 98.5 95 ALA B N 1
ATOM 2737 C CA . ALA B 1 95 ? 18.469 -3.176 -18.328 1 98.5 95 ALA B CA 1
ATOM 2738 C C . ALA B 1 95 ? 17.625 -3.641 -17.141 1 98.5 95 ALA B C 1
ATOM 2740 O O . ALA B 1 95 ? 16.578 -4.277 -17.328 1 98.5 95 ALA B O 1
ATOM 2741 N N . LYS B 1 96 ? 18.078 -3.361 -15.992 1 98.62 96 LYS B N 1
ATOM 2742 C CA . LYS B 1 96 ? 17.344 -3.746 -14.789 1 98.62 96 LYS B CA 1
ATOM 2743 C C . LYS B 1 96 ? 15.969 -3.086 -14.75 1 98.62 96 LYS B C 1
ATOM 2745 O O . LYS B 1 96 ? 14.953 -3.758 -14.547 1 98.62 96 LYS B O 1
ATOM 2750 N N . GLN B 1 97 ? 15.938 -1.806 -15.031 1 98.62 97 GLN B N 1
ATOM 2751 C CA . GLN B 1 97 ? 14.68 -1.06 -14.961 1 98.62 97 GLN B CA 1
ATOM 2752 C C . GLN B 1 97 ? 13.727 -1.477 -16.078 1 98.62 97 GLN B C 1
ATOM 2754 O O . GLN B 1 97 ? 12.516 -1.58 -15.859 1 98.62 97 GLN B O 1
ATOM 2759 N N . ALA B 1 98 ? 14.297 -1.734 -17.203 1 98.44 98 ALA B N 1
ATOM 2760 C CA . ALA B 1 98 ? 13.461 -2.213 -18.312 1 98.44 98 ALA B CA 1
ATOM 2761 C C . ALA B 1 98 ? 12.875 -3.584 -18 1 98.44 98 ALA B C 1
ATOM 2763 O O . ALA B 1 98 ? 11.695 -3.83 -18.25 1 98.44 98 ALA B O 1
ATOM 2764 N N . GLY B 1 99 ? 13.719 -4.41 -17.5 1 98.69 99 GLY B N 1
ATOM 2765 C CA . GLY B 1 99 ? 13.227 -5.715 -17.078 1 98.69 99 GLY B CA 1
ATOM 2766 C C . GLY B 1 99 ? 12.109 -5.637 -16.062 1 98.69 99 GLY B C 1
ATOM 2767 O O . GLY B 1 99 ? 11.086 -6.312 -16.203 1 98.69 99 GLY B O 1
ATOM 2768 N N . MET B 1 100 ? 12.297 -4.785 -15.172 1 98.5 100 MET B N 1
ATOM 2769 C CA . MET B 1 100 ? 11.273 -4.637 -14.141 1 98.5 100 MET B CA 1
ATOM 2770 C C . MET B 1 100 ? 10.016 -3.994 -14.711 1 98.5 100 MET B C 1
ATOM 2772 O O . MET B 1 100 ? 8.906 -4.352 -14.328 1 98.5 100 MET B O 1
ATOM 2776 N N . PHE B 1 101 ? 10.203 -3.066 -15.594 1 98.56 101 PHE B N 1
ATOM 2777 C CA . PHE B 1 101 ? 9.07 -2.414 -16.25 1 98.56 101 PHE B CA 1
ATOM 2778 C C . PHE B 1 101 ? 8.18 -3.438 -16.938 1 98.56 101 PHE B C 1
ATOM 2780 O O . PHE B 1 101 ? 6.973 -3.477 -16.703 1 98.56 101 PHE B O 1
ATOM 2787 N N . PHE B 1 102 ? 8.742 -4.297 -17.625 1 98.5 102 PHE B N 1
ATOM 2788 C CA . PHE B 1 102 ? 7.977 -5.27 -18.391 1 98.5 102 PHE B CA 1
ATOM 2789 C C . PHE B 1 102 ? 7.465 -6.387 -17.484 1 98.5 102 PHE B C 1
ATOM 2791 O O . PHE B 1 102 ? 6.391 -6.941 -17.734 1 98.5 102 PHE B O 1
ATOM 2798 N N . TYR B 1 103 ? 8.234 -6.715 -16.547 1 98.31 103 TYR B N 1
ATOM 2799 C CA . TYR B 1 103 ? 7.777 -7.699 -15.586 1 98.31 103 TYR B CA 1
ATOM 2800 C C . TYR B 1 103 ? 6.457 -7.27 -14.953 1 98.31 103 TYR B C 1
ATOM 2802 O O . TYR B 1 103 ? 5.469 -8.008 -15 1 98.31 103 TYR B O 1
ATOM 2810 N N . TYR B 1 104 ? 6.414 -6.039 -14.445 1 97.88 104 TYR B N 1
ATOM 2811 C CA . TYR B 1 104 ? 5.223 -5.566 -13.75 1 97.88 104 TYR B CA 1
ATOM 2812 C C . TYR B 1 104 ? 4.082 -5.316 -14.727 1 97.88 104 TYR B C 1
ATOM 2814 O O . TYR B 1 104 ? 2.912 -5.504 -14.383 1 97.88 104 TYR B O 1
ATOM 2822 N N . LEU B 1 105 ? 4.363 -4.953 -15.898 1 97.25 105 LEU B N 1
ATOM 2823 C CA . LEU B 1 105 ? 3.336 -4.785 -16.922 1 97.25 105 LEU B CA 1
ATOM 2824 C C . LEU B 1 105 ? 2.66 -6.117 -17.234 1 97.25 105 LEU B C 1
ATOM 2826 O O . LEU B 1 105 ? 1.432 -6.191 -17.297 1 97.25 105 LEU B O 1
ATOM 2830 N N . SER B 1 106 ? 3.488 -7.086 -17.359 1 97.12 106 SER B N 1
ATOM 2831 C CA . SER B 1 106 ? 2.957 -8.414 -17.672 1 97.12 106 SER B CA 1
ATOM 2832 C C . SER B 1 106 ? 2.16 -8.977 -16.5 1 97.12 106 SER B C 1
ATOM 2834 O O . SER B 1 106 ? 1.181 -9.695 -16.703 1 97.12 106 SER B O 1
ATOM 2836 N N . GLU B 1 107 ? 2.613 -8.625 -15.336 1 95.88 107 GLU B N 1
ATOM 2837 C CA . GLU B 1 107 ? 1.916 -9.094 -14.141 1 95.88 107 GLU B CA 1
ATOM 2838 C C . GLU B 1 107 ? 0.488 -8.562 -14.094 1 95.88 107 GLU B C 1
ATOM 2840 O O . GLU B 1 107 ? -0.404 -9.203 -13.539 1 95.88 107 GLU B O 1
ATOM 2845 N N . ALA B 1 108 ? 0.266 -7.422 -14.656 1 95.44 108 ALA B N 1
ATOM 2846 C CA . ALA B 1 108 ? -1.084 -6.863 -14.719 1 95.44 108 ALA B CA 1
ATOM 2847 C C . ALA B 1 108 ? -2.01 -7.758 -15.539 1 95.44 108 ALA B C 1
ATOM 2849 O O . ALA B 1 108 ? -3.176 -7.949 -15.18 1 95.44 108 ALA B O 1
ATOM 2850 N N . PHE B 1 109 ? -1.484 -8.375 -16.547 1 95.88 109 PHE B N 1
ATOM 2851 C CA . PHE B 1 109 ? -2.273 -9.273 -17.375 1 95.88 109 PHE B CA 1
ATOM 2852 C C . PHE B 1 109 ? -2.502 -10.609 -16.672 1 95.88 109 PHE B C 1
ATOM 2854 O O . PHE B 1 109 ? -3.57 -11.211 -16.797 1 95.88 109 PHE B O 1
ATOM 2861 N N . VAL B 1 110 ? -1.487 -10.984 -16 1 96.62 110 VAL B N 1
ATOM 2862 C CA . VAL B 1 110 ? -1.628 -12.219 -15.234 1 96.62 110 VAL B CA 1
ATOM 2863 C C . VAL B 1 110 ? -2.721 -12.047 -14.18 1 96.62 110 VAL B C 1
ATOM 2865 O O . VAL B 1 110 ? -3.553 -12.938 -13.992 1 96.62 110 VAL B O 1
ATOM 2868 N N . LEU B 1 111 ? -2.719 -10.891 -13.57 1 96.62 111 LEU B N 1
ATOM 2869 C CA . LEU B 1 111 ? -3.742 -10.594 -12.578 1 96.62 111 LEU B CA 1
ATOM 2870 C C . LEU B 1 111 ? -5.129 -10.57 -13.211 1 96.62 111 LEU B C 1
ATOM 2872 O O . LEU B 1 111 ? -6.078 -11.141 -12.672 1 96.62 111 LEU B O 1
ATOM 2876 N N . SER B 1 112 ? -5.227 -9.922 -14.336 1 96.44 112 SER B N 1
ATOM 2877 C CA . SER B 1 112 ? -6.512 -9.836 -15.023 1 96.44 112 SER B CA 1
ATOM 2878 C C . SER B 1 112 ? -7.074 -11.227 -15.312 1 96.44 112 SER B C 1
ATOM 2880 O O . SER B 1 112 ? -8.281 -11.445 -15.195 1 96.44 112 SER B O 1
ATOM 2882 N N . ASN B 1 113 ? -6.223 -12.141 -15.672 1 96.5 113 ASN B N 1
ATOM 2883 C CA . ASN B 1 113 ? -6.633 -13.523 -15.914 1 96.5 113 ASN B CA 1
ATOM 2884 C C . ASN B 1 113 ? -7.062 -14.211 -14.617 1 96.5 113 ASN B C 1
ATOM 2886 O O . ASN B 1 113 ? -8.094 -14.883 -14.586 1 96.5 113 ASN B O 1
ATOM 2890 N N . ALA B 1 114 ? -6.309 -13.984 -13.609 1 95.38 114 ALA B N 1
ATOM 2891 C CA . ALA B 1 114 ? -6.539 -14.656 -12.328 1 95.38 114 ALA B CA 1
ATOM 2892 C C . ALA B 1 114 ? -7.871 -14.234 -11.719 1 95.38 114 ALA B C 1
ATOM 2894 O O . ALA B 1 114 ? -8.523 -15.016 -11.023 1 95.38 114 ALA B O 1
ATOM 2895 N N . ILE B 1 115 ? -8.328 -13.031 -12.031 1 95.44 115 ILE B N 1
ATOM 2896 C CA . ILE B 1 115 ? -9.547 -12.539 -11.406 1 95.44 115 ILE B CA 1
ATOM 2897 C C . ILE B 1 115 ? -10.711 -12.625 -12.391 1 95.44 115 ILE B C 1
ATOM 2899 O O . ILE B 1 115 ? -11.773 -12.055 -12.164 1 95.44 115 ILE B O 1
ATOM 2903 N N . ASN B 1 116 ? -10.484 -13.18 -13.602 1 95.19 116 ASN B N 1
ATOM 2904 C CA . ASN B 1 116 ? -11.492 -13.461 -14.617 1 95.19 116 ASN B CA 1
ATOM 2905 C C . ASN B 1 116 ? -12.031 -12.172 -15.242 1 95.19 116 ASN B C 1
ATOM 2907 O O . ASN B 1 116 ? -13.219 -12.086 -15.562 1 95.19 116 ASN B O 1
ATOM 2911 N N . PHE B 1 117 ? -11.273 -11.188 -15.281 1 95 117 PHE B N 1
ATOM 2912 C CA . PHE B 1 117 ? -11.695 -9.938 -15.898 1 95 117 PHE B CA 1
ATOM 2913 C C . PHE B 1 117 ? -11.391 -9.938 -17.391 1 95 117 PHE B C 1
ATOM 2915 O O . PHE B 1 117 ? -12.273 -9.672 -18.203 1 95 117 PHE B O 1
ATOM 2922 N N . TYR B 1 118 ? -10.18 -10.219 -17.719 1 92 118 TYR B N 1
ATOM 2923 C CA . TYR B 1 118 ? -9.719 -10.438 -19.078 1 92 118 TYR B CA 1
ATOM 2924 C C . TYR B 1 118 ? -8.828 -11.672 -19.172 1 92 118 TYR B C 1
ATOM 2926 O O . TYR B 1 118 ? -7.789 -11.734 -18.5 1 92 118 TYR B O 1
ATOM 2934 N N . LYS B 1 119 ? -9.234 -12.578 -20.016 1 93 119 LYS B N 1
ATOM 2935 C CA . LYS B 1 119 ? -8.516 -13.844 -20.141 1 93 119 LYS B CA 1
ATOM 2936 C C . LYS B 1 119 ? -7.816 -13.938 -21.5 1 93 119 LYS B C 1
ATOM 2938 O O . LYS B 1 119 ? -8.414 -14.375 -22.484 1 93 119 LYS B O 1
ATOM 2943 N N . PRO B 1 120 ? -6.605 -13.609 -21.453 1 91.75 120 PRO B N 1
ATOM 2944 C CA . PRO B 1 120 ? -5.883 -13.766 -22.719 1 91.75 120 PRO B CA 1
ATOM 2945 C C . PRO B 1 120 ? -5.723 -15.227 -23.125 1 91.75 120 PRO B C 1
ATOM 2947 O O . PRO B 1 120 ? -5.598 -16.109 -22.266 1 91.75 120 PRO B O 1
ATOM 2950 N N . SER B 1 121 ? -5.68 -15.5 -24.406 1 92.5 121 SER B N 1
ATOM 2951 C CA . SER B 1 121 ? -5.559 -16.859 -24.938 1 92.5 121 SER B CA 1
ATOM 2952 C C . SER B 1 121 ? -4.172 -17.422 -24.656 1 92.5 121 SER B C 1
ATOM 2954 O O . SER B 1 121 ? -4.012 -18.641 -24.531 1 92.5 121 SER B O 1
ATOM 2956 N N . ASN B 1 122 ? -3.209 -16.578 -24.469 1 95.62 122 ASN B N 1
ATOM 2957 C CA . ASN B 1 122 ? -1.834 -17.031 -24.297 1 95.62 122 ASN B CA 1
ATOM 2958 C C . ASN B 1 122 ? -1.301 -16.703 -22.906 1 95.62 122 ASN B C 1
ATOM 2960 O O . ASN B 1 122 ? -0.203 -16.156 -22.766 1 95.62 122 ASN B O 1
ATOM 2964 N N . ILE B 1 123 ? -2.057 -17.016 -21.891 1 95.62 123 ILE B N 1
ATOM 2965 C CA . ILE B 1 123 ? -1.703 -16.672 -20.516 1 95.62 123 ILE B CA 1
ATOM 2966 C C . ILE B 1 123 ? -0.393 -17.344 -20.141 1 95.62 123 ILE B C 1
ATOM 2968 O O . ILE B 1 123 ? 0.417 -16.781 -19.406 1 95.62 123 ILE B O 1
ATOM 2972 N N . LYS B 1 124 ? -0.098 -18.516 -20.594 1 95.75 124 LYS B N 1
ATOM 2973 C CA . LYS B 1 124 ? 1.136 -19.234 -20.281 1 95.75 124 LYS B CA 1
ATOM 2974 C C . LYS B 1 124 ? 2.355 -18.484 -20.812 1 95.75 124 LYS B C 1
ATOM 2976 O O . LYS B 1 124 ? 3.35 -18.328 -20.109 1 95.75 124 LYS B O 1
ATOM 2981 N N . LYS B 1 125 ? 2.254 -18 -22.016 1 97.31 125 LYS B N 1
ATOM 2982 C CA . LYS B 1 125 ? 3.354 -17.25 -22.625 1 97.31 125 LYS B CA 1
ATOM 2983 C C . LYS B 1 125 ? 3.586 -15.93 -21.891 1 97.31 125 LYS B C 1
ATOM 2985 O O . LYS B 1 125 ? 4.73 -15.5 -21.734 1 97.31 125 LYS B O 1
ATOM 2990 N N . ILE B 1 126 ? 2.504 -15.359 -21.516 1 97.38 126 ILE B N 1
ATOM 2991 C CA . ILE B 1 126 ? 2.598 -14.086 -20.812 1 97.38 126 ILE B CA 1
ATOM 2992 C C . ILE B 1 126 ? 3.285 -14.297 -19.469 1 97.38 126 ILE B C 1
ATOM 2994 O O . ILE B 1 126 ? 4.148 -13.508 -19.078 1 97.38 126 ILE B O 1
ATOM 2998 N N . THR B 1 127 ? 2.93 -15.312 -18.797 1 96.75 127 THR B N 1
ATOM 2999 C CA . THR B 1 127 ? 3.525 -15.625 -17.5 1 96.75 127 THR B CA 1
ATOM 3000 C C . THR B 1 127 ? 5.012 -15.938 -17.656 1 96.75 127 THR B C 1
ATOM 3002 O O . THR B 1 127 ? 5.828 -15.477 -16.859 1 96.75 127 THR B O 1
ATOM 3005 N N . GLU B 1 128 ? 5.383 -16.656 -18.656 1 97.88 128 GLU B N 1
ATOM 3006 C CA . GLU B 1 128 ? 6.781 -16.984 -18.922 1 97.88 128 GLU B CA 1
ATOM 3007 C C . GLU B 1 128 ? 7.582 -15.719 -19.234 1 97.88 128 GLU B C 1
ATOM 3009 O O . GLU B 1 128 ? 8.711 -15.555 -18.766 1 97.88 128 GLU B O 1
ATOM 3014 N N . PHE B 1 129 ? 6.949 -14.938 -20.094 1 98.06 129 PHE B N 1
ATOM 3015 C CA . PHE B 1 129 ? 7.578 -13.664 -20.422 1 98.06 129 PHE B CA 1
ATOM 3016 C C . PHE B 1 129 ? 7.84 -12.844 -19.172 1 98.06 129 PHE B C 1
ATOM 3018 O O . PHE B 1 129 ? 8.914 -12.266 -19.016 1 98.06 129 PHE B O 1
ATOM 3025 N N . SER B 1 130 ? 6.883 -12.836 -18.297 1 97.88 130 SER B N 1
ATOM 3026 C CA . SER B 1 130 ? 7.023 -12.125 -17.031 1 97.88 130 SER B CA 1
ATOM 3027 C C . SER B 1 130 ? 8.227 -12.617 -16.25 1 97.88 130 SER B C 1
ATOM 3029 O O . SER B 1 130 ? 9.055 -11.82 -15.797 1 97.88 130 SER B O 1
ATOM 3031 N N . GLN B 1 131 ? 8.398 -13.875 -16.141 1 98.19 131 GLN B N 1
ATOM 3032 C CA . GLN B 1 131 ? 9.484 -14.469 -15.375 1 98.19 131 GLN B CA 1
ATOM 3033 C C . GLN B 1 131 ? 10.836 -14.188 -16.031 1 98.19 131 GLN B C 1
ATOM 3035 O O . GLN B 1 131 ? 11.836 -13.961 -15.336 1 98.19 131 GLN B O 1
ATOM 3040 N N . LYS B 1 132 ? 10.836 -14.203 -17.312 1 98.69 132 LYS B N 1
ATOM 3041 C CA . LYS B 1 132 ? 12.07 -13.906 -18.016 1 98.69 132 LYS B CA 1
ATOM 3042 C C . LYS B 1 132 ? 12.5 -12.461 -17.797 1 98.69 132 LYS B C 1
ATOM 3044 O O . LYS B 1 132 ? 13.695 -12.18 -17.641 1 98.69 132 LYS B O 1
ATOM 3049 N N . CYS B 1 133 ? 11.555 -11.625 -17.828 1 98.75 133 CYS B N 1
ATOM 3050 C CA . CYS B 1 133 ? 11.852 -10.219 -17.578 1 98.75 133 CYS B CA 1
ATOM 3051 C C . CYS B 1 133 ? 12.383 -10.008 -16.172 1 98.75 133 CYS B C 1
ATOM 3053 O O . CYS B 1 133 ? 13.344 -9.258 -15.961 1 98.75 133 CYS B O 1
ATOM 3055 N N . TRP B 1 134 ? 11.758 -10.664 -15.266 1 98.56 134 TRP B N 1
ATOM 3056 C CA . TRP B 1 134 ? 12.227 -10.578 -13.891 1 98.56 134 TRP B CA 1
ATOM 3057 C C . TRP B 1 134 ? 13.656 -11.109 -13.773 1 98.56 134 TRP B C 1
ATOM 3059 O O . TRP B 1 134 ? 14.508 -10.477 -13.156 1 98.56 134 TRP B O 1
ATOM 3069 N N . LEU B 1 135 ? 13.914 -12.219 -14.391 1 98.62 135 LEU B N 1
ATOM 3070 C CA . LEU B 1 135 ? 15.242 -12.82 -14.352 1 98.62 135 LEU B CA 1
ATOM 3071 C C . LEU B 1 135 ? 16.281 -11.891 -14.984 1 98.62 135 LEU B C 1
ATOM 3073 O O . LEU B 1 135 ? 17.375 -11.742 -14.461 1 98.62 135 LEU B O 1
ATOM 3077 N N . THR B 1 136 ? 15.906 -11.312 -16.062 1 98.62 136 THR B N 1
ATOM 3078 C CA . THR B 1 136 ? 16.812 -10.375 -16.734 1 98.62 136 THR B CA 1
ATOM 3079 C C . THR B 1 136 ? 17.172 -9.219 -15.805 1 98.62 136 THR B C 1
ATOM 3081 O O . THR B 1 136 ? 18.328 -8.82 -15.742 1 98.62 136 THR B O 1
ATOM 3084 N N . ALA B 1 137 ? 16.219 -8.719 -15.141 1 98.75 137 ALA B N 1
ATOM 3085 C CA . ALA B 1 137 ? 16.453 -7.629 -14.203 1 98.75 137 ALA B CA 1
ATOM 3086 C C . ALA B 1 137 ? 17.406 -8.062 -13.078 1 98.75 137 ALA B C 1
ATOM 3088 O O . ALA B 1 137 ? 18.328 -7.324 -12.719 1 98.75 137 ALA B O 1
ATOM 3089 N N . LEU B 1 138 ? 17.172 -9.234 -12.602 1 98.69 138 LEU B N 1
ATOM 3090 C CA . LEU B 1 138 ? 18 -9.75 -11.516 1 98.69 138 LEU B CA 1
ATOM 3091 C C . LEU B 1 138 ? 19.438 -9.961 -11.984 1 98.69 138 LEU B C 1
ATOM 3093 O O . LEU B 1 138 ? 20.375 -9.633 -11.258 1 98.69 138 LEU B O 1
ATOM 3097 N N . VAL B 1 139 ? 19.562 -10.469 -13.141 1 98.62 139 VAL B N 1
ATOM 3098 C CA . VAL B 1 139 ? 20.891 -10.703 -13.695 1 98.62 139 VAL B CA 1
ATOM 3099 C C . VAL B 1 139 ? 21.609 -9.375 -13.898 1 98.62 139 VAL B C 1
ATOM 3101 O O . VAL B 1 139 ? 22.797 -9.234 -13.562 1 98.62 139 VAL B O 1
ATOM 3104 N N . ALA B 1 140 ? 20.922 -8.453 -14.438 1 98.75 140 ALA B N 1
ATOM 3105 C CA . ALA B 1 140 ? 21.516 -7.129 -14.617 1 98.75 140 ALA B CA 1
ATOM 3106 C C . ALA B 1 140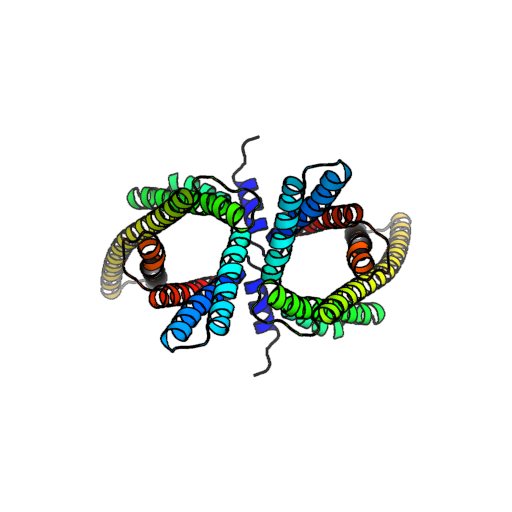 ? 21.938 -6.527 -13.281 1 98.75 140 ALA B C 1
ATOM 3108 O O . ALA B 1 140 ? 23 -5.91 -13.18 1 98.75 140 ALA B O 1
ATOM 3109 N N . SER B 1 141 ? 21.141 -6.727 -12.32 1 98.5 141 SER B N 1
ATOM 3110 C CA . SER B 1 141 ? 21.453 -6.23 -10.984 1 98.5 141 SER B CA 1
ATOM 3111 C C . SER B 1 141 ? 22.688 -6.906 -10.414 1 98.5 141 SER B C 1
ATOM 3113 O O . SER B 1 141 ? 23.547 -6.246 -9.812 1 98.5 141 SER B O 1
ATOM 3115 N N . LEU B 1 142 ? 22.781 -8.133 -10.625 1 98.5 142 LEU B N 1
ATOM 3116 C CA . LEU B 1 142 ? 23.938 -8.875 -10.141 1 98.5 142 LEU B CA 1
ATOM 3117 C C . LEU B 1 142 ? 25.219 -8.438 -10.852 1 98.5 142 LEU B C 1
ATOM 3119 O O . LEU B 1 142 ? 26.266 -8.273 -10.219 1 98.5 142 LEU B O 1
ATOM 3123 N N . LEU B 1 143 ? 25.094 -8.219 -12.094 1 98.5 143 LEU B N 1
ATOM 3124 C CA . LEU B 1 143 ? 26.25 -7.762 -12.859 1 98.5 143 LEU B CA 1
ATOM 3125 C C . LEU B 1 143 ? 26.703 -6.383 -12.391 1 98.5 143 LEU B C 1
ATOM 3127 O O . LEU B 1 143 ? 27.906 -6.137 -12.242 1 98.5 143 LEU B O 1
ATOM 3131 N N . SER B 1 144 ? 25.766 -5.52 -12.203 1 97.94 144 SER B N 1
ATOM 3132 C CA . SER B 1 144 ? 26.078 -4.195 -11.672 1 97.94 144 SER B CA 1
ATOM 3133 C C . SER B 1 144 ? 26.734 -4.281 -10.305 1 97.94 144 SER B C 1
ATOM 3135 O O . SER B 1 144 ? 27.688 -3.551 -10.023 1 97.94 144 SER B O 1
ATOM 3137 N N . GLY B 1 145 ? 26.219 -5.191 -9.516 1 97.81 145 GLY B N 1
ATOM 3138 C CA . GLY B 1 145 ? 26.781 -5.379 -8.188 1 97.81 145 GLY B CA 1
ATOM 3139 C C . GLY B 1 145 ? 28.219 -5.875 -8.219 1 97.81 145 GLY B C 1
ATOM 3140 O O . GLY B 1 145 ? 29.062 -5.41 -7.449 1 97.81 145 GLY B O 1
ATOM 3141 N N . LEU B 1 146 ? 28.469 -6.77 -9.094 1 98.06 146 LEU B N 1
ATOM 3142 C CA . LEU B 1 146 ? 29.828 -7.285 -9.25 1 98.06 146 LEU B CA 1
ATOM 3143 C C . LEU B 1 146 ? 30.781 -6.184 -9.703 1 98.06 146 LEU B C 1
ATOM 3145 O O . LEU B 1 146 ? 31.891 -6.062 -9.172 1 98.06 146 LEU B O 1
ATOM 3149 N N . TYR B 1 147 ? 30.297 -5.438 -10.633 1 98 147 TYR B N 1
ATOM 3150 C CA . TYR B 1 147 ? 31.094 -4.324 -11.125 1 98 147 TYR B CA 1
ATOM 3151 C C . TYR B 1 147 ? 31.359 -3.309 -10.023 1 98 147 TYR B C 1
ATOM 3153 O O . TYR B 1 147 ? 32.5 -2.879 -9.828 1 98 147 TYR B O 1
ATOM 3161 N N . LYS B 1 148 ? 30.375 -2.943 -9.32 1 96.94 148 LYS B N 1
ATOM 3162 C CA . LYS B 1 148 ? 30.5 -1.993 -8.219 1 96.94 148 LYS B CA 1
ATOM 3163 C C . LYS B 1 148 ? 31.406 -2.535 -7.129 1 96.94 148 LYS B C 1
ATOM 3165 O O . LYS B 1 148 ? 32.188 -1.782 -6.52 1 96.94 148 LYS B O 1
ATOM 3170 N N . SER B 1 149 ? 31.297 -3.803 -6.887 1 97.25 149 SER B N 1
ATOM 3171 C CA . SER B 1 149 ? 32.156 -4.422 -5.871 1 97.25 149 SER B CA 1
ATOM 3172 C C . SER B 1 149 ? 33.625 -4.281 -6.219 1 97.25 149 SER B C 1
ATOM 3174 O O . SER B 1 149 ? 34.438 -3.994 -5.352 1 97.25 149 SER B O 1
ATOM 3176 N N . LYS B 1 150 ? 33.906 -4.426 -7.441 1 97.12 150 LYS B N 1
ATOM 3177 C CA . LYS B 1 150 ? 35.312 -4.266 -7.887 1 97.12 150 LYS B CA 1
ATOM 3178 C C . LYS B 1 150 ? 35.781 -2.824 -7.707 1 97.12 150 LYS B C 1
ATOM 3180 O O . LYS B 1 150 ? 36.906 -2.582 -7.27 1 97.12 150 LYS B O 1
ATOM 3185 N N . GLN B 1 151 ? 34.906 -1.938 -8.047 1 96.44 151 GLN B N 1
ATOM 3186 C CA . GLN B 1 151 ? 35.219 -0.525 -7.879 1 96.44 151 GLN B CA 1
ATOM 3187 C C . GLN B 1 151 ? 35.469 -0.181 -6.414 1 96.44 151 GLN B C 1
ATOM 3189 O O . GLN B 1 151 ? 36.344 0.612 -6.09 1 96.44 151 GLN B O 1
ATOM 3194 N N . LEU B 1 152 ? 34.688 -0.786 -5.578 1 96.88 152 LEU B N 1
ATOM 3195 C CA . LEU B 1 152 ? 34.781 -0.496 -4.152 1 96.88 152 LEU B CA 1
ATOM 3196 C C . LEU B 1 152 ? 36.031 -1.083 -3.557 1 96.88 152 LEU B C 1
ATOM 3198 O O . LEU B 1 152 ? 36.656 -0.486 -2.662 1 96.88 152 LEU B O 1
ATOM 3202 N N . VAL B 1 153 ? 36.438 -2.178 -4.043 1 96.19 153 VAL B N 1
ATOM 3203 C CA . VAL B 1 153 ? 37.688 -2.787 -3.598 1 96.19 153 VAL B CA 1
ATOM 3204 C C . VAL B 1 153 ? 38.875 -1.906 -4.008 1 96.19 153 VAL B C 1
ATOM 3206 O O . VAL B 1 153 ? 39.812 -1.7 -3.227 1 96.19 153 VAL B O 1
ATOM 3209 N N . ALA B 1 154 ? 38.812 -1.401 -5.195 1 95.69 154 ALA B N 1
ATOM 3210 C CA . ALA B 1 154 ? 39.875 -0.495 -5.668 1 95.69 154 ALA B CA 1
ATOM 3211 C C . ALA B 1 154 ? 39.906 0.771 -4.816 1 95.69 154 ALA B C 1
ATOM 3213 O O . ALA B 1 154 ? 41 1.254 -4.48 1 95.69 154 ALA B O 1
ATOM 3214 N N . ARG B 1 155 ? 38.75 1.256 -4.57 1 95.56 155 ARG B N 1
ATOM 3215 C CA . ARG B 1 155 ? 38.688 2.447 -3.729 1 95.56 155 ARG B CA 1
ATOM 3216 C C . ARG B 1 155 ? 39.25 2.166 -2.334 1 95.56 155 ARG B C 1
ATOM 3218 O O . ARG B 1 155 ? 39.844 3.041 -1.716 1 95.56 155 ARG B O 1
ATOM 3225 N N . GLU B 1 156 ? 38.969 1.016 -1.831 1 95.75 156 GLU B N 1
ATOM 3226 C CA . GLU B 1 156 ? 39.469 0.609 -0.521 1 95.75 156 GLU B CA 1
ATOM 3227 C C . GLU B 1 156 ? 40.969 0.6 -0.493 1 95.75 156 GLU B C 1
ATOM 3229 O O . GLU B 1 156 ? 41.594 1.074 0.467 1 95.75 156 GLU B O 1
ATOM 3234 N N . LYS B 1 157 ? 41.594 0.127 -1.506 1 95.75 157 LYS B N 1
ATOM 3235 C CA . LYS B 1 157 ? 43.062 0.089 -1.609 1 95.75 157 LYS B CA 1
ATOM 3236 C C . LYS B 1 157 ? 43.656 1.498 -1.681 1 95.75 157 LYS B C 1
ATOM 3238 O O . LYS B 1 157 ? 44.688 1.773 -1.087 1 95.75 157 LYS B O 1
ATOM 3243 N N . MET B 1 158 ? 42.969 2.281 -2.4 1 94.88 158 MET B N 1
ATOM 3244 C CA . MET B 1 158 ? 43.438 3.664 -2.521 1 94.88 158 MET B CA 1
ATOM 3245 C C . MET B 1 158 ? 43.375 4.371 -1.171 1 94.88 158 MET B C 1
ATOM 3247 O O . MET B 1 158 ? 44.312 5.121 -0.828 1 94.88 158 MET B O 1
ATOM 3251 N N . LEU B 1 159 ? 42.344 4.133 -0.439 1 94.12 159 LEU B N 1
ATOM 3252 C CA . LEU B 1 159 ? 42.188 4.766 0.868 1 94.12 159 LEU B CA 1
ATOM 3253 C C . LEU B 1 159 ? 43.219 4.227 1.852 1 94.12 159 LEU B C 1
ATOM 3255 O O . LEU B 1 159 ? 43.719 4.961 2.715 1 94.12 159 LEU B O 1
ATOM 3259 N N . GLU B 1 160 ? 43.531 3.002 1.752 1 93.12 160 GLU B N 1
ATOM 3260 C CA . GLU B 1 160 ? 44.562 2.396 2.598 1 93.12 160 GLU B CA 1
ATOM 3261 C C . GLU B 1 160 ? 45.938 3.016 2.334 1 93.12 160 GLU B C 1
ATOM 3263 O O . GLU B 1 160 ? 46.719 3.248 3.268 1 93.12 160 GLU B O 1
ATOM 3268 N N . LYS B 1 161 ? 46.188 3.23 1.109 1 92.44 161 LYS B N 1
ATOM 3269 C CA . LYS B 1 161 ? 47.438 3.885 0.747 1 92.44 161 LYS B CA 1
ATOM 3270 C C . LYS B 1 161 ? 47.5 5.301 1.307 1 92.44 161 LYS B C 1
ATOM 3272 O O . LYS B 1 161 ? 48.562 5.734 1.806 1 92.44 161 LYS B O 1
ATOM 3277 N N . THR B 1 162 ? 46.406 5.891 1.15 1 90 162 THR B N 1
ATOM 3278 C CA . THR B 1 162 ? 46.312 7.25 1.678 1 90 162 THR B CA 1
ATOM 3279 C C . THR B 1 162 ? 46.531 7.254 3.189 1 90 162 THR B C 1
ATOM 3281 O O . THR B 1 162 ? 47.188 8.133 3.723 1 90 162 THR B O 1
ATOM 3284 N N . ARG B 1 163 ? 45.938 6.32 3.867 1 89.88 163 ARG B N 1
ATOM 3285 C CA . ARG B 1 163 ? 46.062 6.199 5.312 1 89.88 163 ARG B CA 1
ATOM 3286 C C . ARG B 1 163 ? 47.531 5.98 5.703 1 89.88 163 ARG B C 1
ATOM 3288 O O . ARG B 1 163 ? 48.031 6.605 6.641 1 89.88 163 ARG B O 1
ATOM 3295 N N . LYS B 1 164 ? 48.25 5.184 4.957 1 88.69 164 LYS B N 1
ATOM 3296 C CA . LYS B 1 164 ? 49.656 4.898 5.219 1 88.69 164 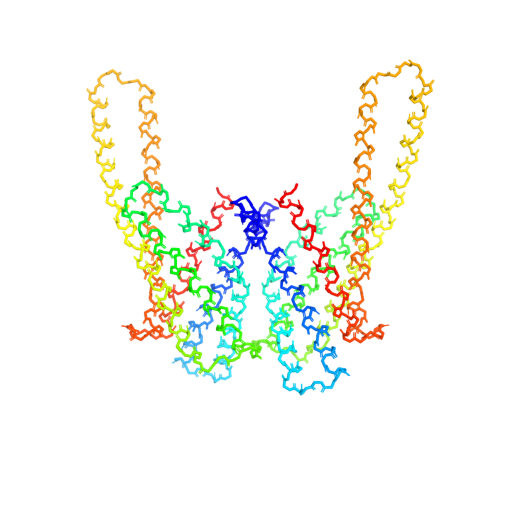LYS B CA 1
ATOM 3297 C C . LYS B 1 164 ? 50.5 6.141 5.004 1 88.69 164 LYS B C 1
ATOM 3299 O O . LYS B 1 164 ? 51.438 6.387 5.762 1 88.69 164 LYS B O 1
ATOM 3304 N N . MET B 1 165 ? 50.125 6.836 4.027 1 87.75 165 MET B N 1
ATOM 3305 C CA . MET B 1 165 ? 50.875 8.055 3.727 1 87.75 165 MET B CA 1
ATOM 3306 C C . MET B 1 165 ? 50.719 9.086 4.836 1 87.75 165 MET B C 1
ATOM 3308 O O . MET B 1 165 ? 51.656 9.789 5.199 1 87.75 165 MET B O 1
ATOM 3312 N N . ILE B 1 166 ? 49.469 9.133 5.332 1 83.88 166 ILE B N 1
ATOM 3313 C CA . ILE B 1 166 ? 49.156 10.102 6.375 1 83.88 166 ILE B CA 1
ATOM 3314 C C . ILE B 1 166 ? 49.875 9.703 7.676 1 83.88 166 ILE B C 1
ATOM 3316 O O . ILE B 1 166 ? 50.438 10.547 8.359 1 83.88 166 ILE B O 1
ATOM 3320 N N . VAL B 1 167 ? 49.781 8.484 8.062 1 81.62 167 VAL B N 1
ATOM 3321 C CA . VAL B 1 167 ? 50.375 7.992 9.297 1 81.62 167 VAL B CA 1
ATOM 3322 C C . VAL B 1 167 ? 51.906 8.18 9.242 1 81.62 167 VAL B C 1
ATOM 3324 O O . VAL B 1 167 ? 52.531 8.516 10.25 1 81.62 167 VAL B O 1
ATOM 3327 N N . ASN B 1 168 ? 52.375 8.016 8.055 1 82.88 168 ASN B N 1
ATOM 3328 C CA . ASN B 1 168 ? 53.844 8.102 7.902 1 82.88 168 ASN B CA 1
ATOM 3329 C C . ASN B 1 168 ? 54.281 9.547 7.793 1 82.88 168 ASN B C 1
ATOM 3331 O O . ASN B 1 168 ? 55.469 9.836 7.949 1 82.88 168 ASN B O 1
ATOM 3335 N N . SER B 1 169 ? 53.219 10.289 7.344 1 75.62 169 SER B N 1
ATOM 3336 C CA . SER B 1 169 ? 53.594 11.688 7.199 1 75.62 169 SER B CA 1
ATOM 3337 C C . SER B 1 169 ? 53.438 12.445 8.508 1 75.62 169 SER B C 1
ATOM 3339 O O . SER B 1 169 ? 52.562 12.125 9.305 1 75.62 169 SER B O 1
ATOM 3341 N N . GLU B 1 170 ? 54.375 12.891 9.359 1 63.84 170 GLU B N 1
ATOM 3342 C CA . GLU B 1 170 ? 54.438 13.617 10.625 1 63.84 170 GLU B CA 1
ATOM 3343 C C . GLU B 1 170 ? 53.562 14.859 10.586 1 63.84 170 GLU B C 1
ATOM 3345 O O . GLU B 1 170 ? 53.344 15.5 11.617 1 63.84 170 GLU B O 1
ATOM 3350 N N . LYS B 1 171 ? 53.062 15.258 9.555 1 61.28 171 LYS B N 1
ATOM 3351 C CA . LYS B 1 171 ? 52.438 16.578 9.508 1 61.28 171 LYS B CA 1
ATOM 3352 C C . LYS B 1 171 ? 50.938 16.469 9.227 1 61.28 171 LYS B C 1
ATOM 3354 O O . LYS B 1 171 ? 50.312 17.453 8.836 1 61.28 171 LYS B O 1
ATOM 3359 N N . ASP B 1 172 ? 50.406 15.461 9.523 1 63.94 172 ASP B N 1
ATOM 3360 C CA . ASP B 1 172 ? 49.031 15.375 9.023 1 63.94 172 ASP B CA 1
ATOM 3361 C C . ASP B 1 172 ? 48.062 16.078 9.961 1 63.94 172 ASP B C 1
ATOM 3363 O O . ASP B 1 172 ? 48.188 16 11.188 1 63.94 172 ASP B O 1
ATOM 3367 N N . SER B 1 173 ? 47.188 16.875 9.328 1 76.69 173 SER B N 1
ATOM 3368 C CA . SER B 1 173 ? 46.219 17.688 10.039 1 76.69 173 SER B CA 1
ATOM 3369 C C . SER B 1 173 ? 45.031 16.844 10.492 1 76.69 173 SER B C 1
ATOM 3371 O O . SER B 1 173 ? 44.719 15.812 9.898 1 76.69 173 SER B O 1
ATOM 3373 N N . GLU B 1 174 ? 44.594 17.047 11.625 1 82.25 174 GLU B N 1
ATOM 3374 C CA . GLU B 1 174 ? 43.375 16.484 12.203 1 82.25 174 GLU B CA 1
ATOM 3375 C C . GLU B 1 174 ? 42.25 16.453 11.172 1 82.25 174 GLU B C 1
ATOM 3377 O O . GLU B 1 174 ? 41.469 15.492 11.133 1 82.25 174 GLU B O 1
ATOM 3382 N N . ALA B 1 175 ? 42.219 17.344 10.297 1 85.44 175 ALA B N 1
ATOM 3383 C CA . ALA B 1 175 ? 41.188 17.438 9.273 1 85.44 175 ALA B CA 1
ATOM 3384 C C . ALA B 1 175 ? 41.312 16.328 8.242 1 85.44 175 ALA B C 1
ATOM 3386 O O . ALA B 1 175 ? 40.312 15.742 7.809 1 85.44 175 ALA B O 1
ATOM 3387 N N . GLN B 1 176 ? 42.562 16.062 7.926 1 85.69 176 GLN B N 1
ATOM 3388 C CA . GLN B 1 176 ? 42.812 15.016 6.941 1 85.69 176 GLN B CA 1
ATOM 3389 C C . GLN B 1 176 ? 42.438 13.648 7.496 1 85.69 176 GLN B C 1
ATOM 3391 O O . GLN B 1 176 ? 41.875 12.812 6.781 1 85.69 176 GLN B O 1
ATOM 3396 N N . ILE B 1 177 ? 42.594 13.5 8.711 1 87.06 177 ILE B N 1
ATOM 3397 C CA . ILE B 1 177 ? 42.281 12.234 9.367 1 87.06 177 ILE B CA 1
ATOM 3398 C C . ILE B 1 177 ? 40.781 12.062 9.477 1 87.06 177 ILE B C 1
ATOM 3400 O O . ILE B 1 177 ? 40.25 10.969 9.242 1 87.06 177 ILE B O 1
ATOM 3404 N N . LEU B 1 178 ? 40.125 13.117 9.789 1 90.62 178 LEU B N 1
ATOM 3405 C CA . LEU B 1 178 ? 38.656 13.078 9.891 1 90.62 178 LEU B CA 1
ATOM 3406 C C . LEU B 1 178 ? 38.031 12.797 8.531 1 90.62 178 LEU B C 1
ATOM 3408 O O . LEU B 1 178 ? 37.062 12.047 8.438 1 90.62 178 LEU B O 1
ATOM 3412 N N . GLU B 1 179 ? 38.562 13.375 7.551 1 91.12 179 GLU B N 1
ATOM 3413 C CA . GLU B 1 179 ? 38.062 13.148 6.199 1 91.12 179 GLU B CA 1
ATOM 3414 C C . GLU B 1 179 ? 38.281 11.695 5.773 1 91.12 179 GLU B C 1
ATOM 3416 O O . GLU B 1 179 ? 37.406 11.094 5.141 1 91.12 179 GLU B O 1
ATOM 3421 N N . LEU B 1 180 ? 39.438 11.227 6.121 1 91.5 180 LEU B N 1
ATOM 3422 C CA . LEU B 1 180 ? 39.719 9.836 5.789 1 91.5 180 LEU B CA 1
ATOM 3423 C C . LEU B 1 180 ? 38.781 8.883 6.504 1 91.5 180 LEU B C 1
ATOM 3425 O O . LEU B 1 180 ? 38.281 7.926 5.902 1 91.5 180 LEU B O 1
ATOM 3429 N N . LYS B 1 181 ? 38.5 9.164 7.688 1 92.31 181 LYS B N 1
ATOM 3430 C CA . LYS B 1 181 ? 37.594 8.336 8.461 1 92.31 181 LYS B CA 1
ATOM 3431 C C . LYS B 1 181 ? 36.188 8.367 7.871 1 92.31 181 LYS B C 1
ATOM 3433 O O . LYS B 1 181 ? 35.5 7.344 7.824 1 92.31 181 LYS B O 1
ATOM 3438 N N . ALA B 1 182 ? 35.781 9.484 7.441 1 94.94 182 ALA B N 1
ATOM 3439 C CA . ALA B 1 182 ? 34.469 9.633 6.816 1 94.94 182 ALA B CA 1
ATOM 3440 C C . ALA B 1 182 ? 34.406 8.828 5.523 1 94.94 182 ALA B C 1
ATOM 3442 O O . ALA B 1 182 ? 33.375 8.188 5.254 1 94.94 182 ALA B O 1
ATOM 3443 N N . GLN B 1 183 ? 35.438 8.906 4.836 1 95.12 183 GLN B N 1
ATOM 3444 C CA . GLN B 1 183 ? 35.469 8.164 3.582 1 95.12 183 GLN B CA 1
ATOM 3445 C C . GLN B 1 183 ? 35.438 6.66 3.836 1 95.12 183 GLN B C 1
ATOM 3447 O O . GLN B 1 183 ? 34.812 5.906 3.092 1 95.12 183 GLN B O 1
ATOM 3452 N N . GLU B 1 184 ? 36.094 6.289 4.805 1 94.94 184 GLU B N 1
ATOM 3453 C CA . GLU B 1 184 ? 36.125 4.871 5.148 1 94.94 184 GLU B CA 1
ATOM 3454 C C . GLU B 1 184 ? 34.75 4.379 5.617 1 94.94 184 GLU B C 1
ATOM 3456 O O . GLU B 1 184 ? 34.344 3.256 5.309 1 94.94 184 GLU B O 1
ATOM 3461 N N . LYS B 1 185 ? 34.156 5.191 6.363 1 96.06 185 LYS B N 1
ATOM 3462 C CA . LYS B 1 185 ? 32.812 4.848 6.816 1 96.06 185 LYS B CA 1
ATOM 3463 C C . LYS B 1 185 ? 31.859 4.715 5.637 1 96.06 185 LYS B C 1
ATOM 3465 O O . LYS B 1 185 ? 31.062 3.771 5.574 1 96.06 185 LYS B O 1
ATOM 3470 N N . THR B 1 186 ? 31.922 5.598 4.773 1 96.25 186 THR B N 1
ATOM 3471 C CA . THR B 1 186 ? 31.078 5.559 3.578 1 96.25 186 THR B CA 1
ATOM 3472 C C . THR B 1 186 ? 31.391 4.316 2.746 1 96.25 186 THR B C 1
ATOM 3474 O O . THR B 1 186 ? 30.469 3.668 2.234 1 96.25 186 THR B O 1
ATOM 3477 N N . LEU B 1 187 ? 32.594 4.09 2.625 1 96.5 187 LEU B N 1
ATOM 3478 C CA . LEU B 1 187 ? 33.031 2.916 1.869 1 96.5 187 LEU B CA 1
ATOM 3479 C C . LEU B 1 187 ? 32.469 1.641 2.5 1 96.5 187 LEU B C 1
ATOM 3481 O O . LEU B 1 187 ? 32 0.747 1.791 1 96.5 187 LEU B O 1
ATOM 3485 N N . ALA B 1 188 ? 32.562 1.539 3.752 1 96.19 188 ALA B N 1
ATOM 3486 C CA . ALA B 1 188 ? 32.062 0.365 4.461 1 96.19 188 ALA B CA 1
ATOM 3487 C C . ALA B 1 188 ? 30.562 0.192 4.238 1 96.19 188 ALA B C 1
ATOM 3489 O O . ALA B 1 188 ? 30.094 -0.924 4.023 1 96.19 188 ALA B O 1
ATOM 3490 N N . LYS B 1 189 ? 29.891 1.239 4.301 1 96.19 189 LYS B N 1
ATOM 3491 C CA . LYS B 1 189 ? 28.453 1.214 4.062 1 96.19 189 LYS B CA 1
ATOM 3492 C C . LYS B 1 189 ? 28.141 0.789 2.633 1 96.19 189 LYS B C 1
ATOM 3494 O O . LYS B 1 189 ? 27.25 -0.028 2.404 1 96.19 189 LYS B O 1
ATOM 3499 N N . ASP B 1 190 ? 28.844 1.293 1.762 1 96.31 190 ASP B N 1
ATOM 3500 C CA . ASP B 1 190 ? 28.641 0.952 0.358 1 96.31 190 ASP B CA 1
ATOM 3501 C C . ASP B 1 190 ? 28.906 -0.529 0.106 1 96.31 190 ASP B C 1
ATOM 3503 O O . ASP B 1 190 ? 28.172 -1.185 -0.635 1 96.31 190 ASP B O 1
ATOM 3507 N N . LYS B 1 191 ? 29.953 -0.97 0.647 1 97.25 191 LYS B N 1
ATOM 3508 C CA . LYS B 1 191 ? 30.297 -2.383 0.503 1 97.25 191 LYS B CA 1
ATOM 3509 C C . LYS B 1 191 ? 29.203 -3.275 1.081 1 97.25 191 LYS B C 1
ATOM 3511 O O . LYS B 1 191 ? 28.797 -4.262 0.458 1 97.25 191 LYS B O 1
ATOM 3516 N N . TYR B 1 192 ? 28.781 -2.891 2.211 1 96.94 192 TYR B N 1
ATOM 3517 C CA . TYR B 1 192 ? 27.719 -3.654 2.867 1 96.94 192 TYR B CA 1
ATOM 3518 C C . TYR B 1 192 ? 26.453 -3.668 2.023 1 96.94 192 TYR B C 1
ATOM 3520 O O . TYR B 1 192 ? 25.875 -4.73 1.772 1 96.94 192 TYR B O 1
ATOM 3528 N N . ASN B 1 193 ? 26.016 -2.555 1.579 1 96.5 193 ASN B N 1
ATOM 3529 C CA . ASN B 1 193 ? 24.797 -2.436 0.795 1 96.5 193 ASN B CA 1
ATOM 3530 C C . ASN B 1 193 ? 24.891 -3.215 -0.513 1 96.5 193 ASN B C 1
ATOM 3532 O O . ASN B 1 193 ? 23.922 -3.854 -0.931 1 96.5 193 ASN B O 1
ATOM 3536 N N . THR B 1 194 ? 25.969 -3.088 -1.122 1 97.38 194 THR B N 1
ATOM 3537 C CA . THR B 1 194 ? 26.172 -3.789 -2.387 1 97.38 194 THR B CA 1
ATOM 3538 C C . THR B 1 194 ? 26.109 -5.301 -2.182 1 97.38 194 THR B C 1
ATOM 3540 O O . THR B 1 194 ? 25.422 -6.004 -2.926 1 97.38 194 THR B O 1
ATOM 3543 N N . ARG B 1 195 ? 26.812 -5.781 -1.188 1 97.44 195 ARG B N 1
ATOM 3544 C CA . ARG B 1 195 ? 26.797 -7.207 -0.882 1 97.44 195 ARG B CA 1
ATOM 3545 C C . ARG B 1 195 ? 25.391 -7.676 -0.506 1 97.44 195 ARG B C 1
ATOM 3547 O O . ARG B 1 195 ? 24.953 -8.734 -0.944 1 97.44 195 ARG B O 1
ATOM 3554 N N . TYR B 1 196 ? 24.781 -6.898 0.286 1 97.56 196 TYR B N 1
ATOM 3555 C CA . TYR B 1 196 ? 23.422 -7.191 0.729 1 97.56 196 TYR B CA 1
ATOM 3556 C C . TYR B 1 196 ? 22.484 -7.34 -0.459 1 97.56 196 TYR B C 1
ATOM 3558 O O . TYR B 1 196 ? 21.719 -8.312 -0.543 1 97.56 196 TYR B O 1
ATOM 3566 N N . GLN B 1 197 ? 22.594 -6.492 -1.381 1 97.44 197 GLN B N 1
ATOM 3567 C CA . GLN B 1 197 ? 21.75 -6.508 -2.566 1 97.44 197 GLN B CA 1
ATOM 3568 C C . GLN B 1 197 ? 22.078 -7.703 -3.457 1 97.44 197 GLN B C 1
ATOM 3570 O O . GLN B 1 197 ? 21.172 -8.328 -4.016 1 97.44 197 GLN B O 1
ATOM 3575 N N . MET B 1 198 ? 23.281 -7.961 -3.596 1 98.19 198 MET B N 1
ATOM 3576 C CA . MET B 1 198 ? 23.688 -9.078 -4.441 1 98.19 198 MET B CA 1
ATOM 3577 C C . MET B 1 198 ? 23.188 -10.398 -3.877 1 98.19 198 MET B C 1
ATOM 3579 O O . MET B 1 198 ? 22.734 -11.273 -4.629 1 98.19 198 MET B O 1
ATOM 3583 N N . ILE B 1 199 ? 23.25 -10.516 -2.59 1 98.38 199 ILE B N 1
ATOM 3584 C CA . ILE B 1 199 ? 22.75 -11.727 -1.946 1 98.38 199 ILE B CA 1
ATOM 3585 C C . ILE B 1 199 ? 21.234 -11.844 -2.17 1 98.38 199 ILE B C 1
ATOM 3587 O O . ILE B 1 199 ? 20.734 -12.906 -2.543 1 98.38 199 ILE B O 1
ATOM 3591 N N . GLN B 1 200 ? 20.578 -10.781 -2.006 1 98.38 200 GLN B N 1
ATOM 3592 C CA . GLN B 1 200 ? 19.141 -10.773 -2.215 1 98.38 200 GLN B CA 1
ATOM 3593 C C . GLN B 1 200 ? 18.797 -11.148 -3.652 1 98.38 200 GLN B C 1
ATOM 3595 O O . GLN B 1 200 ? 17.906 -11.977 -3.889 1 98.38 200 GLN B O 1
ATOM 3600 N N . ASP B 1 201 ? 19.469 -10.562 -4.57 1 98.56 201 ASP B N 1
ATOM 3601 C CA . ASP B 1 201 ? 19.203 -10.812 -5.984 1 98.56 201 ASP B CA 1
ATOM 3602 C C . ASP B 1 201 ? 19.5 -12.266 -6.344 1 98.56 201 ASP B C 1
ATOM 3604 O O . ASP B 1 201 ? 18.734 -12.891 -7.086 1 98.56 201 ASP B O 1
ATOM 3608 N N . ALA B 1 202 ? 20.562 -12.789 -5.82 1 98.44 202 ALA B N 1
ATOM 3609 C CA . ALA B 1 202 ? 20.953 -14.164 -6.113 1 98.44 202 ALA B CA 1
ATOM 3610 C C . ALA B 1 202 ? 19.922 -15.148 -5.586 1 98.44 202 ALA B C 1
ATOM 3612 O O . ALA B 1 202 ? 19.531 -16.094 -6.285 1 98.44 202 ALA B O 1
ATOM 3613 N N . VAL B 1 203 ? 19.484 -14.898 -4.422 1 98.5 203 VAL B N 1
ATOM 3614 C CA . VAL B 1 203 ? 18.469 -15.781 -3.824 1 98.5 203 VAL B CA 1
ATOM 3615 C C . VAL B 1 203 ? 17.141 -15.617 -4.559 1 98.5 203 VAL B C 1
ATOM 3617 O O . VAL B 1 203 ? 16.469 -16.609 -4.844 1 98.5 203 VAL B O 1
ATOM 3620 N N . ASP B 1 204 ? 16.797 -14.422 -4.922 1 98.5 204 ASP B N 1
ATOM 3621 C CA . ASP B 1 204 ? 15.562 -14.18 -5.648 1 98.5 204 ASP B CA 1
ATOM 3622 C C . ASP B 1 204 ? 15.57 -14.875 -7.008 1 98.5 204 ASP B C 1
ATOM 3624 O O . ASP B 1 204 ? 14.523 -15.273 -7.516 1 98.5 204 ASP B O 1
ATOM 3628 N N . ALA B 1 205 ? 16.734 -15.031 -7.559 1 98.44 205 ALA B N 1
ATOM 3629 C CA . ALA B 1 205 ? 16.844 -15.625 -8.891 1 98.44 205 ALA B CA 1
ATOM 3630 C C . ALA B 1 205 ? 16.344 -17.078 -8.891 1 98.44 205 ALA B C 1
ATOM 3632 O O . ALA B 1 205 ? 15.961 -17.609 -9.93 1 98.44 205 ALA B O 1
ATOM 3633 N N . ILE B 1 206 ? 16.328 -17.688 -7.738 1 98.44 206 ILE B N 1
ATOM 3634 C CA . ILE B 1 206 ? 15.859 -19.062 -7.609 1 98.44 206 ILE B CA 1
ATOM 3635 C C . ILE B 1 206 ? 14.398 -19.156 -8.047 1 98.44 206 ILE B C 1
ATOM 3637 O O . ILE B 1 206 ? 13.984 -20.141 -8.664 1 98.44 206 ILE B O 1
ATOM 3641 N N . ILE B 1 207 ? 13.656 -18.172 -7.863 1 98.19 207 ILE B N 1
ATOM 3642 C CA . ILE B 1 207 ? 12.211 -18.188 -8.055 1 98.19 207 ILE B CA 1
ATOM 3643 C C . ILE B 1 207 ? 11.883 -18.188 -9.547 1 98.19 207 ILE B C 1
ATOM 3645 O O . ILE B 1 207 ? 11.258 -19.125 -10.047 1 98.19 207 ILE B O 1
ATOM 3649 N N . PRO B 1 208 ? 12.391 -17.188 -10.266 1 98.06 208 PRO B N 1
ATOM 3650 C CA . PRO B 1 208 ? 12.07 -17.234 -11.695 1 98.06 208 PRO B CA 1
ATOM 3651 C C . PRO B 1 208 ? 12.781 -18.391 -12.414 1 98.06 208 PRO B C 1
ATOM 3653 O O . PRO B 1 208 ? 12.25 -18.922 -13.383 1 98.06 208 PRO B O 1
ATOM 3656 N N . LEU B 1 209 ? 13.945 -18.781 -11.977 1 98.38 209 LEU B N 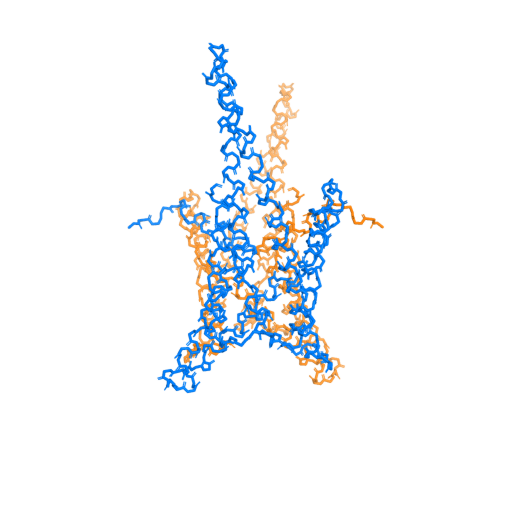1
ATOM 3657 C CA . LEU B 1 209 ? 14.633 -19.922 -12.578 1 98.38 209 LEU B CA 1
ATOM 3658 C C . LEU B 1 209 ? 13.812 -21.203 -12.414 1 98.38 209 LEU B C 1
ATOM 3660 O O . LEU B 1 209 ? 13.734 -22.016 -13.336 1 98.38 209 LEU B O 1
ATOM 3664 N N . ALA B 1 210 ? 13.242 -21.359 -11.242 1 97.5 210 ALA B N 1
ATOM 3665 C CA . ALA B 1 210 ? 12.375 -22.5 -11 1 97.5 210 ALA B CA 1
ATOM 3666 C C . ALA B 1 210 ? 11.094 -22.406 -11.828 1 97.5 210 ALA B C 1
ATOM 3668 O O . ALA B 1 210 ? 10.648 -23.391 -12.414 1 97.5 210 ALA B O 1
ATOM 3669 N N . GLY B 1 211 ? 10.531 -21.234 -11.906 1 95.75 211 GLY B N 1
ATOM 3670 C CA . GLY B 1 211 ? 9.297 -21.031 -12.656 1 95.75 211 GLY B CA 1
ATOM 3671 C C . GLY B 1 211 ? 9.453 -21.281 -14.141 1 95.75 211 GLY B C 1
ATOM 3672 O O . GLY B 1 211 ? 8.508 -21.734 -14.805 1 95.75 211 GLY B O 1
ATOM 3673 N N . LEU B 1 212 ? 10.609 -21.031 -14.656 1 97.12 212 LEU B N 1
ATOM 3674 C CA . LEU B 1 212 ? 10.891 -21.203 -16.078 1 97.12 212 LEU B CA 1
ATOM 3675 C C . LEU B 1 212 ? 11.352 -22.625 -16.375 1 97.12 212 LEU B C 1
ATOM 3677 O O . LEU B 1 212 ? 11.5 -23.016 -17.531 1 97.12 212 LEU B O 1
ATOM 3681 N N . GLY B 1 213 ? 11.625 -23.359 -15.297 1 96.06 213 GLY B N 1
ATOM 3682 C CA . GLY B 1 213 ? 12.055 -24.734 -15.453 1 96.06 213 GLY B CA 1
ATOM 3683 C C . GLY B 1 213 ? 13.555 -24.875 -15.664 1 96.06 213 GLY B C 1
ATOM 3684 O O . GLY B 1 213 ? 14.039 -25.953 -16.016 1 96.06 213 GLY B O 1
ATOM 3685 N N . TYR B 1 214 ? 14.25 -23.781 -15.508 1 97 214 TYR B N 1
ATOM 3686 C CA . TYR B 1 214 ? 15.703 -23.828 -15.68 1 97 214 TYR B CA 1
ATOM 3687 C C . TYR B 1 214 ? 16.375 -24.453 -14.469 1 97 214 TYR B C 1
ATOM 3689 O O . TYR B 1 214 ? 17.5 -24.984 -14.578 1 97 214 TYR B O 1
ATOM 3697 N N . LEU B 1 215 ? 15.742 -24.359 -13.328 1 96.06 215 LEU B N 1
ATOM 3698 C CA . LEU B 1 215 ? 16.219 -24.922 -12.07 1 96.06 215 LEU B CA 1
ATOM 3699 C C . LEU B 1 215 ? 15.195 -25.891 -11.484 1 96.06 215 LEU B C 1
ATOM 3701 O O . LEU B 1 215 ? 14.023 -25.531 -11.344 1 96.06 215 LEU B O 1
ATOM 3705 N N . LYS B 1 216 ? 15.609 -27.078 -11.141 1 95.44 216 LYS B N 1
ATOM 3706 C CA . LYS B 1 216 ? 14.711 -28.062 -10.531 1 95.44 216 LYS B CA 1
ATOM 3707 C C . LYS B 1 216 ? 14.586 -27.844 -9.023 1 95.44 216 LYS B C 1
ATOM 3709 O O . LYS B 1 216 ? 15.211 -28.547 -8.234 1 95.44 216 LYS B O 1
ATOM 3714 N N . ALA B 1 217 ? 13.875 -26.906 -8.672 1 94.38 217 ALA B N 1
ATOM 3715 C CA . ALA B 1 217 ? 13.609 -26.594 -7.273 1 94.38 217 ALA B CA 1
ATOM 3716 C C . ALA B 1 217 ? 12.148 -26.875 -6.918 1 94.38 217 ALA B C 1
ATOM 3718 O O . ALA B 1 217 ? 11.242 -26.5 -7.664 1 94.38 217 ALA B O 1
ATOM 3719 N N . ASP B 1 218 ? 11.984 -27.578 -5.852 1 95.12 218 ASP B N 1
ATOM 3720 C CA . ASP B 1 218 ? 10.617 -27.859 -5.445 1 95.12 218 ASP B CA 1
ATOM 3721 C C . ASP B 1 218 ? 9.984 -26.656 -4.754 1 95.12 218 ASP B C 1
ATOM 3723 O O . ASP B 1 218 ? 10.633 -25.625 -4.582 1 95.12 218 ASP B O 1
ATOM 3727 N N . GLU B 1 219 ? 8.766 -26.797 -4.367 1 96.25 219 GLU B N 1
ATOM 3728 C CA . GLU B 1 219 ? 7.996 -25.703 -3.795 1 96.25 219 GLU B CA 1
ATOM 3729 C C . GLU B 1 219 ? 8.57 -25.266 -2.445 1 96.25 219 GLU B C 1
ATOM 3731 O O . GLU B 1 219 ? 8.484 -24.094 -2.072 1 96.25 219 GLU B O 1
ATOM 3736 N N . GLY B 1 220 ? 9.148 -26.156 -1.749 1 97.25 220 GLY B N 1
ATOM 3737 C CA . GLY B 1 220 ? 9.758 -25.828 -0.466 1 97.25 220 GLY B CA 1
ATOM 3738 C C . GLY B 1 220 ? 10.953 -24.906 -0.584 1 97.25 220 GLY B C 1
ATOM 3739 O O . GLY B 1 220 ? 11.062 -23.938 0.157 1 97.25 220 GLY B O 1
ATOM 3740 N N . ILE B 1 221 ? 11.797 -25.219 -1.539 1 97.94 221 ILE B N 1
ATOM 3741 C CA . ILE B 1 221 ? 12.992 -24.406 -1.765 1 97.94 221 ILE B CA 1
ATOM 3742 C C . ILE B 1 221 ? 12.586 -23.016 -2.236 1 97.94 221 ILE B C 1
ATOM 3744 O O . ILE B 1 221 ? 13.133 -22.016 -1.769 1 97.94 221 ILE B O 1
ATOM 3748 N N . VAL B 1 222 ? 11.641 -22.953 -3.119 1 98.19 222 VAL B N 1
ATOM 3749 C CA . VAL B 1 222 ? 11.156 -21.672 -3.631 1 98.19 222 VAL B CA 1
ATOM 3750 C C . VAL B 1 222 ? 10.539 -20.859 -2.494 1 98.19 222 VAL B C 1
ATOM 3752 O O . VAL B 1 222 ? 10.781 -19.656 -2.375 1 98.19 222 VAL B O 1
ATOM 3755 N N . GLY B 1 223 ? 9.734 -21.531 -1.64 1 98.5 223 GLY B N 1
ATOM 3756 C CA . GLY B 1 223 ? 9.156 -20.875 -0.481 1 98.5 223 GLY B CA 1
ATOM 3757 C C . GLY B 1 223 ? 10.195 -20.312 0.469 1 98.5 223 GLY B C 1
ATOM 3758 O O . GLY B 1 223 ? 10.062 -19.172 0.936 1 98.5 223 GLY B O 1
ATOM 3759 N N . LEU B 1 224 ? 11.234 -21.047 0.687 1 98.5 224 LEU B N 1
ATOM 3760 C CA . LEU B 1 224 ? 12.289 -20.625 1.601 1 98.5 224 LEU B CA 1
ATOM 3761 C C . LEU B 1 224 ? 13.07 -19.453 1.017 1 98.5 224 LEU B C 1
ATOM 3763 O O . LEU B 1 224 ? 13.438 -18.516 1.74 1 98.5 224 LEU B O 1
ATOM 3767 N N . ALA B 1 225 ? 13.344 -19.578 -0.273 1 98.56 225 ALA B N 1
ATOM 3768 C CA . ALA B 1 225 ? 14.031 -18.484 -0.945 1 98.56 225 ALA B CA 1
ATOM 3769 C C . ALA B 1 225 ? 13.227 -17.188 -0.845 1 98.56 225 ALA B C 1
ATOM 3771 O O . ALA B 1 225 ? 13.766 -16.141 -0.48 1 98.56 225 ALA B O 1
ATOM 3772 N N . GLY B 1 226 ? 11.93 -17.312 -1.088 1 98.5 226 GLY B N 1
ATOM 3773 C CA . GLY B 1 226 ? 11.062 -16.156 -0.998 1 98.5 226 GLY B CA 1
ATOM 3774 C C . GLY B 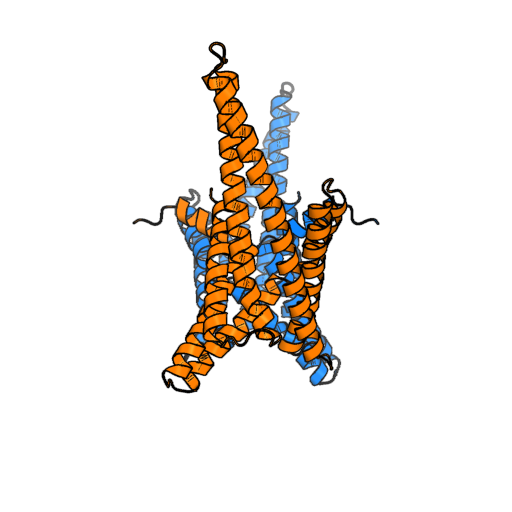1 226 ? 10.961 -15.594 0.406 1 98.5 226 GLY B C 1
ATOM 3775 O O . GLY B 1 226 ? 10.961 -14.375 0.591 1 98.5 226 GLY B O 1
ATOM 3776 N N . MET B 1 227 ? 10.906 -16.438 1.388 1 98.69 227 MET B N 1
ATOM 3777 C CA . MET B 1 227 ? 10.852 -15.984 2.775 1 98.69 227 MET B CA 1
ATOM 3778 C C . MET B 1 227 ? 12.125 -15.227 3.152 1 98.69 227 MET B C 1
ATOM 3780 O O . MET B 1 227 ? 12.062 -14.164 3.766 1 98.69 227 MET B O 1
ATOM 3784 N N . THR B 1 228 ? 13.188 -15.789 2.734 1 98.62 228 THR B N 1
ATOM 3785 C CA . THR B 1 228 ? 14.484 -15.211 3.074 1 98.62 228 THR B CA 1
ATOM 3786 C C . THR B 1 228 ? 14.617 -13.805 2.5 1 98.62 228 THR B C 1
ATOM 3788 O O . THR B 1 228 ? 14.93 -12.859 3.225 1 98.62 228 THR B O 1
ATOM 3791 N N . THR B 1 229 ? 14.344 -13.68 1.245 1 98.5 229 THR B N 1
ATOM 3792 C CA . THR B 1 229 ? 14.547 -12.375 0.619 1 98.5 229 THR B CA 1
ATOM 3793 C C . THR B 1 229 ? 13.461 -11.398 1.055 1 98.5 229 THR B C 1
ATOM 3795 O O . THR B 1 229 ? 13.672 -10.18 1.03 1 98.5 229 THR B O 1
ATOM 3798 N N . SER B 1 230 ? 12.281 -11.906 1.483 1 98.62 230 SER B N 1
ATOM 3799 C CA . SER B 1 230 ? 11.266 -11.023 2.047 1 98.62 230 SER B CA 1
ATOM 3800 C C . SER B 1 230 ? 11.742 -10.398 3.354 1 98.62 230 SER B C 1
ATOM 3802 O O . SER B 1 230 ? 11.555 -9.195 3.576 1 98.62 230 SER B O 1
ATOM 3804 N N . ILE B 1 231 ? 12.367 -11.188 4.152 1 98.5 231 ILE B N 1
ATOM 3805 C CA . ILE B 1 231 ? 12.883 -10.695 5.426 1 98.5 231 ILE B CA 1
ATOM 3806 C C . ILE B 1 231 ? 13.977 -9.664 5.176 1 98.5 231 ILE B C 1
ATOM 3808 O O . ILE B 1 231 ? 14.016 -8.617 5.832 1 98.5 231 ILE B O 1
ATOM 3812 N N . LEU B 1 232 ? 14.812 -9.961 4.211 1 97.88 232 LEU B N 1
ATOM 3813 C CA . LEU B 1 232 ? 15.883 -9.023 3.873 1 97.88 232 LEU B CA 1
ATOM 3814 C C . LEU B 1 232 ? 15.305 -7.707 3.361 1 97.88 232 LEU B C 1
ATOM 3816 O O . LEU B 1 232 ? 15.75 -6.629 3.766 1 97.88 232 LEU B O 1
ATOM 3820 N N . ALA B 1 233 ? 14.336 -7.82 2.533 1 97.62 233 ALA B N 1
ATOM 3821 C CA . ALA B 1 233 ? 13.711 -6.625 1.973 1 97.62 233 ALA B CA 1
ATOM 3822 C C . ALA B 1 233 ? 12.984 -5.832 3.053 1 97.62 233 ALA B C 1
ATOM 3824 O O . ALA B 1 233 ? 12.992 -4.598 3.041 1 97.62 233 ALA B O 1
ATOM 3825 N N . MET B 1 234 ? 12.352 -6.543 3.916 1 98.06 234 MET B N 1
ATOM 3826 C CA . MET B 1 234 ? 11.664 -5.887 5.023 1 98.06 234 MET B CA 1
ATOM 3827 C C . MET B 1 234 ? 12.648 -5.113 5.895 1 98.06 234 MET B C 1
ATOM 3829 O O . MET B 1 234 ? 12.359 -3.998 6.324 1 98.06 234 MET B O 1
ATOM 3833 N N . ASN B 1 235 ? 13.766 -5.723 6.125 1 97.44 235 ASN B N 1
ATOM 3834 C CA . ASN B 1 235 ? 14.797 -5.066 6.922 1 97.44 235 ASN B CA 1
ATOM 3835 C C . ASN B 1 235 ? 15.297 -3.789 6.25 1 97.44 235 ASN B C 1
ATOM 3837 O O . ASN B 1 235 ? 15.477 -2.766 6.914 1 97.44 235 ASN B O 1
ATOM 3841 N N . THR B 1 236 ? 15.508 -3.863 5.027 1 96.88 236 THR B N 1
ATOM 3842 C CA . THR B 1 236 ? 15.953 -2.693 4.277 1 96.88 236 THR B CA 1
ATOM 3843 C C . THR B 1 236 ? 14.93 -1.563 4.383 1 96.88 236 THR B C 1
ATOM 3845 O O . THR B 1 236 ? 15.297 -0.415 4.645 1 96.88 236 THR B O 1
ATOM 3848 N N . GLN B 1 237 ? 13.695 -1.896 4.25 1 97.31 237 GLN B N 1
ATOM 3849 C CA . GLN B 1 237 ? 12.633 -0.896 4.309 1 97.31 237 GLN B CA 1
ATOM 3850 C C . GLN B 1 237 ? 12.492 -0.324 5.715 1 97.31 237 GLN B C 1
ATOM 3852 O O . GLN B 1 237 ? 12.289 0.879 5.887 1 97.31 237 GLN B O 1
ATOM 3857 N N . TRP B 1 238 ? 12.609 -1.182 6.691 1 97.38 238 TRP B N 1
ATOM 3858 C CA . TRP B 1 238 ? 12.5 -0.734 8.078 1 97.38 238 TRP B CA 1
ATOM 3859 C C . TRP B 1 238 ? 13.602 0.269 8.414 1 97.38 238 TRP B C 1
ATOM 3861 O O . TRP B 1 238 ? 13.328 1.318 9 1 97.38 238 TRP B O 1
ATOM 3871 N N . LYS B 1 239 ? 14.789 -0.023 7.984 1 95.88 239 LYS B N 1
ATOM 3872 C CA . LYS B 1 239 ? 15.922 0.852 8.258 1 95.88 239 LYS B CA 1
ATOM 3873 C C . LYS B 1 239 ? 15.781 2.186 7.527 1 95.88 239 LYS B C 1
ATOM 3875 O O . LYS B 1 239 ? 16.141 3.234 8.062 1 95.88 239 LYS B O 1
ATOM 3880 N N . LYS B 1 240 ? 15.305 2.143 6.418 1 95.31 240 LYS B N 1
ATOM 3881 C CA . LYS B 1 240 ? 15.102 3.355 5.629 1 95.31 240 LYS B CA 1
ATOM 3882 C C . LYS B 1 240 ? 14.125 4.305 6.32 1 95.31 240 LYS B C 1
ATOM 3884 O O . LYS B 1 240 ? 14.297 5.527 6.258 1 95.31 240 LYS B O 1
ATOM 3889 N N . LEU B 1 241 ? 13.148 3.773 7.016 1 96 241 LEU B N 1
ATOM 3890 C CA . LEU B 1 241 ? 12.062 4.582 7.57 1 96 241 LEU B CA 1
ATOM 3891 C C . LEU B 1 241 ? 12.359 4.973 9.016 1 96 241 LEU B C 1
ATOM 3893 O O . LEU B 1 241 ? 11.891 6.008 9.484 1 96 241 LEU B O 1
ATOM 3897 N N . ASN B 1 242 ? 13.102 4.113 9.734 1 93.12 242 ASN B N 1
ATOM 3898 C CA . ASN B 1 242 ? 13.18 4.293 11.18 1 93.12 242 ASN B CA 1
ATOM 3899 C C . ASN B 1 242 ? 14.617 4.461 11.648 1 93.12 242 ASN B C 1
ATOM 3901 O O . ASN B 1 242 ? 14.867 4.645 12.844 1 93.12 242 ASN B O 1
ATOM 3905 N N . CYS B 1 243 ? 15.68 4.395 10.789 1 85.88 243 CYS B N 1
ATOM 3906 C CA . CYS B 1 243 ? 17.078 4.578 11.164 1 85.88 243 CYS B CA 1
ATOM 3907 C C . CYS B 1 243 ? 17.75 5.621 10.273 1 85.88 243 CYS B C 1
ATOM 3909 O O . CYS B 1 243 ? 17.359 5.801 9.117 1 85.88 243 CYS B O 1
#

Solvent-accessible surface area (backbone atoms only — not comparable to full-atom values): 23939 Å² total; per-residue (Å²): 133,77,83,46,74,63,58,55,48,50,51,47,56,40,51,44,22,34,65,44,42,46,30,52,48,44,27,54,22,18,43,25,37,21,48,24,39,51,35,52,75,71,64,50,56,68,68,64,28,46,21,28,48,33,42,21,51,51,40,55,54,31,45,50,64,74,41,60,75,46,32,58,55,27,49,52,52,24,60,59,28,69,71,46,82,54,61,66,55,20,54,25,42,30,44,21,22,50,16,44,24,49,18,44,54,38,46,54,52,53,47,30,36,74,46,53,56,45,72,66,92,56,53,68,59,46,53,50,50,22,34,50,23,42,42,48,15,38,50,25,46,41,51,38,34,54,52,49,50,53,52,48,52,52,51,49,53,53,51,50,51,50,50,52,50,44,71,68,38,90,75,64,52,71,65,58,53,53,51,50,51,50,50,50,51,51,49,52,50,48,52,49,51,43,52,53,48,37,53,40,38,57,45,50,43,52,46,38,34,31,73,73,62,79,35,97,57,54,58,43,58,44,11,48,35,42,30,52,42,22,52,52,50,43,48,54,52,47,41,68,74,71,98,132,77,84,45,72,62,58,55,48,50,51,48,56,42,52,43,22,34,66,44,43,45,31,53,48,42,27,54,21,18,44,26,38,21,48,25,39,51,34,53,73,71,64,51,54,68,66,64,27,46,23,29,47,33,42,20,49,50,41,54,54,33,45,49,66,75,43,61,74,46,32,57,54,28,51,50,53,23,58,59,27,70,70,45,82,53,62,68,54,20,52,24,42,32,45,21,23,50,16,44,23,50,18,44,54,38,45,53,51,53,49,30,36,75,46,54,55,46,73,64,92,55,52,68,59,46,53,51,51,22,34,49,24,42,42,48,15,37,51,26,47,40,51,37,36,54,54,49,50,53,53,49,52,52,50,50,53,52,50,51,51,49,50,51,51,40,72,69,37,90,74,64,51,72,64,58,52,53,51,50,51,51,51,48,51,51,48,52,51,50,53,50,52,44,52,53,49,38,52,39,38,57,46,51,44,51,45,38,34,30,74,71,62,79,36,98,58,54,58,43,58,44,12,49,36,42,29,52,42,22,53,53,51,42,49,53,49,48,41,68,75,72,98

Nearest PDB structures (foldseek):
  6grj-assembly1_I  TM=2.375E-01  e=2.736E+00  Aeromonas hydrophila
  7a0g-assembly1_FFF  TM=1.868E-01  e=3.121E+00  Serratia marcescens
  7a0g-assembly1_III  TM=1.775E-01  e=3.261E+00  Serratia marcescens
  6h2f-assembly1_D  TM=2.423E-01  e=5.522E+00  Aeromonas hydrophila subsp. hydrophila AL09-71
  6grj-assembly1_F  TM=1.883E-01  e=3.261E+00  Aeromonas hydrophila

Radius of gyration: 27.65 Å; Cα contacts (8 Å, |Δi|>4): 573; chains: 2; bounding box: 88×91×52 Å

InterPro domains:
  IPR008733 Peroxisomal biogenesis factor 11 [PF05648] (8-238)

pLDDT: mean 95.0, std 7.37, range [35.69, 98.75]

Secondary structure (DSSP, 8-state):
----HHHHHHHHHHHTBHHHHHHHHHHHHHHHHHHHHHHHHTT--HHHHHHHHHHHHHHHHHHHHHTTTTHHHHHHHHHHHTT-SSHHHHHHHHHHHHHHHHHHHHHHHHHHHHTTS---TTHHHHHHHHHHHHHHHHHHHHHHHHHHHHHHHHHHHHHHHHHHHHHHSTT--HHHHHHHHHHHHHHHHHHHHHHHHHHHHHHHTHHHHHHTTSS---HHHHHHHHHHHHHHHHHHHHHHHH-/----HHHHHHHHHHHTBHHHHHHHHHHHHHHHHHHHHHHHHTT--HHHHHHHHHHHHHHHHHHHHHTTTTHHHHHHHHHHHTT-SSHHHHHHHHHHHHHHHHHHHHHHHHHHHHTTS---TTHHHHHHHHHHHHHHHHHHHHHHHHHHHHHHHHHHHHHHHHHHHHHHSTT--HHHHHHHHHHHHHHHHHHHHHHHHHHHHHHHTHHHHHHTTSS---HHHHHHHHHHHHHHHHHHHHHHHH-

Foldseek 3Di:
DPCPPLNVVLVVLQCVDLLSVLLVLLLLLLLLLQVLVVCVVVPHDPVVSVVSVVSNVVSVLVSLVSCPPVLVVLVVQLVVLCPDPDPLSSVLSNLLSVLVSLLSVLVVQLSCCVVVNDNDPPNVVSNLSSLVSNLRNLVSLLSSLVVVLVVLVVVVVVLVVVVVCQVPPPDHDPVSVVVSVVVVVVSVVSNVVSVLSNVLSVLQSQQSCVVNVVDVDDSNSNSVSSNVSSVSSSVVSSVVRPD/DPCPPLNVVLVVLLCVDLLSVLLVLLLLLLLLLQVLVVCVVVPHDPVVSVVSVVSNVVSVLVSLVSCPPVLVVLVVQLVVLCPDPDPLSSVLSNLLSVLVSLLSVLVVQLSCCVVVNDNDPPNVVSNLSSLVSNLRNLVSLLSSLVVVLVVLVVVVVVLVVVVVCQVPPVDHDPVSVVVSVVVVVVSVVSNVVSVLSNVLSVLQSQQSCVVNVVDVDDSNSNSVSSNVSSVSSSVVSSVVRPD

Sequence (486 aa):
MVLTHEKVDAFNRYLGTTVGREKLCRLVQYFARFYAYYLFRTGASKDTVQRWVDLKTHLGNGRKFFRLLKPVEFAQVGVKSLSMKDQVLRYTAVAKQAGMFFYYLSEAFVLSNAINFYKPSNIKKITEFSQKCWLTALVASLLSGLYKSKQLVAREKMLEKTRKMIVNSEKDSEAQILELKAQEKTLAKDKYNTRYQMIQDAVDAIIPLAGLGYLKADEGIVGLAGMTTSILAMNTQWKKLNCMVLTHEKVDAFNRYLGTTVGREKLCRLVQYFARFYAYYLFRTGASKDTVQRWVDLKTHLGNGRKFFRLLKPVEFAQVGVKSLSMKDQVLRYTAVAKQAGMFFYYLSEAFVLSNAINFYKPSNIKKITEFSQKCWLTALVASLLSGLYKSKQLVAREKMLEKTRKMIVNSEKDSEAQILELKAQEKTLAKDKYNTRYQMIQDAVDAIIPLAGLGYLKADEGIVGLAGMTTSILAMNTQWKKLNC

Organism: Rhizopus delemar (strain RA 99-880 / ATCC MYA-4621 / FGSC 9543 / NRRL 43880) (NCBI:txid246409)